Protein AF-0000000084499166 (afdb_homodimer)

Organism: NCBI:txid312540

Radius of gyration: 21.71 Å; Cα contacts (8 Å, |Δi|>4): 869; chains: 2; bounding box: 53×61×50 Å

Structure (mmCIF, N/CA/C/O backbone):
data_AF-0000000084499166-model_v1
#
loop_
_entity.id
_entity.type
_entity.pdbx_description
1 polymer Phosphoribosyltransferase
#
loop_
_atom_site.group_PDB
_atom_site.id
_atom_site.type_symbol
_atom_site.label_atom_id
_atom_site.label_alt_id
_atom_site.label_comp_id
_atom_site.label_asym_id
_atom_site.label_entity_id
_atom_site.label_seq_id
_atom_site.pdbx_PDB_ins_code
_atom_site.Cartn_x
_atom_site.Cartn_y
_atom_site.Cartn_z
_atom_site.occupancy
_atom_site.B_iso_or_equiv
_atom_site.auth_seq_id
_atom_site.auth_comp_id
_atom_site.auth_asym_id
_atom_site.auth_atom_id
_atom_site.pdbx_PDB_model_num
ATOM 1 N N . MET A 1 1 ? 21.094 -25.297 -2.148 1 81.5 1 MET A N 1
ATOM 2 C CA . MET A 1 1 ? 20.234 -24.125 -2.031 1 81.5 1 MET A CA 1
ATOM 3 C C . MET A 1 1 ? 20.25 -23.312 -3.322 1 81.5 1 MET A C 1
ATOM 5 O O . MET A 1 1 ? 21.312 -23.094 -3.914 1 81.5 1 MET A O 1
ATOM 9 N N . GLU A 1 2 ? 19.156 -23.062 -3.906 1 88.56 2 GLU A N 1
ATOM 10 C CA . GLU A 1 2 ? 19.047 -22.266 -5.125 1 88.56 2 GLU A CA 1
ATOM 11 C C . GLU A 1 2 ? 19.516 -20.828 -4.898 1 88.56 2 GLU A C 1
ATOM 13 O O . GLU A 1 2 ? 20.547 -20.422 -5.422 1 88.56 2 GLU A O 1
ATOM 18 N N . PHE A 1 3 ? 18.891 -20.062 -4.074 1 92.56 3 PHE A N 1
ATOM 19 C CA . PHE A 1 3 ? 19.266 -18.75 -3.557 1 92.56 3 PHE A CA 1
ATOM 20 C C . PHE A 1 3 ? 18.562 -18.469 -2.232 1 92.56 3 PHE A C 1
ATOM 22 O O . PHE A 1 3 ? 17.625 -19.188 -1.864 1 92.56 3 PHE A O 1
ATOM 29 N N . LYS A 1 4 ? 19.047 -17.516 -1.592 1 96.81 4 LYS A N 1
ATOM 30 C CA . LYS A 1 4 ? 18.453 -17.156 -0.306 1 96.81 4 LYS A CA 1
ATOM 31 C C . LYS A 1 4 ? 17.234 -16.266 -0.493 1 96.81 4 LYS A C 1
ATOM 33 O O . LYS A 1 4 ? 17.234 -15.344 -1.319 1 96.81 4 LYS A O 1
ATOM 38 N N . ALA A 1 5 ? 16.125 -16.562 0.241 1 97.56 5 ALA A N 1
ATOM 39 C CA . ALA A 1 5 ? 14.938 -15.711 0.299 1 97.56 5 ALA A CA 1
ATOM 40 C C . ALA A 1 5 ? 14.57 -15.383 1.743 1 97.56 5 ALA A C 1
ATOM 42 O O . ALA A 1 5 ? 14.93 -16.125 2.666 1 97.56 5 ALA A O 1
ATOM 43 N N . VAL A 1 6 ? 13.938 -14.25 1.903 1 97.44 6 VAL A N 1
ATOM 44 C CA . VAL A 1 6 ? 13.594 -13.82 3.256 1 97.44 6 VAL A CA 1
ATOM 45 C C . VAL A 1 6 ? 12.211 -13.188 3.26 1 97.44 6 VAL A C 1
ATOM 47 O O . VAL A 1 6 ? 11.938 -12.273 2.477 1 97.44 6 VAL A O 1
ATOM 50 N N . TYR A 1 7 ? 11.32 -13.672 4.145 1 97.44 7 TYR A N 1
ATOM 51 C CA . TYR A 1 7 ? 10.078 -12.953 4.43 1 97.44 7 TYR A CA 1
ATOM 52 C C . TYR A 1 7 ? 10.352 -11.711 5.273 1 97.44 7 TYR A C 1
ATOM 54 O O . TYR A 1 7 ? 10.977 -11.805 6.336 1 97.44 7 TYR A O 1
ATOM 62 N N . VAL A 1 8 ? 9.898 -10.617 4.762 1 97.31 8 VAL A N 1
ATOM 63 C CA . VAL A 1 8 ? 10.102 -9.391 5.523 1 97.31 8 VAL A CA 1
ATOM 64 C C . VAL A 1 8 ? 8.828 -9.031 6.273 1 97.31 8 VAL A C 1
ATOM 66 O O . VAL A 1 8 ? 7.73 -9.445 5.883 1 97.31 8 VAL A O 1
ATOM 69 N N . THR A 1 9 ? 8.953 -8.289 7.422 1 97.5 9 THR A N 1
ATOM 70 C CA . THR A 1 9 ? 7.816 -7.938 8.266 1 97.5 9 THR A CA 1
ATOM 71 C C . THR A 1 9 ? 7.336 -6.52 7.965 1 97.5 9 THR A C 1
ATOM 73 O O . THR A 1 9 ? 8.062 -5.734 7.352 1 97.5 9 THR A O 1
ATOM 76 N N . TRP A 1 10 ? 6.172 -6.219 8.398 1 98.12 10 TRP A N 1
ATOM 77 C CA . TRP A 1 10 ? 5.668 -4.855 8.281 1 98.12 10 TRP A CA 1
ATOM 78 C C . TRP A 1 10 ? 6.535 -3.883 9.078 1 98.12 10 TRP A C 1
ATOM 80 O O . TRP A 1 10 ? 6.691 -2.721 8.688 1 98.12 10 TRP A O 1
ATOM 90 N N . GLN A 1 11 ? 7.102 -4.332 10.156 1 97.44 11 GLN A N 1
ATOM 91 C CA . GLN A 1 11 ? 8.023 -3.488 10.914 1 97.44 11 GLN A CA 1
ATOM 92 C C . GLN A 1 11 ? 9.258 -3.141 10.086 1 97.44 11 GLN A C 1
ATOM 94 O O . GLN A 1 11 ? 9.734 -2.006 10.125 1 97.44 11 GLN A O 1
ATOM 99 N N . ASP A 1 12 ? 9.797 -4.125 9.352 1 98.31 12 ASP A N 1
ATOM 100 C CA . ASP A 1 12 ? 10.891 -3.836 8.43 1 98.31 12 ASP A CA 1
ATOM 101 C C . ASP A 1 12 ? 10.508 -2.729 7.449 1 98.31 12 ASP A C 1
ATOM 103 O O . ASP A 1 12 ? 11.281 -1.79 7.238 1 98.31 12 ASP A O 1
ATOM 107 N N . ILE A 1 13 ? 9.312 -2.822 6.891 1 98.81 13 ILE A N 1
ATOM 108 C CA . ILE A 1 13 ? 8.82 -1.861 5.91 1 98.81 13 ILE A CA 1
ATOM 109 C C . ILE A 1 13 ? 8.758 -0.47 6.535 1 98.81 13 ILE A C 1
ATOM 111 O O . ILE A 1 13 ? 9.242 0.501 5.953 1 98.81 13 ILE A O 1
ATOM 115 N N . GLU A 1 14 ? 8.172 -0.377 7.73 1 98.44 14 GLU A N 1
ATOM 116 C CA . GLU A 1 14 ? 8.078 0.906 8.422 1 98.44 14 GLU A CA 1
ATOM 117 C C . GLU A 1 14 ? 9.461 1.493 8.688 1 98.44 14 GLU A C 1
ATOM 119 O O . GLU A 1 14 ? 9.672 2.693 8.508 1 98.44 14 GLU A O 1
ATOM 124 N N . ASP A 1 15 ? 10.398 0.614 9.109 1 98.5 15 ASP A N 1
ATOM 125 C CA . ASP A 1 15 ? 11.758 1.063 9.383 1 98.5 15 ASP A CA 1
ATOM 126 C C . ASP A 1 15 ? 12.43 1.587 8.117 1 98.5 15 ASP A C 1
ATOM 128 O O . ASP A 1 15 ? 13.094 2.627 8.141 1 98.5 15 ASP A O 1
ATOM 132 N N . TRP A 1 16 ? 12.297 0.878 7.031 1 98.88 16 TRP A N 1
ATOM 133 C CA . TRP A 1 16 ? 12.93 1.277 5.777 1 98.88 16 TRP A CA 1
ATOM 134 C C . TRP A 1 16 ? 12.305 2.557 5.234 1 98.88 16 TRP A C 1
ATOM 136 O O . TRP A 1 16 ? 13.008 3.434 4.727 1 98.88 16 TRP A O 1
ATOM 146 N N . CYS A 1 17 ? 10.984 2.752 5.316 1 98.88 17 CYS A N 1
ATOM 147 C CA . CYS A 1 17 ? 10.336 3.994 4.91 1 98.88 17 CYS A CA 1
ATOM 148 C C . CYS A 1 17 ? 10.781 5.156 5.789 1 98.88 17 CYS A C 1
ATOM 150 O O . CYS A 1 17 ? 10.938 6.281 5.312 1 98.88 17 CYS A O 1
ATOM 152 N N . SER A 1 18 ? 10.961 4.855 7.086 1 98.38 18 SER A N 1
ATOM 153 C CA . SER A 1 18 ? 11.5 5.875 7.984 1 98.38 18 SER A CA 1
ATOM 154 C C . SER A 1 18 ? 12.898 6.305 7.562 1 98.38 18 SER A C 1
ATOM 156 O O . SER A 1 18 ? 13.242 7.484 7.656 1 98.38 18 SER A O 1
ATOM 158 N N . GLY A 1 19 ? 13.688 5.305 7.137 1 98.69 19 GLY A N 1
ATOM 159 C CA . GLY A 1 19 ? 15 5.641 6.602 1 98.69 19 GLY A CA 1
ATOM 160 C C . GLY A 1 19 ? 14.938 6.559 5.398 1 98.69 19 GLY A C 1
ATOM 161 O O . GLY A 1 19 ? 15.711 7.508 5.297 1 98.69 19 GLY A O 1
ATOM 162 N N . ILE A 1 20 ? 14.031 6.332 4.477 1 98.88 20 ILE A N 1
ATOM 163 C CA . ILE A 1 20 ? 13.836 7.203 3.322 1 98.88 20 ILE A CA 1
ATOM 164 C C . ILE A 1 20 ? 13.461 8.609 3.795 1 98.88 20 ILE A C 1
ATOM 166 O O . ILE A 1 20 ? 14.016 9.594 3.314 1 98.88 20 ILE A O 1
ATOM 170 N N . LEU A 1 21 ? 12.492 8.68 4.734 1 98.81 21 LEU A N 1
ATOM 171 C CA . LEU A 1 21 ? 12.07 9.969 5.277 1 98.81 21 LEU A CA 1
ATOM 172 C C . LEU A 1 21 ? 13.266 10.742 5.824 1 98.81 21 LEU A C 1
ATOM 174 O O . LEU A 1 21 ? 13.414 11.938 5.559 1 98.81 21 LEU A O 1
ATOM 178 N N . ASP A 1 22 ? 14.125 10.047 6.582 1 98.62 22 ASP A N 1
ATOM 179 C CA . ASP A 1 22 ? 15.305 10.688 7.16 1 98.62 22 ASP A CA 1
ATOM 180 C C . ASP A 1 22 ? 16.172 11.336 6.078 1 98.62 22 ASP A C 1
ATOM 182 O O . ASP A 1 22 ? 16.578 12.484 6.211 1 98.62 22 ASP A O 1
ATOM 186 N N . MET A 1 23 ? 16.391 10.656 5.02 1 98.81 23 MET A N 1
ATOM 187 C CA . MET A 1 23 ? 17.234 11.172 3.947 1 98.81 23 MET A CA 1
ATOM 188 C C . MET A 1 23 ? 16.578 12.344 3.244 1 98.81 23 MET A C 1
ATOM 190 O O . MET A 1 23 ? 17.234 13.336 2.922 1 98.81 23 MET A O 1
ATOM 194 N N . VAL A 1 24 ? 15.281 12.219 2.984 1 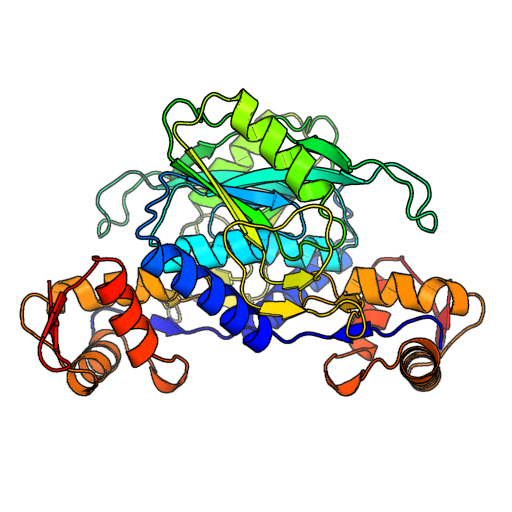98.88 24 VAL A N 1
ATOM 195 C CA . VAL A 1 24 ? 14.539 13.273 2.305 1 98.88 24 VAL A CA 1
ATOM 196 C C . VAL A 1 24 ? 14.602 14.555 3.131 1 98.88 24 VAL A C 1
ATOM 198 O O . VAL A 1 24 ? 14.852 15.641 2.594 1 98.88 24 VAL A O 1
ATOM 201 N N . LEU A 1 25 ? 14.383 14.406 4.426 1 98.38 25 LEU A N 1
ATOM 202 C CA . LEU A 1 25 ? 14.367 15.562 5.312 1 98.38 25 LEU A CA 1
ATOM 203 C C . LEU A 1 25 ? 15.758 16.172 5.445 1 98.38 25 LEU A C 1
ATOM 205 O O . LEU A 1 25 ? 15.906 17.391 5.488 1 98.38 25 LEU A O 1
ATOM 209 N N . GLU A 1 26 ? 16.75 15.344 5.539 1 98.19 26 GLU A N 1
ATOM 210 C CA . GLU A 1 26 ? 18.125 15.828 5.594 1 98.19 26 GLU A CA 1
ATOM 211 C C . GLU A 1 26 ? 18.484 16.625 4.344 1 98.19 26 GLU A C 1
ATOM 213 O O . GLU A 1 26 ? 19.203 17.625 4.422 1 98.19 26 GLU A O 1
ATOM 218 N N . ASP A 1 27 ? 17.984 16.172 3.254 1 98.5 27 ASP A N 1
ATOM 219 C CA . ASP A 1 27 ? 18.234 16.812 1.969 1 98.5 27 ASP A CA 1
ATOM 220 C C . ASP A 1 27 ? 17.359 18.047 1.795 1 98.5 27 ASP A C 1
ATOM 222 O O . ASP A 1 27 ? 17.469 18.766 0.796 1 98.5 27 ASP A O 1
ATOM 226 N N . ARG A 1 28 ? 16.391 18.297 2.684 1 97.62 28 ARG A N 1
ATOM 227 C CA . ARG A 1 28 ? 15.43 19.391 2.627 1 97.62 28 ARG A CA 1
ATOM 228 C C . ARG A 1 28 ? 14.648 19.359 1.32 1 97.62 28 ARG A C 1
ATOM 230 O O . ARG A 1 28 ? 14.359 20.422 0.74 1 97.62 28 ARG A O 1
ATOM 237 N N . TYR A 1 29 ? 14.508 18.172 0.79 1 98.56 29 TYR A N 1
ATOM 238 C CA . TYR A 1 29 ? 13.688 18.016 -0.407 1 98.56 29 TYR A CA 1
ATOM 239 C C . TYR A 1 29 ? 12.203 18.016 -0.06 1 98.56 29 TYR A C 1
ATOM 241 O O . TYR A 1 29 ? 11.773 17.312 0.859 1 98.56 29 TYR A O 1
ATOM 249 N N . ASN A 1 30 ? 11.414 18.844 -0.697 1 98.25 30 ASN A N 1
ATOM 250 C CA . ASN A 1 30 ? 9.969 18.953 -0.504 1 98.25 30 ASN A CA 1
ATOM 251 C C . ASN A 1 30 ? 9.211 18.688 -1.801 1 98.25 30 ASN A C 1
ATOM 253 O O . ASN A 1 30 ? 8.852 19.625 -2.52 1 98.25 30 ASN A O 1
ATOM 257 N N . PRO A 1 31 ? 8.961 17.422 -2.084 1 98.81 31 PRO A N 1
ATOM 258 C CA . PRO A 1 31 ? 8.312 17.109 -3.355 1 98.81 31 PRO A CA 1
ATOM 259 C C . PRO A 1 31 ? 6.883 17.641 -3.434 1 98.81 31 PRO A C 1
ATOM 261 O O . PRO A 1 31 ? 6.168 17.656 -2.426 1 98.81 31 PRO A O 1
ATOM 264 N N . ASP A 1 32 ? 6.453 18.016 -4.652 1 98.69 32 ASP A N 1
ATOM 265 C CA . ASP A 1 32 ? 5.066 18.391 -4.922 1 98.69 32 ASP A CA 1
ATOM 266 C C . ASP A 1 32 ? 4.195 17.141 -5.113 1 98.69 32 ASP A C 1
ATOM 268 O O . ASP A 1 32 ? 3.002 17.172 -4.805 1 98.69 32 ASP A O 1
ATOM 272 N N . VAL A 1 33 ? 4.785 16.109 -5.672 1 98.75 33 VAL A N 1
ATOM 273 C CA . VAL A 1 33 ? 4.055 14.883 -6.012 1 98.75 33 VAL A CA 1
ATOM 274 C C . VAL A 1 33 ? 4.941 13.664 -5.766 1 98.75 33 VAL A C 1
ATOM 276 O O . VAL A 1 33 ? 6.145 13.703 -6.027 1 98.75 33 VAL A O 1
ATOM 279 N N . ILE A 1 34 ? 4.41 12.664 -5.195 1 98.88 34 ILE A N 1
ATOM 280 C CA . ILE A 1 34 ? 5.062 11.367 -5.012 1 98.88 34 ILE A CA 1
ATOM 281 C C . ILE A 1 34 ? 4.531 10.375 -6.039 1 98.88 34 ILE A C 1
ATOM 283 O O . ILE A 1 34 ? 3.326 10.312 -6.293 1 98.88 34 ILE A O 1
ATOM 287 N N . VAL A 1 35 ? 5.383 9.641 -6.684 1 98.88 35 VAL A N 1
ATOM 288 C CA . VAL A 1 35 ? 5.027 8.672 -7.715 1 98.88 35 VAL A CA 1
ATOM 289 C C . VAL A 1 35 ? 5.48 7.277 -7.285 1 98.88 35 VAL A C 1
ATOM 291 O O . VAL A 1 35 ? 6.668 7.051 -7.047 1 98.88 35 VAL A O 1
ATOM 294 N N . GLY A 1 36 ? 4.551 6.402 -7.16 1 98.75 36 GLY A N 1
ATOM 295 C CA . GLY A 1 36 ? 4.875 5.008 -6.895 1 98.75 36 GLY A CA 1
ATOM 296 C C . GLY A 1 36 ? 4.992 4.172 -8.156 1 98.75 36 GLY A C 1
ATOM 297 O O . GLY A 1 36 ? 4.137 4.242 -9.031 1 98.75 36 GLY A O 1
ATOM 298 N N . ILE A 1 37 ? 6.016 3.414 -8.266 1 98.38 37 ILE A N 1
ATOM 299 C CA . ILE A 1 37 ? 6.176 2.477 -9.367 1 98.38 37 ILE A CA 1
ATOM 300 C C . ILE A 1 37 ? 5.422 1.184 -9.062 1 98.38 37 ILE A C 1
ATOM 302 O O . ILE A 1 37 ? 5.789 0.448 -8.141 1 98.38 37 ILE A O 1
ATOM 306 N N . ALA A 1 38 ? 4.387 0.956 -9.773 1 97.44 38 ALA A N 1
ATOM 307 C CA . ALA A 1 38 ? 3.602 -0.264 -9.617 1 97.44 38 ALA A CA 1
ATOM 308 C C . ALA A 1 38 ? 4.367 -1.481 -10.125 1 97.44 38 AL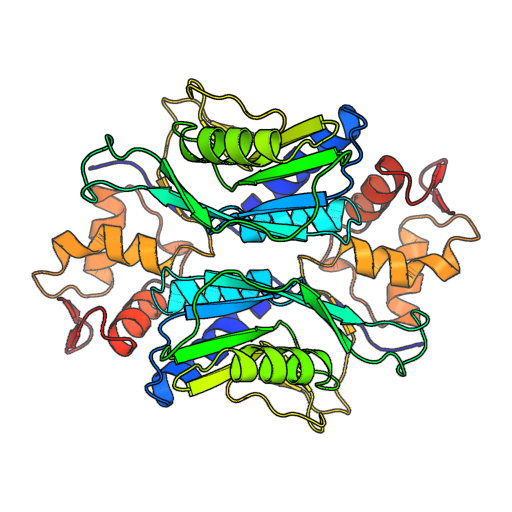A A C 1
ATOM 310 O O . ALA A 1 38 ? 5.086 -1.398 -11.117 1 97.44 38 ALA A O 1
ATOM 311 N N . ARG A 1 39 ? 4.285 -2.617 -9.359 1 97.12 39 ARG A N 1
ATOM 312 C CA . ARG A 1 39 ? 3.346 -2.732 -8.242 1 97.12 39 ARG A CA 1
ATOM 313 C C . ARG A 1 39 ? 4.066 -2.617 -6.906 1 97.12 39 ARG A C 1
ATOM 315 O O . ARG A 1 39 ? 3.439 -2.342 -5.883 1 97.12 39 ARG A O 1
ATOM 322 N N . GLY A 1 40 ? 5.434 -2.74 -6.984 1 97.38 40 GLY A N 1
ATOM 323 C CA . GLY A 1 40 ? 6.207 -2.834 -5.754 1 97.38 40 GLY A CA 1
ATOM 324 C C . GLY A 1 40 ? 6.258 -1.531 -4.98 1 97.38 40 GLY A C 1
ATOM 325 O O . GLY A 1 40 ? 6.281 -1.535 -3.748 1 97.38 40 GLY A O 1
ATOM 326 N N . GLY A 1 41 ? 6.238 -0.48 -5.648 1 98.44 41 GLY A N 1
ATOM 327 C CA . GLY A 1 41 ? 6.457 0.82 -5.035 1 98.44 41 GLY A CA 1
ATOM 328 C C . GLY A 1 41 ? 5.188 1.44 -4.484 1 98.44 41 GLY A C 1
ATOM 329 O O . GLY A 1 41 ? 5.23 2.502 -3.857 1 98.44 41 GLY A O 1
ATOM 330 N N . LEU A 1 42 ? 4.02 0.789 -4.641 1 98.69 42 LEU A N 1
ATOM 331 C CA . LEU A 1 42 ? 2.752 1.408 -4.27 1 98.69 42 LEU A CA 1
ATOM 332 C C . LEU A 1 42 ? 2.648 1.568 -2.758 1 98.69 42 LEU A C 1
ATOM 334 O O . LEU A 1 42 ? 2.287 2.641 -2.266 1 98.69 42 LEU A O 1
ATOM 338 N N . VAL A 1 43 ? 3.025 0.544 -2.004 1 98.88 43 VAL A N 1
ATOM 339 C CA . VAL A 1 43 ? 2.875 0.575 -0.553 1 98.88 43 VAL A CA 1
ATOM 340 C C . VAL A 1 43 ? 3.869 1.565 0.049 1 98.88 43 VAL A C 1
ATOM 342 O O . VAL A 1 43 ? 3.479 2.484 0.772 1 98.88 43 VAL A O 1
ATOM 345 N N . PRO A 1 44 ? 5.164 1.484 -0.337 1 98.94 44 PRO A N 1
ATOM 346 C CA . PRO A 1 44 ? 6.066 2.482 0.238 1 98.94 44 PRO A CA 1
ATOM 347 C C . PRO A 1 44 ? 5.734 3.904 -0.208 1 98.94 44 PRO A C 1
ATOM 349 O O . PRO A 1 44 ? 5.906 4.852 0.563 1 98.94 44 PRO A O 1
ATOM 352 N N . ALA A 1 45 ? 5.293 4.078 -1.451 1 98.94 45 ALA A N 1
ATOM 353 C CA . ALA A 1 45 ? 4.906 5.418 -1.888 1 98.94 45 ALA A CA 1
ATOM 354 C C . ALA A 1 45 ? 3.766 5.965 -1.032 1 98.94 45 ALA A C 1
ATOM 356 O O . ALA A 1 45 ? 3.771 7.141 -0.658 1 98.94 45 ALA A O 1
ATOM 357 N N . ARG A 1 46 ? 2.775 5.129 -0.743 1 98.88 46 ARG A N 1
ATOM 358 C CA . ARG A 1 46 ? 1.656 5.551 0.093 1 98.88 46 ARG A CA 1
ATOM 359 C C . ARG A 1 46 ? 2.125 5.906 1.5 1 98.88 46 ARG A C 1
ATOM 361 O O . ARG A 1 46 ? 1.688 6.906 2.072 1 98.88 46 ARG A O 1
ATOM 368 N N . MET A 1 47 ? 3.018 5.125 2.061 1 98.88 47 MET A N 1
ATOM 369 C CA . MET A 1 47 ? 3.527 5.391 3.402 1 98.88 47 MET A CA 1
ATOM 370 C C . MET A 1 47 ? 4.348 6.676 3.428 1 98.88 47 MET A C 1
ATOM 372 O O . MET A 1 47 ? 4.148 7.527 4.297 1 98.88 47 MET A O 1
ATOM 376 N N . ILE A 1 48 ? 5.195 6.844 2.465 1 98.88 48 ILE A N 1
ATOM 377 C CA . ILE A 1 48 ? 6.07 8.008 2.41 1 98.88 48 ILE A CA 1
ATOM 378 C C . ILE A 1 48 ? 5.238 9.266 2.191 1 98.88 48 ILE A C 1
ATOM 380 O O . ILE A 1 48 ? 5.551 10.328 2.74 1 98.88 48 ILE A O 1
ATOM 384 N N . SER A 1 49 ? 4.188 9.18 1.379 1 98.81 49 SER A N 1
ATOM 385 C CA . SER A 1 49 ? 3.314 10.328 1.168 1 98.81 49 SER A CA 1
ATOM 386 C C . SER A 1 49 ? 2.695 10.805 2.479 1 98.81 49 SER A C 1
ATOM 388 O O . SER A 1 49 ? 2.494 12 2.68 1 98.81 49 SER A O 1
ATOM 390 N N . ASP A 1 50 ? 2.402 9.859 3.35 1 98.75 50 ASP A N 1
ATOM 391 C CA . ASP A 1 50 ? 1.889 10.219 4.668 1 98.75 50 ASP A CA 1
ATOM 392 C C . ASP A 1 50 ? 2.973 10.875 5.52 1 98.75 50 ASP A C 1
ATOM 394 O O . ASP A 1 50 ? 2.752 11.945 6.098 1 98.75 50 ASP A O 1
ATOM 398 N N . TYR A 1 51 ? 4.129 10.234 5.512 1 98.69 51 TYR A N 1
ATOM 399 C CA . TYR A 1 51 ? 5.238 10.727 6.324 1 98.69 51 TYR A CA 1
ATOM 400 C C . TYR A 1 51 ? 5.578 12.164 5.965 1 98.69 51 TYR A C 1
ATOM 402 O O . TYR A 1 51 ? 5.953 12.953 6.836 1 98.69 51 TYR A O 1
ATOM 410 N N . LEU A 1 52 ? 5.371 12.5 4.691 1 98.5 52 LEU A N 1
ATOM 411 C CA . LEU A 1 52 ? 5.742 13.82 4.207 1 98.5 52 LEU A CA 1
ATOM 412 C C . LEU A 1 52 ? 4.52 14.734 4.121 1 98.5 52 LEU A C 1
ATOM 414 O O . LEU A 1 52 ? 4.621 15.875 3.664 1 98.5 52 LEU A O 1
ATOM 418 N N . ILE A 1 53 ? 3.35 14.242 4.469 1 97.56 53 ILE A N 1
ATOM 419 C CA . ILE A 1 53 ? 2.086 14.969 4.461 1 97.56 53 ILE A CA 1
ATOM 420 C C . ILE A 1 53 ? 1.811 15.508 3.061 1 97.56 53 ILE A C 1
ATOM 422 O O . ILE A 1 53 ? 1.495 16.688 2.895 1 97.56 53 ILE A O 1
ATOM 426 N N . LYS A 1 54 ? 1.936 14.609 2.078 1 97.81 54 LYS A N 1
ATOM 427 C CA . LYS A 1 54 ? 1.682 14.977 0.687 1 97.81 54 LYS A CA 1
ATOM 428 C C . LYS A 1 54 ? 0.416 14.305 0.164 1 97.81 54 LYS A C 1
ATOM 430 O O . LYS A 1 54 ? 0.249 13.094 0.304 1 97.81 54 LYS A O 1
ATOM 435 N N . LYS A 1 55 ? -0.423 15.07 -0.487 1 95.5 55 LYS A N 1
ATOM 436 C CA . LYS A 1 55 ? -1.705 14.562 -0.964 1 95.5 55 LYS A CA 1
ATOM 437 C C . LYS A 1 55 ? -1.594 14.047 -2.398 1 95.5 55 LYS A C 1
ATOM 439 O O . LYS A 1 55 ? -2.352 13.164 -2.809 1 95.5 55 LYS A O 1
ATOM 444 N N . GLU A 1 56 ? -0.681 14.664 -3.164 1 97.5 56 GLU A N 1
ATOM 445 C CA . GLU A 1 56 ? -0.533 14.25 -4.555 1 97.5 56 GLU A CA 1
ATOM 446 C C . GLU A 1 56 ? 0.284 12.969 -4.66 1 97.5 56 GLU A C 1
ATOM 448 O O . GLU A 1 56 ? 1.506 12.984 -4.5 1 97.5 56 GLU A O 1
ATOM 453 N N . LEU A 1 57 ? -0.377 11.875 -4.883 1 98.31 57 LEU A N 1
ATOM 454 C CA . LEU A 1 57 ? 0.182 10.539 -5.004 1 98.31 57 LEU A CA 1
ATOM 455 C C . LEU A 1 57 ? -0.336 9.844 -6.258 1 98.31 57 LEU A C 1
ATOM 457 O O . LEU A 1 57 ? -1.544 9.648 -6.41 1 98.31 57 LEU A O 1
ATOM 461 N N . ILE A 1 58 ? 0.598 9.547 -7.141 1 96.88 58 ILE A N 1
ATOM 462 C CA . ILE A 1 58 ? 0.237 8.93 -8.414 1 96.88 58 ILE A CA 1
ATOM 463 C C . ILE A 1 58 ? 1.021 7.629 -8.594 1 96.88 58 ILE A C 1
ATOM 465 O O . ILE A 1 58 ? 1.95 7.348 -7.832 1 96.88 58 ILE A O 1
ATOM 469 N N . SER A 1 59 ? 0.503 6.805 -9.477 1 97.56 59 SER A N 1
ATOM 470 C CA . SER A 1 59 ? 1.188 5.555 -9.789 1 97.56 59 SER A CA 1
ATOM 471 C C . SER A 1 59 ? 1.5 5.457 -11.281 1 97.56 59 SER A C 1
ATOM 473 O O . SER A 1 59 ? 0.706 5.891 -12.117 1 97.56 59 SER A O 1
ATOM 475 N N . ILE A 1 60 ? 2.631 4.949 -11.594 1 97.75 60 ILE A N 1
ATOM 476 C CA . ILE A 1 60 ? 2.973 4.5 -12.938 1 97.75 60 ILE A CA 1
ATOM 477 C C . ILE A 1 60 ? 3.387 3.029 -12.898 1 97.75 60 ILE A C 1
ATOM 479 O O . ILE A 1 60 ? 3.652 2.479 -11.828 1 97.75 60 ILE A O 1
ATOM 483 N N . LYS A 1 61 ? 3.406 2.426 -14.125 1 96.94 61 LYS A N 1
ATOM 484 C CA . LYS A 1 61 ? 3.676 0.99 -14.141 1 96.94 61 LYS A CA 1
ATOM 485 C C . LYS A 1 61 ? 4.859 0.663 -15.047 1 96.94 61 LYS A C 1
ATOM 487 O O . LYS A 1 61 ? 4.918 1.119 -16.188 1 96.94 61 LYS A O 1
ATOM 492 N N . THR A 1 62 ? 5.801 -0.068 -14.5 1 93.38 62 THR A N 1
ATOM 493 C CA . THR A 1 62 ? 6.871 -0.684 -15.281 1 93.38 62 THR A CA 1
ATOM 494 C C . THR A 1 62 ? 6.707 -2.201 -15.312 1 93.38 62 THR A C 1
ATOM 496 O O . THR A 1 62 ? 6.207 -2.799 -14.359 1 93.38 62 THR A O 1
ATOM 499 N N . GLU A 1 63 ? 7.027 -2.797 -16.438 1 91.19 63 GLU A N 1
ATOM 500 C CA . GLU A 1 63 ? 6.969 -4.25 -16.562 1 91.19 63 GLU A CA 1
ATOM 501 C C . GLU A 1 63 ? 8.281 -4.805 -17.109 1 91.19 63 GLU A C 1
ATOM 503 O O . GLU A 1 63 ? 8.992 -4.125 -17.859 1 91.19 63 GLU A O 1
ATOM 508 N N . HIS A 1 64 ? 8.539 -5.902 -16.578 1 81.62 64 HIS A N 1
ATOM 509 C CA . HIS A 1 64 ? 9.703 -6.602 -17.109 1 81.62 64 HIS A CA 1
ATOM 510 C C . HIS A 1 64 ? 9.297 -7.621 -18.156 1 81.62 64 HIS A C 1
ATOM 512 O O . HIS A 1 64 ? 8.328 -8.352 -17.984 1 81.62 64 HIS A O 1
ATOM 518 N N . TRP A 1 65 ? 9.648 -7.254 -19.484 1 61.91 65 TRP A N 1
ATOM 519 C CA . TRP A 1 65 ? 9.398 -8.195 -20.578 1 61.91 65 TRP A CA 1
ATOM 520 C C . TRP A 1 65 ? 10.594 -9.125 -20.781 1 61.91 65 TRP A C 1
ATOM 522 O O . TRP A 1 65 ? 11.734 -8.75 -20.484 1 61.91 65 TRP A O 1
ATOM 532 N N . GLY A 1 66 ? 10.438 -10.516 -20.969 1 51.25 66 GLY A N 1
ATOM 533 C CA . GLY A 1 66 ? 11.352 -11.617 -21.188 1 51.25 66 GLY A CA 1
ATOM 534 C C . GLY A 1 66 ? 11.039 -12.836 -20.328 1 51.25 66 GLY A C 1
ATOM 535 O O . GLY A 1 66 ? 10.234 -12.75 -19.406 1 51.25 66 GLY A O 1
ATOM 536 N N . LEU A 1 67 ? 11.18 -14.031 -20.734 1 41.62 67 LEU A N 1
ATOM 537 C CA . LEU A 1 67 ? 10.906 -15.289 -20.031 1 41.62 67 LEU A CA 1
ATOM 538 C C . LEU A 1 67 ? 11.266 -15.18 -18.562 1 41.62 67 LEU A C 1
ATOM 540 O O . LEU A 1 67 ? 12.211 -14.477 -18.188 1 41.62 67 LEU A O 1
ATOM 544 N N . THR A 1 68 ? 10.359 -15.625 -17.484 1 41.81 68 THR A N 1
ATOM 545 C CA . THR A 1 68 ? 10.578 -15.695 -16.031 1 41.81 68 THR A CA 1
ATOM 546 C C . THR A 1 68 ? 12.07 -15.648 -15.719 1 41.81 68 THR A C 1
ATOM 548 O O . THR A 1 68 ? 12.477 -15.062 -14.711 1 41.81 68 THR A O 1
ATOM 551 N N . ALA A 1 69 ? 12.781 -16.906 -16 1 38.38 69 ALA A N 1
ATOM 552 C CA . ALA A 1 69 ? 14.102 -17.328 -15.531 1 38.38 69 ALA A CA 1
ATOM 553 C C . ALA A 1 69 ? 15.188 -16.406 -16.078 1 38.38 69 ALA A C 1
ATOM 555 O O . ALA A 1 69 ? 16.359 -16.516 -15.703 1 38.38 69 ALA A O 1
ATOM 556 N N . ASN A 1 70 ? 15.062 -15.75 -17.328 1 37.47 70 ASN A N 1
ATOM 557 C CA . ASN A 1 70 ? 16.312 -15.156 -17.797 1 37.47 70 ASN A CA 1
ATOM 558 C C . ASN A 1 70 ? 16.422 -13.688 -17.391 1 37.47 70 ASN A C 1
ATOM 560 O O . ASN A 1 70 ? 15.477 -12.914 -17.578 1 37.47 70 ASN A O 1
ATOM 564 N N . MET A 1 71 ? 17.219 -13.289 -16.484 1 43.53 71 MET A N 1
ATOM 565 C CA . MET A 1 71 ? 17.781 -12.031 -15.992 1 43.53 71 MET A CA 1
ATOM 566 C C . MET A 1 71 ? 17.75 -10.961 -17.078 1 43.53 71 MET A C 1
ATOM 568 O O . MET A 1 71 ? 18.031 -9.789 -16.797 1 43.53 71 MET A O 1
ATOM 572 N N . ASP A 1 72 ? 17.5 -11.328 -18.328 1 48.19 72 ASP A N 1
ATOM 573 C CA . ASP A 1 72 ? 17.812 -10.398 -19.422 1 48.19 72 ASP A CA 1
ATOM 574 C C . ASP A 1 72 ? 16.609 -9.516 -19.734 1 48.19 72 ASP A C 1
ATOM 576 O O . ASP A 1 72 ? 16.562 -8.867 -20.781 1 48.19 72 ASP A O 1
ATOM 580 N N . GLY A 1 73 ? 15.438 -9.609 -19.016 1 62.25 73 GLY A N 1
ATOM 581 C CA . GLY A 1 73 ? 14.32 -8.867 -19.578 1 62.25 73 GLY A CA 1
ATOM 582 C C . GLY A 1 73 ? 14.422 -7.371 -19.359 1 62.25 73 GLY A C 1
ATOM 583 O O . GLY A 1 73 ? 15.016 -6.922 -18.375 1 62.25 73 GLY A O 1
ATOM 584 N N . LYS A 1 74 ? 14.328 -6.559 -20.422 1 78.94 74 LYS A N 1
ATOM 585 C CA . LYS A 1 74 ? 14.375 -5.102 -20.375 1 78.94 74 LYS A CA 1
ATOM 586 C C . LYS A 1 74 ? 13.094 -4.527 -19.781 1 78.94 74 LYS A C 1
ATOM 588 O O . LYS A 1 74 ? 11.992 -4.977 -20.109 1 78.94 74 LYS A O 1
ATOM 593 N N . ALA A 1 75 ? 13.219 -3.766 -18.688 1 88.06 75 ALA A N 1
ATOM 594 C CA . ALA A 1 75 ? 12.094 -3.027 -18.109 1 88.06 75 ALA A CA 1
ATOM 595 C C . ALA A 1 75 ? 11.508 -2.055 -19.125 1 88.06 75 ALA A C 1
ATOM 597 O O . ALA A 1 75 ? 12.242 -1.398 -19.875 1 88.06 75 ALA A O 1
ATOM 598 N N . VAL A 1 76 ? 10.156 -2.088 -19.234 1 89.38 76 VAL A N 1
ATOM 599 C CA . VAL A 1 76 ? 9.469 -1.143 -20.109 1 89.38 76 VAL A CA 1
ATOM 600 C C . VAL A 1 76 ? 8.383 -0.415 -19.328 1 89.38 76 VAL A C 1
ATOM 602 O O . VAL A 1 76 ? 7.828 -0.958 -18.375 1 89.38 76 VAL A O 1
ATOM 605 N N . LEU A 1 77 ? 8.148 0.792 -19.797 1 90.62 77 LEU A N 1
ATOM 606 C CA . LEU A 1 77 ? 7.02 1.534 -19.234 1 90.62 77 LEU A CA 1
ATOM 607 C C . LEU A 1 77 ? 5.695 0.983 -19.75 1 90.62 77 LEU A C 1
ATOM 609 O O . LEU A 1 77 ? 5.449 0.97 -20.953 1 90.62 77 LEU A O 1
ATOM 613 N N . ALA A 1 78 ? 4.871 0.544 -18.797 1 89.56 78 ALA A N 1
ATOM 614 C CA . ALA A 1 78 ? 3.627 -0.116 -19.188 1 89.56 78 ALA A CA 1
ATOM 615 C C . ALA A 1 78 ? 2.416 0.733 -18.812 1 89.56 78 ALA A C 1
ATOM 617 O O . ALA A 1 78 ? 1.309 0.494 -19.297 1 89.56 78 ALA A O 1
ATOM 618 N N . GLY A 1 79 ? 2.52 1.677 -17.922 1 91.75 79 GLY A N 1
ATOM 619 C CA . GLY A 1 79 ? 1.442 2.551 -17.484 1 91.75 79 GLY A CA 1
ATOM 620 C C . GLY A 1 79 ? 1.883 3.988 -17.297 1 91.75 79 GLY A C 1
ATOM 621 O O . GLY A 1 79 ? 2.713 4.277 -16.422 1 91.75 79 GLY A O 1
ATOM 622 N N . LYS A 1 80 ? 1.189 4.871 -18.062 1 92.75 80 LYS A N 1
ATOM 623 C CA . LYS A 1 80 ? 1.505 6.297 -18.031 1 92.75 80 LYS A CA 1
ATOM 624 C C . LYS A 1 80 ? 0.513 7.055 -17.156 1 92.75 80 LYS A C 1
ATOM 626 O O . LYS A 1 80 ? -0.511 6.504 -16.734 1 92.75 80 LYS A O 1
ATOM 631 N N . THR A 1 81 ? 0.933 8.234 -16.797 1 94.69 81 THR A N 1
ATOM 632 C CA . THR A 1 81 ? 0.065 9.062 -15.969 1 94.69 81 THR A CA 1
ATOM 633 C C . THR A 1 81 ? -0.558 10.188 -16.797 1 94.69 81 THR A C 1
ATOM 635 O O . THR A 1 81 ? 0.011 10.609 -17.797 1 94.69 81 THR A O 1
ATOM 638 N N . ASN A 1 82 ? -1.761 10.68 -16.297 1 93.69 82 ASN A N 1
ATOM 639 C CA . ASN A 1 82 ? -2.387 11.867 -16.859 1 93.69 82 ASN A CA 1
ATOM 640 C C . ASN A 1 82 ? -2.068 13.109 -16.031 1 93.69 82 ASN A C 1
ATOM 642 O O . ASN A 1 82 ? -2.496 14.219 -16.375 1 93.69 82 ASN A O 1
ATOM 646 N N . TYR A 1 83 ? -1.369 12.867 -14.992 1 95.5 83 TYR A N 1
ATOM 647 C CA . TYR A 1 83 ? -1.035 13.977 -14.102 1 95.5 83 TYR A CA 1
ATOM 648 C C . TYR A 1 83 ? -0.019 14.906 -14.75 1 95.5 83 TYR A C 1
ATOM 650 O O . TYR A 1 83 ? 0.976 14.453 -15.32 1 95.5 83 TYR A O 1
ATOM 658 N N . ASP A 1 84 ? -0.212 16.234 -14.695 1 97 84 ASP A N 1
ATOM 659 C CA . ASP A 1 84 ? 0.721 17.219 -15.234 1 97 84 ASP A CA 1
ATOM 660 C C . ASP A 1 84 ? 1.937 17.391 -14.32 1 97 84 ASP A C 1
ATOM 662 O O . ASP A 1 84 ? 1.839 17.984 -13.25 1 97 84 ASP A O 1
ATOM 666 N N . MET A 1 85 ? 3.066 16.938 -14.797 1 97.69 85 MET A N 1
ATOM 667 C CA . MET A 1 85 ? 4.305 16.938 -14.023 1 97.69 85 MET A CA 1
ATOM 668 C C . MET A 1 85 ? 5.098 18.219 -14.25 1 97.69 85 MET A C 1
ATOM 670 O O . MET A 1 85 ? 6.129 18.438 -13.617 1 97.69 85 MET A O 1
ATOM 674 N N . SER A 1 86 ? 4.656 19.062 -15.109 1 98.56 86 SER A N 1
ATOM 675 C CA . SER A 1 86 ? 5.445 20.219 -15.531 1 98.56 86 SER A CA 1
ATOM 676 C C . SER A 1 86 ? 5.77 21.125 -14.352 1 98.56 86 SER A C 1
ATOM 678 O O . SER A 1 86 ? 4.867 21.547 -13.625 1 98.56 86 SER A O 1
ATOM 680 N N . GLY A 1 87 ? 7.023 21.359 -14.094 1 98.69 87 GLY A N 1
ATOM 681 C CA . GLY A 1 87 ? 7.496 22.297 -13.086 1 98.69 87 GLY A CA 1
ATOM 682 C C . GLY A 1 87 ? 7.383 21.75 -11.672 1 98.69 87 GLY A C 1
ATOM 683 O O . GLY A 1 87 ? 7.633 22.469 -10.703 1 98.69 87 GLY A O 1
ATOM 684 N N . LYS A 1 88 ? 7.043 20.469 -11.547 1 98.69 88 LYS A N 1
ATOM 685 C CA . LYS A 1 88 ? 6.832 19.891 -10.219 1 98.69 88 LYS A CA 1
ATOM 686 C C . LYS A 1 88 ? 8.109 19.266 -9.688 1 98.69 88 LYS A C 1
ATOM 688 O O . LYS A 1 88 ? 8.938 18.781 -10.461 1 98.69 88 LYS A O 1
ATOM 693 N N . LYS A 1 89 ? 8.297 19.312 -8.383 1 98.88 89 LYS A N 1
ATOM 694 C CA . LYS A 1 89 ? 9.258 18.453 -7.699 1 98.88 89 LYS A CA 1
ATOM 695 C C . LYS A 1 89 ? 8.672 17.062 -7.461 1 98.88 89 LYS A C 1
ATOM 697 O O . LYS A 1 89 ? 7.652 16.922 -6.785 1 98.88 89 LYS A O 1
ATOM 702 N N . VAL A 1 90 ? 9.383 16.047 -8.023 1 98.94 90 VAL A N 1
ATOM 703 C CA . VAL A 1 90 ? 8.812 14.703 -8.023 1 98.94 90 VAL A CA 1
ATOM 704 C C . VAL A 1 90 ? 9.688 13.773 -7.18 1 98.94 90 VAL A C 1
ATOM 706 O O . VAL A 1 90 ? 10.914 13.82 -7.266 1 98.94 90 VAL A O 1
ATOM 709 N N . LEU A 1 91 ? 9.086 13.031 -6.316 1 98.94 91 LEU A N 1
ATOM 710 C CA . LEU A 1 91 ? 9.75 11.906 -5.664 1 98.94 91 LEU A CA 1
ATOM 711 C C . LEU A 1 91 ? 9.227 10.578 -6.211 1 98.94 91 LEU A C 1
ATOM 713 O O . LEU A 1 91 ? 8.055 10.25 -6.039 1 98.94 91 LEU A O 1
ATOM 717 N N . LEU A 1 92 ? 10.078 9.859 -6.914 1 98.94 92 LEU A N 1
ATOM 718 C CA . LEU A 1 92 ? 9.781 8.555 -7.488 1 98.94 92 LEU A CA 1
ATOM 719 C C . LEU A 1 92 ? 10.164 7.434 -6.523 1 98.94 92 LEU A C 1
ATOM 721 O O . LEU A 1 92 ? 11.305 7.371 -6.059 1 98.94 92 LEU A O 1
ATOM 725 N N . VAL A 1 93 ? 9.219 6.496 -6.199 1 98.94 93 VAL A N 1
ATOM 726 C CA . VAL A 1 93 ? 9.422 5.555 -5.102 1 98.94 93 VAL A CA 1
ATOM 727 C C . VAL A 1 93 ? 9.211 4.129 -5.598 1 98.94 93 VAL A C 1
ATOM 729 O O . VAL A 1 93 ? 8.234 3.85 -6.305 1 98.94 93 VAL A O 1
ATOM 732 N N . ASP A 1 94 ? 10.086 3.223 -5.281 1 98.56 94 ASP A N 1
ATOM 733 C CA . ASP A 1 94 ? 9.961 1.783 -5.492 1 98.56 94 ASP A CA 1
ATOM 734 C C . ASP A 1 94 ? 10.289 1.011 -4.219 1 98.56 94 ASP A C 1
ATOM 736 O O . ASP A 1 94 ? 10.688 1.604 -3.211 1 98.56 94 ASP A O 1
ATOM 740 N N . ASP A 1 95 ? 10.039 -0.294 -4.223 1 98.5 95 ASP A N 1
ATOM 741 C CA . ASP A 1 95 ? 10.344 -1.084 -3.033 1 98.5 95 ASP A CA 1
ATOM 742 C C . ASP A 1 95 ? 11.82 -1.465 -2.984 1 98.5 95 ASP A C 1
ATOM 744 O O . ASP A 1 95 ? 12.453 -1.388 -1.928 1 98.5 95 ASP A O 1
ATOM 748 N N . ILE A 1 96 ? 12.414 -1.806 -4.172 1 97.5 96 ILE A N 1
ATOM 749 C CA . ILE A 1 96 ? 13.805 -2.248 -4.164 1 97.5 96 ILE A CA 1
ATOM 750 C C . ILE A 1 96 ? 14.484 -1.833 -5.461 1 97.5 96 ILE A C 1
ATOM 752 O O . ILE A 1 96 ? 13.891 -1.907 -6.539 1 97.5 96 ILE A O 1
ATOM 756 N N . THR A 1 97 ? 15.656 -1.273 -5.367 1 96.62 97 THR A N 1
ATOM 757 C CA . THR A 1 97 ? 16.578 -1.115 -6.492 1 96.62 97 THR A CA 1
ATOM 758 C C . THR A 1 97 ? 17.594 -2.246 -6.516 1 96.62 97 THR A C 1
ATOM 760 O O . THR A 1 97 ? 18.641 -2.154 -5.875 1 96.62 97 THR A O 1
ATOM 763 N N . ASP A 1 98 ? 17.266 -3.238 -7.219 1 93.5 98 ASP A N 1
ATOM 764 C CA . ASP A 1 98 ? 18.125 -4.406 -7.355 1 93.5 98 ASP A CA 1
ATOM 765 C C . ASP A 1 98 ? 19.094 -4.234 -8.516 1 93.5 98 ASP A C 1
ATOM 767 O O . ASP A 1 98 ? 20.234 -3.775 -8.328 1 93.5 98 ASP A O 1
ATOM 771 N N . THR A 1 99 ? 18.641 -4.363 -9.781 1 88.75 99 THR A N 1
ATOM 772 C CA . THR A 1 99 ? 19.469 -4.074 -10.945 1 88.75 99 THR A CA 1
ATOM 773 C C . THR A 1 99 ? 19.375 -2.598 -11.32 1 88.75 99 THR A C 1
ATOM 775 O O . THR A 1 99 ? 20.266 -2.062 -11.984 1 88.75 99 THR A O 1
ATOM 778 N N . GLY A 1 100 ? 18.25 -2.014 -10.984 1 92.81 100 GLY A N 1
ATOM 779 C CA . GLY A 1 100 ? 18.062 -0.595 -11.25 1 92.81 100 GLY A CA 1
ATOM 780 C C . GLY A 1 100 ? 17.344 -0.322 -12.555 1 92.81 100 GLY A C 1
ATOM 781 O O . GLY A 1 100 ? 17 0.826 -12.859 1 92.81 100 GLY A O 1
ATOM 782 N N . GLU A 1 101 ? 16.938 -1.318 -13.305 1 92.38 101 GLU A N 1
ATOM 783 C CA . GLU A 1 101 ? 16.359 -1.15 -14.633 1 92.38 101 GLU A CA 1
ATOM 784 C C . GLU A 1 101 ? 14.969 -0.521 -14.547 1 92.38 101 GLU A C 1
ATOM 786 O O . GLU A 1 101 ? 14.648 0.386 -15.32 1 92.38 101 GLU A O 1
ATOM 791 N N . SER A 1 102 ? 14.125 -0.994 -13.602 1 94.56 102 SER A N 1
ATOM 792 C CA . SER A 1 102 ? 12.781 -0.438 -13.438 1 94.56 102 SER A CA 1
ATOM 793 C C . SER A 1 102 ? 12.836 1.044 -13.086 1 94.56 102 SER A C 1
ATOM 795 O O . SER A 1 102 ? 12.109 1.853 -13.672 1 94.56 102 SER A O 1
ATOM 797 N N . MET A 1 103 ? 13.75 1.415 -12.219 1 96.06 103 MET A N 1
ATOM 798 C CA . MET A 1 103 ? 13.883 2.801 -11.773 1 96.06 103 MET A CA 1
ATOM 799 C C . MET A 1 103 ? 14.344 3.695 -12.922 1 96.06 103 MET A C 1
ATOM 801 O O . MET A 1 103 ? 13.828 4.801 -13.102 1 96.06 103 MET A O 1
ATOM 805 N N . LYS A 1 104 ? 15.273 3.178 -13.664 1 95.75 104 LYS A N 1
ATOM 806 C CA . LYS A 1 104 ? 15.812 3.961 -14.773 1 95.75 104 LYS A CA 1
ATOM 807 C C . LYS A 1 104 ? 14.734 4.266 -15.805 1 95.75 104 LYS A C 1
ATOM 809 O O . LYS A 1 104 ? 14.602 5.406 -16.25 1 95.75 104 LYS A O 1
ATOM 814 N N . VAL A 1 105 ? 13.961 3.25 -16.141 1 96.31 105 VAL A N 1
ATOM 815 C CA . VAL A 1 105 ? 12.875 3.395 -17.109 1 96.31 105 VAL A CA 1
ATOM 816 C C . VAL A 1 105 ? 11.859 4.41 -16.594 1 96.31 105 VAL A C 1
ATOM 818 O O . VAL A 1 105 ? 11.43 5.297 -17.344 1 96.31 105 VAL A O 1
ATOM 821 N N . ALA A 1 106 ? 11.516 4.305 -15.375 1 97.88 106 ALA A N 1
ATOM 822 C CA . ALA A 1 106 ? 10.539 5.203 -14.766 1 97.88 106 ALA A CA 1
ATOM 823 C C . ALA A 1 106 ? 11.07 6.633 -14.695 1 97.88 106 ALA A C 1
ATOM 825 O O . ALA A 1 106 ? 10.352 7.586 -14.984 1 97.88 106 ALA A O 1
ATOM 826 N N . LEU A 1 107 ? 12.312 6.746 -14.297 1 97.88 107 LEU A N 1
ATOM 827 C CA . LEU A 1 107 ? 12.953 8.047 -14.188 1 97.88 107 LEU A CA 1
ATOM 828 C C . LEU A 1 107 ? 12.984 8.758 -15.531 1 97.88 107 LEU A C 1
ATOM 830 O O . LEU A 1 107 ? 12.656 9.945 -15.625 1 97.88 107 LEU A O 1
ATOM 834 N N . ASP A 1 108 ? 13.383 8.031 -16.531 1 97.56 108 ASP A N 1
ATOM 835 C CA . ASP A 1 108 ? 13.438 8.602 -17.875 1 97.56 108 ASP A CA 1
ATOM 836 C C . ASP A 1 108 ? 12.055 9.07 -18.328 1 97.56 108 ASP A C 1
ATOM 838 O O . ASP A 1 108 ? 11.922 10.148 -18.906 1 97.56 108 ASP A O 1
ATOM 842 N N . TYR A 1 109 ? 11.078 8.305 -18.047 1 98.19 109 TYR A N 1
ATOM 843 C CA . TYR A 1 109 ? 9.711 8.672 -18.391 1 98.19 109 TYR A CA 1
ATOM 844 C C . TYR A 1 109 ? 9.281 9.945 -17.672 1 98.19 109 TYR A C 1
ATOM 846 O O . TYR A 1 109 ? 8.781 10.883 -18.297 1 98.19 109 TYR A O 1
ATOM 854 N N . ILE A 1 110 ? 9.508 10 -16.344 1 98.56 110 ILE A N 1
ATOM 855 C CA . ILE A 1 110 ? 9.094 11.156 -15.555 1 98.56 110 ILE A CA 1
ATOM 856 C C . ILE A 1 110 ? 9.828 12.406 -16.031 1 98.56 110 ILE A C 1
ATOM 858 O O . ILE A 1 110 ? 9.234 13.477 -16.156 1 98.56 110 ILE A O 1
ATOM 862 N N . LYS A 1 111 ? 11.117 12.273 -16.297 1 98.38 111 LYS A N 1
ATOM 863 C CA . LYS A 1 111 ? 11.906 13.398 -16.797 1 98.38 111 LYS A CA 1
ATOM 864 C C . LYS A 1 111 ? 11.328 13.93 -18.109 1 98.38 111 LYS A C 1
ATOM 866 O O . LYS A 1 111 ? 11.375 15.141 -18.359 1 98.38 111 LYS A O 1
ATOM 871 N N . SER A 1 112 ? 10.789 13.062 -18.906 1 98.31 112 SER A N 1
ATOM 872 C CA . SER A 1 112 ? 10.234 13.453 -20.203 1 98.31 112 SER A CA 1
ATOM 873 C C . SER A 1 112 ? 8.969 14.289 -20.031 1 98.31 112 SER A C 1
ATOM 875 O O . SER A 1 112 ? 8.5 14.922 -20.984 1 98.31 112 SER A O 1
ATOM 877 N N . LEU A 1 113 ? 8.406 14.328 -18.844 1 98.12 113 LEU A N 1
ATOM 878 C CA . LEU A 1 113 ? 7.172 15.062 -18.578 1 98.12 113 LEU A CA 1
ATOM 879 C C . LEU A 1 113 ? 7.477 16.453 -18.031 1 98.12 113 LEU A C 1
ATOM 881 O O . LEU A 1 113 ? 6.594 17.125 -17.484 1 98.12 113 LEU A O 1
ATOM 885 N N . ASN A 1 114 ? 8.703 16.922 -18.016 1 98.19 114 ASN A N 1
ATOM 886 C CA . ASN A 1 114 ? 9.203 18.266 -17.75 1 98.19 114 ASN A CA 1
ATOM 887 C C . ASN A 1 114 ? 9.008 18.656 -16.281 1 98.19 114 ASN A C 1
ATOM 889 O O . ASN A 1 114 ? 8.508 19.75 -15.992 1 98.19 114 ASN A O 1
ATOM 893 N N . PRO A 1 115 ? 9.297 17.781 -15.344 1 98.69 115 PRO A N 1
ATOM 894 C CA . PRO A 1 115 ? 9.352 18.219 -13.945 1 98.69 115 PRO A CA 1
ATOM 895 C C . PRO A 1 115 ? 10.484 19.203 -13.672 1 98.69 115 PRO A C 1
ATOM 897 O O . PRO A 1 115 ? 11.383 19.359 -14.5 1 98.69 115 PRO A O 1
ATOM 900 N N . SER A 1 116 ? 10.344 20.031 -12.547 1 98.75 116 SER A N 1
ATOM 901 C CA . SER A 1 116 ? 11.461 20.891 -12.156 1 98.75 116 SER A CA 1
ATOM 902 C C . SER A 1 116 ? 12.648 20.062 -11.672 1 98.75 116 SER A C 1
ATOM 904 O O . SER A 1 116 ? 13.797 20.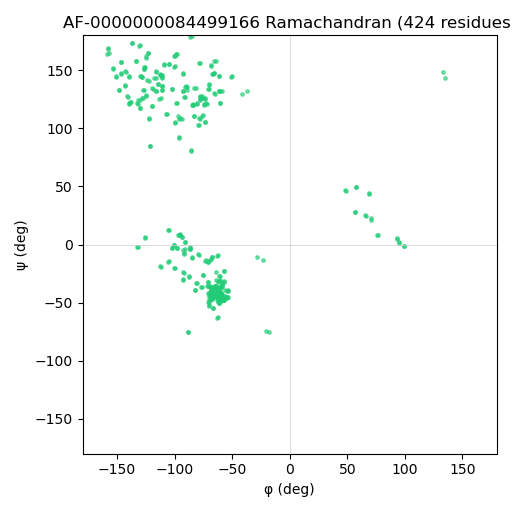344 -12.016 1 98.75 116 SER A O 1
ATOM 906 N N . VAL A 1 117 ? 12.391 19.078 -10.859 1 98.56 117 VAL A N 1
ATOM 907 C CA . VAL A 1 117 ? 13.383 18.172 -10.312 1 98.56 117 VAL A CA 1
ATOM 908 C C . VAL A 1 117 ? 12.734 16.812 -10.031 1 98.56 117 VAL A C 1
ATOM 910 O O . VAL A 1 117 ? 11.555 16.75 -9.68 1 98.56 117 VAL A O 1
ATOM 913 N N . VAL A 1 118 ? 13.477 15.75 -10.227 1 98.69 118 VAL A N 1
ATOM 914 C CA . VAL A 1 118 ? 13.031 14.406 -9.883 1 98.69 118 VAL A CA 1
ATOM 915 C C . VAL A 1 118 ? 14.094 13.727 -9.016 1 98.69 118 VAL A C 1
ATOM 917 O O . VAL A 1 118 ? 15.273 13.703 -9.367 1 98.69 118 VAL A O 1
ATOM 920 N N . LYS A 1 119 ? 13.656 13.234 -7.859 1 98.88 119 LYS A N 1
ATOM 921 C CA . LYS A 1 119 ? 14.477 12.383 -7.008 1 98.88 119 LYS A CA 1
ATOM 922 C C . LYS A 1 119 ? 13.875 10.984 -6.875 1 98.88 119 LYS A C 1
ATOM 924 O O . LYS A 1 119 ? 12.648 10.828 -6.953 1 98.88 119 LYS A O 1
ATOM 929 N N . SER A 1 120 ? 14.758 10 -6.715 1 98.81 120 SER A N 1
ATOM 930 C CA . SER A 1 120 ? 14.336 8.609 -6.633 1 98.81 120 SER A CA 1
ATOM 931 C C . SER A 1 120 ? 14.555 8.047 -5.234 1 98.81 120 SER A C 1
ATOM 933 O O . SER A 1 120 ? 15.492 8.438 -4.539 1 98.81 120 SER A O 1
ATOM 935 N N . ALA A 1 121 ? 13.633 7.145 -4.812 1 98.88 121 ALA A N 1
ATOM 936 C CA . ALA A 1 121 ? 13.734 6.473 -3.52 1 98.88 121 ALA A CA 1
ATOM 937 C C . ALA A 1 121 ? 13.344 5 -3.631 1 98.88 121 ALA A C 1
ATOM 939 O O . ALA A 1 121 ? 12.453 4.645 -4.406 1 98.88 121 ALA A O 1
ATOM 940 N N . SER A 1 122 ? 13.977 4.16 -2.906 1 98.62 122 SER A N 1
ATOM 941 C CA . SER A 1 122 ? 13.594 2.764 -2.723 1 98.62 122 SER A CA 1
ATOM 942 C C . SER A 1 122 ? 13.844 2.305 -1.29 1 98.62 122 SER A C 1
ATOM 944 O O . SER A 1 122 ? 14.773 2.773 -0.636 1 98.62 122 SER A O 1
ATOM 946 N N . MET A 1 123 ? 13.055 1.399 -0.766 1 98.81 123 MET A N 1
ATOM 947 C CA . MET A 1 123 ? 13.297 0.884 0.579 1 98.81 123 MET A CA 1
ATOM 948 C C . MET A 1 123 ? 14.648 0.195 0.662 1 98.81 123 MET A C 1
ATOM 950 O O . MET A 1 123 ? 15.453 0.498 1.548 1 98.81 123 MET A O 1
ATOM 954 N N . LEU A 1 124 ? 14.852 -0.717 -0.307 1 98.44 124 LEU A N 1
ATOM 955 C CA . LEU A 1 124 ? 16.109 -1.459 -0.343 1 98.44 124 LEU A CA 1
ATOM 956 C C . LEU A 1 124 ? 16.938 -1.049 -1.547 1 98.44 124 LEU A C 1
ATOM 958 O O . LEU A 1 124 ? 16.406 -0.853 -2.643 1 98.44 124 LEU A O 1
ATOM 962 N N . TYR A 1 125 ? 18.172 -0.874 -1.315 1 97.75 125 TYR A N 1
ATOM 963 C CA . TYR A 1 125 ? 19.156 -0.603 -2.359 1 97.75 125 TYR A CA 1
ATOM 964 C C . TYR A 1 125 ? 20.266 -1.646 -2.348 1 97.75 125 TYR A C 1
ATOM 966 O O . TYR A 1 125 ? 21.016 -1.746 -1.379 1 97.75 125 TYR A O 1
ATOM 974 N N . VAL A 1 126 ? 20.281 -2.531 -3.369 1 94.62 126 VAL A N 1
ATOM 975 C CA . VAL A 1 126 ? 21.375 -3.496 -3.486 1 94.62 126 VAL A CA 1
ATOM 976 C C . VAL A 1 126 ? 22.609 -2.812 -4.07 1 94.62 126 VAL A C 1
ATOM 978 O O . VAL A 1 126 ? 22.578 -2.336 -5.207 1 94.62 126 VAL A O 1
ATOM 981 N N . ASN A 1 127 ? 23.719 -2.957 -3.273 1 85.25 127 ASN A N 1
ATOM 982 C CA . ASN A 1 127 ? 24.953 -2.287 -3.645 1 85.25 127 ASN A CA 1
ATOM 983 C C . ASN A 1 127 ? 25.531 -2.842 -4.945 1 85.25 127 ASN A C 1
ATOM 985 O O . ASN A 1 127 ? 25.422 -4.039 -5.219 1 85.25 127 ASN A O 1
ATOM 989 N N . GLU A 1 128 ? 25.906 -1.931 -5.957 1 76.69 128 GLU A N 1
ATOM 990 C CA . GLU A 1 128 ? 26.469 -2.209 -7.273 1 76.69 128 GLU A CA 1
ATOM 991 C C . GLU A 1 128 ? 25.406 -2.162 -8.359 1 76.69 128 GLU A C 1
ATOM 993 O O . GLU A 1 128 ? 25.672 -2.486 -9.516 1 76.69 128 GLU A O 1
ATOM 998 N N . ALA A 1 129 ? 24.219 -1.904 -7.879 1 70.44 129 ALA A N 1
ATOM 999 C CA . ALA A 1 129 ? 23.234 -1.64 -8.922 1 70.44 129 ALA A CA 1
ATOM 1000 C C . ALA A 1 129 ? 23.75 -0.586 -9.906 1 70.44 129 ALA A C 1
ATOM 1002 O O . ALA A 1 129 ? 24.547 0.277 -9.539 1 70.44 129 ALA A O 1
ATOM 1003 N N . SER A 1 130 ? 23.406 -0.764 -11.086 1 79.19 130 SER A N 1
ATOM 1004 C CA . SER A 1 130 ? 23.812 0.187 -12.117 1 79.19 130 SER A CA 1
ATOM 1005 C C . SER A 1 130 ? 23.219 1.567 -11.859 1 79.19 130 SER A C 1
ATOM 1007 O O . SER A 1 130 ? 23.609 2.549 -12.492 1 79.19 130 SER A O 1
ATOM 1009 N N . PHE A 1 131 ? 22.312 1.508 -10.875 1 91.12 131 PHE A N 1
ATOM 1010 C CA . PHE A 1 131 ? 21.625 2.744 -10.523 1 91.12 131 PHE A CA 1
ATOM 1011 C C . PHE A 1 131 ? 21.5 2.895 -9.016 1 91.12 131 PHE A C 1
ATOM 1013 O O . PHE A 1 131 ? 21.047 1.98 -8.32 1 91.12 131 PHE A O 1
ATOM 1020 N N . ARG A 1 132 ? 22 3.936 -8.523 1 94.88 132 ARG A N 1
ATOM 1021 C CA . ARG A 1 132 ? 21.828 4.25 -7.105 1 94.88 132 ARG A CA 1
ATOM 1022 C C . ARG A 1 132 ? 20.688 5.25 -6.906 1 94.88 132 ARG A C 1
ATOM 1024 O O . ARG A 1 132 ? 20.766 6.375 -7.406 1 94.88 132 ARG A O 1
ATOM 1031 N N . PRO A 1 133 ? 19.672 4.922 -6.137 1 97.94 133 PRO A N 1
ATOM 1032 C CA . PRO A 1 133 ? 18.625 5.91 -5.863 1 97.94 133 PRO A CA 1
ATOM 1033 C C . PRO A 1 133 ? 19.109 7.066 -5 1 97.94 133 PRO A C 1
ATOM 1035 O O . PRO A 1 133 ? 20.062 6.91 -4.234 1 97.94 133 PRO A O 1
ATOM 1038 N N . ASP A 1 134 ? 18.453 8.242 -5.133 1 98.44 134 ASP A N 1
ATOM 1039 C CA . ASP A 1 134 ? 18.828 9.406 -4.324 1 98.44 134 ASP A CA 1
ATOM 1040 C C . ASP A 1 134 ? 18.609 9.125 -2.836 1 98.44 134 ASP A C 1
ATOM 1042 O O . ASP A 1 134 ? 19.406 9.562 -1.999 1 98.44 134 ASP A O 1
ATOM 1046 N N . TYR A 1 135 ? 17.516 8.406 -2.477 1 98.81 135 TYR A N 1
ATOM 1047 C CA . TYR A 1 135 ? 17.172 8.047 -1.104 1 98.81 135 TYR A CA 1
ATOM 1048 C C . TYR A 1 135 ? 16.875 6.559 -0.983 1 98.81 135 TYR A C 1
ATOM 1050 O O . TYR A 1 135 ? 16.328 5.953 -1.903 1 98.81 135 TYR A O 1
ATOM 1058 N N . PHE A 1 136 ? 17.25 5.965 0.153 1 98.56 136 PHE A N 1
ATOM 1059 C CA . PHE A 1 136 ? 16.922 4.566 0.39 1 98.56 136 PHE A CA 1
ATOM 1060 C C . PHE A 1 136 ? 16.844 4.277 1.884 1 98.56 136 PHE A C 1
ATOM 1062 O O . PHE A 1 136 ? 17.391 5.016 2.699 1 98.56 136 PHE A O 1
ATOM 1069 N N . GLY A 1 137 ? 16.016 3.285 2.268 1 98.5 137 GLY A N 1
ATOM 1070 C CA . GLY A 1 137 ? 15.914 2.877 3.66 1 98.5 137 GLY A CA 1
ATOM 1071 C C . GLY A 1 137 ? 17.188 2.238 4.191 1 98.5 137 GLY A C 1
ATOM 1072 O O . GLY A 1 137 ? 17.766 2.711 5.176 1 98.5 137 GLY A O 1
ATOM 1073 N N . ILE A 1 138 ? 17.625 1.158 3.43 1 97.56 138 ILE A N 1
ATOM 1074 C CA . ILE A 1 138 ? 18.875 0.499 3.818 1 97.56 138 ILE A CA 1
ATOM 1075 C C . ILE A 1 138 ? 19.594 -0.004 2.574 1 97.56 138 ILE A C 1
ATOM 1077 O O . ILE A 1 138 ? 18.969 -0.378 1.585 1 97.56 138 ILE A O 1
ATOM 1081 N N . GLY A 1 139 ? 20.875 0.013 2.645 1 96.62 139 GLY A N 1
ATOM 1082 C CA . GLY A 1 139 ? 21.719 -0.598 1.63 1 96.62 139 GLY A CA 1
ATOM 1083 C C . GLY A 1 139 ? 22.047 -2.047 1.926 1 96.62 139 GLY A C 1
ATOM 1084 O O . GLY A 1 139 ? 22.297 -2.412 3.078 1 96.62 139 GLY A O 1
ATOM 1085 N N . ILE A 1 140 ? 21.953 -2.85 0.861 1 96.06 140 ILE A N 1
ATOM 1086 C CA . ILE A 1 140 ? 22.266 -4.27 0.952 1 96.06 140 ILE A CA 1
ATOM 1087 C C . ILE A 1 140 ? 23.516 -4.566 0.125 1 96.06 140 ILE A C 1
ATOM 1089 O O . ILE A 1 140 ? 23.562 -4.281 -1.074 1 96.06 140 ILE A O 1
ATOM 1093 N N . LYS A 1 141 ? 24.578 -5.195 0.737 1 94.5 141 LYS A N 1
ATOM 1094 C CA . LYS A 1 141 ? 25.75 -5.637 -0.031 1 94.5 141 LYS A CA 1
ATOM 1095 C C . LYS A 1 141 ? 25.375 -6.766 -0.988 1 94.5 141 LYS A C 1
ATOM 1097 O O . LYS A 1 141 ? 24.562 -7.629 -0.653 1 94.5 141 LYS A O 1
ATOM 1102 N N . LYS A 1 142 ? 26 -6.762 -2.018 1 89.25 142 LYS A N 1
ATOM 1103 C CA . LYS A 1 142 ? 25.703 -7.773 -3.031 1 89.25 142 LYS A CA 1
ATOM 1104 C C . LYS A 1 142 ? 25.828 -9.18 -2.453 1 89.25 142 LYS A C 1
ATOM 1106 O O . LYS A 1 142 ? 25 -10.047 -2.738 1 89.25 142 LYS A O 1
ATOM 1111 N N . ASN A 1 143 ? 26.812 -9.406 -1.613 1 91.69 143 ASN A N 1
ATOM 1112 C CA . ASN A 1 143 ? 27.047 -10.719 -1.026 1 91.69 143 ASN A CA 1
ATOM 1113 C C . ASN A 1 143 ? 25.969 -11.078 -0.007 1 91.69 143 ASN A C 1
ATOM 1115 O O . ASN A 1 143 ? 25.828 -12.242 0.366 1 91.69 143 ASN A O 1
ATOM 1119 N N . ASP A 1 144 ? 25.219 -10.07 0.399 1 92.62 144 ASP A N 1
ATOM 1120 C CA . ASP A 1 144 ? 24.141 -10.281 1.364 1 92.62 144 ASP A CA 1
ATOM 1121 C C . ASP A 1 144 ? 22.766 -10.242 0.683 1 92.62 144 ASP A C 1
ATOM 1123 O O . ASP A 1 144 ? 21.734 -10.164 1.354 1 92.62 144 ASP A O 1
ATOM 1127 N N . TRP A 1 145 ? 22.844 -10.289 -0.58 1 92 145 TRP A N 1
ATOM 1128 C CA . TRP A 1 145 ? 21.594 -10.234 -1.344 1 92 145 TRP A CA 1
ATOM 1129 C C . TRP A 1 145 ? 20.703 -11.414 -1.001 1 92 145 TRP A C 1
ATOM 1131 O O . TRP A 1 145 ? 21.172 -12.523 -0.774 1 92 145 TRP A O 1
ATOM 1141 N N . ALA A 1 146 ? 19.422 -11.188 -0.992 1 95.81 146 ALA A N 1
ATOM 1142 C CA . ALA A 1 146 ? 18.375 -12.195 -0.881 1 95.81 146 ALA A CA 1
ATOM 1143 C C . ALA A 1 146 ? 17.125 -11.789 -1.676 1 95.81 146 ALA A C 1
ATOM 1145 O O . ALA A 1 146 ? 16.969 -10.617 -2.033 1 95.81 146 ALA A O 1
ATOM 1146 N N . TRP A 1 147 ? 16.344 -12.734 -2.041 1 96.44 147 TRP A N 1
ATOM 1147 C CA . TRP A 1 147 ? 15.008 -12.438 -2.549 1 96.44 147 TRP A CA 1
ATOM 1148 C C . TRP A 1 147 ? 14.078 -12.008 -1.419 1 96.44 147 TRP A C 1
ATOM 1150 O O . TRP A 1 147 ? 13.609 -12.844 -0.643 1 96.44 147 TRP A O 1
ATOM 1160 N N . PHE A 1 148 ? 13.82 -10.727 -1.382 1 97.31 148 PHE A N 1
ATOM 1161 C CA . PHE A 1 148 ? 12.984 -10.195 -0.31 1 97.31 148 PHE A CA 1
ATOM 1162 C C . PHE A 1 148 ? 11.508 -10.344 -0.648 1 97.31 148 PHE A C 1
ATOM 1164 O O . PHE A 1 148 ? 11.039 -9.797 -1.647 1 97.31 148 PHE A O 1
ATOM 1171 N N . ILE A 1 149 ? 10.82 -11.047 0.173 1 98.31 149 ILE A N 1
ATOM 1172 C CA . ILE A 1 149 ? 9.391 -11.273 0.001 1 98.31 149 ILE A CA 1
ATOM 1173 C C . ILE A 1 149 ? 8.602 -10.32 0.897 1 98.31 149 ILE A C 1
ATOM 1175 O O . ILE A 1 149 ? 8.531 -10.516 2.113 1 98.31 149 ILE A O 1
ATOM 1179 N N . PHE A 1 150 ? 8.047 -9.328 0.224 1 98.5 150 PHE A N 1
ATOM 1180 C CA . PHE A 1 150 ? 7.27 -8.328 0.948 1 98.5 150 PHE A CA 1
ATOM 1181 C C . PHE A 1 150 ? 5.887 -8.859 1.294 1 98.5 150 PHE A C 1
ATOM 1183 O O . PHE A 1 150 ? 5.367 -9.742 0.61 1 98.5 150 PHE A O 1
ATOM 1190 N N . PRO A 1 151 ? 5.238 -8.273 2.369 1 98.06 151 PRO A N 1
ATOM 1191 C CA . PRO A 1 151 ? 3.908 -8.734 2.777 1 98.06 151 PRO A CA 1
ATOM 1192 C C . PRO A 1 151 ? 2.881 -8.648 1.65 1 98.06 151 PRO A C 1
ATOM 1194 O O . PRO A 1 151 ? 1.936 -9.445 1.608 1 98.06 151 PRO A O 1
ATOM 1197 N N . TRP A 1 152 ? 3.131 -7.793 0.669 1 98.62 152 TRP A N 1
ATOM 1198 C CA . TRP A 1 152 ? 2.186 -7.613 -0.428 1 98.62 152 TRP A CA 1
ATOM 1199 C C . TRP A 1 152 ? 2.58 -8.461 -1.632 1 98.62 152 TRP A C 1
ATOM 1201 O O . TRP A 1 152 ? 2.031 -8.297 -2.723 1 98.62 152 TRP A O 1
ATOM 1211 N N . ASN A 1 153 ? 3.576 -9.344 -1.49 1 97.88 153 ASN A N 1
ATOM 1212 C CA . ASN A 1 153 ? 4.012 -10.258 -2.537 1 97.88 153 ASN A CA 1
ATOM 1213 C C . ASN A 1 153 ? 4.008 -11.703 -2.055 1 97.88 153 ASN A C 1
ATOM 1215 O O . ASN A 1 153 ? 4.477 -12.602 -2.758 1 97.88 153 ASN A O 1
ATOM 1219 N N . VAL A 1 154 ? 3.539 -12.016 -0.901 1 98.31 154 VAL A N 1
ATOM 1220 C CA . VAL A 1 154 ? 3.783 -13.273 -0.208 1 98.31 154 VAL A CA 1
ATOM 1221 C C . VAL A 1 154 ? 3.111 -14.422 -0.962 1 98.31 154 VAL A C 1
ATOM 1223 O O . VAL A 1 154 ? 3.67 -15.516 -1.07 1 98.31 154 VAL A O 1
ATOM 1226 N N . TYR A 1 155 ? 1.934 -14.242 -1.549 1 98.25 155 TYR A N 1
ATOM 1227 C CA . TYR A 1 155 ? 1.252 -15.305 -2.279 1 98.25 155 TYR A CA 1
ATOM 1228 C C . TYR A 1 155 ? 1.985 -15.633 -3.574 1 98.25 155 TYR A C 1
ATOM 1230 O O . TYR A 1 155 ? 2.312 -16.797 -3.83 1 98.25 155 TYR A O 1
ATOM 1238 N N . GLU A 1 156 ? 2.238 -14.594 -4.363 1 97.94 156 GLU A N 1
ATOM 1239 C CA . GLU A 1 156 ? 2.898 -14.781 -5.652 1 97.94 156 GLU A CA 1
ATOM 1240 C C . GLU A 1 156 ? 4.289 -15.391 -5.48 1 97.94 156 GLU A C 1
ATOM 1242 O O . GLU A 1 156 ? 4.664 -16.312 -6.199 1 97.94 156 GLU A O 1
ATOM 1247 N N . ASP A 1 157 ? 5.043 -14.898 -4.512 1 97.88 157 ASP A N 1
ATOM 1248 C CA . ASP A 1 157 ? 6.414 -15.367 -4.324 1 97.88 157 ASP A CA 1
ATOM 1249 C C . ASP A 1 157 ? 6.43 -16.797 -3.789 1 97.88 157 ASP A C 1
ATOM 1251 O O . ASP A 1 157 ? 7.25 -17.609 -4.215 1 97.88 157 ASP A O 1
ATOM 1255 N N . THR A 1 158 ? 5.539 -17.078 -2.84 1 97.38 158 THR A N 1
ATOM 1256 C CA . THR A 1 158 ? 5.449 -18.438 -2.328 1 97.38 158 THR A CA 1
ATOM 1257 C C . THR A 1 158 ? 5.105 -19.406 -3.449 1 97.38 158 THR A C 1
ATOM 1259 O O . THR A 1 158 ? 5.738 -20.453 -3.588 1 97.38 158 THR A O 1
ATOM 1262 N N . TYR A 1 159 ? 4.117 -19.062 -4.281 1 97.81 159 TYR A N 1
ATOM 1263 C CA . TYR A 1 159 ? 3.742 -19.891 -5.422 1 97.81 159 TYR A CA 1
ATOM 1264 C C . TYR A 1 159 ? 4.93 -20.109 -6.352 1 97.81 159 TYR A C 1
ATOM 1266 O O . TYR A 1 159 ? 5.219 -21.25 -6.742 1 97.81 159 TYR A O 1
ATOM 1274 N N . ASN A 1 160 ? 5.633 -19.016 -6.676 1 97.12 160 ASN A N 1
ATOM 1275 C CA . ASN A 1 160 ? 6.738 -19.078 -7.625 1 97.12 160 ASN A CA 1
ATOM 1276 C C . ASN A 1 160 ? 7.883 -19.938 -7.094 1 97.12 160 ASN A C 1
ATOM 1278 O O . ASN A 1 160 ? 8.539 -20.641 -7.863 1 97.12 160 ASN A O 1
ATOM 1282 N N . LEU A 1 161 ? 8.125 -19.906 -5.816 1 97.38 161 LEU A N 1
ATOM 1283 C CA . LEU A 1 161 ? 9.219 -20.656 -5.215 1 97.38 161 LEU A CA 1
ATOM 1284 C C . LEU A 1 161 ? 8.875 -22.141 -5.129 1 97.38 161 LEU A C 1
ATOM 1286 O O . LEU A 1 161 ? 9.758 -23 -5.219 1 97.38 161 LEU A O 1
ATOM 1290 N N . LEU A 1 162 ? 7.605 -22.469 -5.062 1 97.75 162 LEU A N 1
ATOM 1291 C CA . LEU A 1 162 ? 7.195 -23.844 -4.824 1 97.75 162 LEU A CA 1
ATOM 1292 C C . LEU A 1 162 ? 6.789 -24.531 -6.125 1 97.75 162 LEU A C 1
ATOM 1294 O O . LEU A 1 162 ? 6.723 -25.766 -6.191 1 97.75 162 LEU A O 1
ATOM 1298 N N . LYS A 1 163 ? 6.461 -23.734 -7.129 1 97.12 163 LYS A N 1
ATOM 1299 C CA . LYS A 1 163 ? 5.766 -24.219 -8.32 1 97.12 163 LYS A CA 1
ATOM 1300 C C . LYS A 1 163 ? 6.5 -25.391 -8.945 1 97.12 163 LYS A C 1
ATOM 1302 O O . LYS A 1 163 ? 5.875 -26.375 -9.344 1 97.12 163 LYS A O 1
ATOM 1307 N N . LYS A 1 164 ? 7.84 -25.328 -8.984 1 95.75 164 LYS A N 1
ATOM 1308 C CA . LYS A 1 164 ? 8.609 -26.375 -9.656 1 95.75 164 LYS A CA 1
ATOM 1309 C C . LYS A 1 164 ? 8.602 -27.656 -8.836 1 95.75 164 LYS A C 1
ATOM 1311 O O . LYS A 1 164 ? 8.961 -28.719 -9.344 1 95.75 164 LYS A O 1
ATOM 1316 N N . PHE A 1 165 ? 8.188 -27.609 -7.594 1 97.44 165 PHE A N 1
ATOM 1317 C CA . PHE A 1 165 ? 8.195 -28.781 -6.727 1 97.44 165 PHE A CA 1
ATOM 1318 C C . PHE A 1 165 ? 6.797 -29.359 -6.59 1 97.44 165 PHE A C 1
ATOM 1320 O O . PHE A 1 165 ? 6.609 -30.406 -5.957 1 97.44 165 PHE A O 1
ATOM 1327 N N . LEU A 1 166 ? 5.789 -28.719 -7.199 1 97.69 166 LEU A N 1
ATOM 1328 C CA . LEU A 1 166 ? 4.391 -29.078 -6.98 1 97.69 166 LEU A CA 1
ATOM 1329 C C . LEU A 1 166 ? 3.912 -30.062 -8.039 1 97.69 166 LEU A C 1
ATOM 1331 O O . LEU A 1 166 ? 2.73 -30.406 -8.078 1 97.69 166 LEU A O 1
ATOM 1335 N N . SER A 1 167 ? 4.824 -30.547 -8.891 1 96.88 167 SER A N 1
ATOM 1336 C CA . SER A 1 167 ? 4.461 -31.609 -9.828 1 96.88 167 SER A CA 1
ATOM 1337 C C . SER A 1 167 ? 4.016 -32.875 -9.086 1 96.88 167 SER A C 1
ATOM 1339 O O . SER A 1 167 ? 3.254 -33.656 -9.625 1 96.88 167 SER A O 1
ATOM 1341 N N . GLU A 1 168 ? 4.5 -33.062 -7.91 1 96.38 168 GLU A N 1
ATOM 1342 C CA . GLU A 1 168 ? 4.051 -34.094 -6.988 1 96.38 168 GLU A CA 1
ATOM 1343 C C . GLU A 1 168 ? 3.359 -33.5 -5.77 1 96.38 168 GLU A C 1
ATOM 1345 O O . GLU A 1 168 ? 3.754 -32.438 -5.289 1 96.38 168 GLU A O 1
ATOM 1350 N N . PRO A 1 169 ? 2.414 -34.188 -5.293 1 97.81 169 PRO A N 1
ATOM 1351 C CA . PRO A 1 169 ? 1.688 -33.656 -4.137 1 97.81 169 PRO A CA 1
ATOM 1352 C C . PRO A 1 169 ? 2.584 -33.469 -2.918 1 97.81 169 PRO A C 1
ATOM 1354 O O . PRO A 1 169 ? 3.373 -34.344 -2.576 1 97.81 169 PRO A O 1
ATOM 1357 N N . LEU A 1 170 ? 2.441 -32.281 -2.352 1 98.31 170 LEU A N 1
ATOM 1358 C CA . LEU A 1 170 ? 3.18 -31.938 -1.145 1 98.31 170 LEU A CA 1
ATOM 1359 C C . LEU A 1 170 ? 2.227 -31.625 0.005 1 98.31 170 LEU A C 1
ATOM 1361 O O . LEU A 1 170 ? 1.208 -30.953 -0.191 1 98.31 170 LEU A O 1
ATOM 1365 N N . ASP A 1 171 ? 2.514 -32.188 1.182 1 98.44 171 ASP A N 1
ATOM 1366 C CA . ASP A 1 171 ? 1.809 -31.656 2.352 1 98.44 171 ASP A CA 1
ATOM 1367 C C . ASP A 1 171 ? 2.52 -30.438 2.928 1 98.44 171 ASP A C 1
ATOM 1369 O O . ASP A 1 171 ? 3.529 -29.984 2.385 1 98.44 171 ASP A O 1
ATOM 1373 N N . LEU A 1 172 ? 1.955 -29.875 3.977 1 98.31 172 LEU A N 1
ATOM 1374 C CA . LEU A 1 172 ? 2.479 -28.641 4.555 1 98.31 172 LEU A CA 1
ATOM 1375 C C . LEU A 1 172 ? 3.922 -28.828 5.012 1 98.31 172 LEU A C 1
ATOM 1377 O O . LEU A 1 172 ? 4.773 -27.969 4.758 1 98.31 172 LEU A O 1
ATOM 1381 N N . ASP A 1 173 ? 4.219 -29.906 5.648 1 98.31 173 ASP A N 1
ATOM 1382 C CA . ASP A 1 173 ? 5.562 -30.172 6.16 1 98.31 173 ASP A CA 1
ATOM 1383 C C . ASP A 1 173 ? 6.578 -30.234 5.023 1 98.31 173 ASP A C 1
ATOM 1385 O O . ASP A 1 173 ? 7.672 -29.672 5.133 1 98.31 173 ASP A O 1
ATOM 1389 N N . ALA A 1 174 ? 6.27 -30.938 4 1 98.56 174 ALA A N 1
ATOM 1390 C CA . ALA A 1 174 ? 7.152 -31.047 2.844 1 98.56 174 ALA A CA 1
ATOM 1391 C C . ALA A 1 174 ? 7.387 -29.688 2.193 1 98.56 174 ALA A C 1
ATOM 1393 O O . ALA A 1 174 ? 8.508 -29.359 1.789 1 98.56 174 ALA A O 1
ATOM 1394 N N . ALA A 1 175 ? 6.316 -28.922 2.057 1 98.56 175 ALA A N 1
ATOM 1395 C CA . ALA A 1 175 ? 6.43 -27.578 1.482 1 98.56 175 ALA A CA 1
ATOM 1396 C C . ALA A 1 175 ? 7.375 -26.703 2.307 1 98.56 175 ALA A C 1
ATOM 1398 O O . ALA A 1 175 ? 8.242 -26.016 1.756 1 98.56 175 ALA A O 1
ATOM 1399 N N . GLU A 1 176 ? 7.211 -26.75 3.633 1 98.5 176 GLU A N 1
ATOM 1400 C CA . GLU A 1 176 ? 8.078 -25.984 4.527 1 98.5 176 GLU A CA 1
ATOM 1401 C C . GLU A 1 176 ? 9.531 -26.406 4.387 1 98.5 176 GLU A C 1
ATOM 1403 O O . GLU A 1 176 ? 10.438 -25.578 4.367 1 98.5 176 GLU A O 1
ATOM 1408 N N . LYS A 1 177 ? 9.719 -27.688 4.352 1 98.12 177 LYS A N 1
ATOM 1409 C CA . LYS A 1 177 ? 11.062 -28.234 4.211 1 98.12 177 LYS A CA 1
ATOM 1410 C C . LYS A 1 177 ? 11.703 -27.781 2.9 1 98.12 177 LYS A C 1
ATOM 1412 O O . LYS A 1 177 ? 12.891 -27.438 2.867 1 98.12 177 LYS A O 1
ATOM 1417 N N . ILE A 1 178 ? 10.969 -27.828 1.814 1 98.25 178 ILE A N 1
ATOM 1418 C CA . ILE A 1 178 ? 11.461 -27.406 0.505 1 98.25 178 ILE A CA 1
ATOM 1419 C C . ILE A 1 178 ? 11.883 -25.938 0.554 1 98.25 178 ILE A C 1
ATOM 1421 O O . ILE A 1 178 ? 12.969 -25.594 0.092 1 98.25 178 ILE A O 1
ATOM 1425 N N . LEU A 1 179 ? 11.031 -25.062 1.146 1 98.38 179 LEU A N 1
ATOM 1426 C CA . LEU A 1 179 ? 11.328 -23.641 1.233 1 98.38 179 LEU A CA 1
ATOM 1427 C C . LEU A 1 179 ? 12.562 -23.391 2.102 1 98.38 179 LEU A C 1
ATOM 1429 O O . LEU A 1 179 ? 13.406 -22.562 1.768 1 98.38 179 LEU A O 1
ATOM 1433 N N . ARG A 1 180 ? 12.68 -24.109 3.193 1 97.88 180 ARG A N 1
ATOM 1434 C CA . ARG A 1 180 ? 13.836 -23.984 4.078 1 97.88 180 ARG A CA 1
ATOM 1435 C C . ARG A 1 180 ? 15.102 -24.484 3.396 1 97.88 180 ARG A C 1
ATOM 1437 O O . ARG A 1 180 ? 16.125 -23.797 3.377 1 97.88 180 ARG A O 1
ATOM 1444 N N . ASP A 1 181 ? 15.047 -25.641 2.775 1 98.06 181 ASP A N 1
ATOM 1445 C CA . ASP A 1 181 ? 16.234 -26.297 2.252 1 98.06 181 ASP A CA 1
ATOM 1446 C C . ASP A 1 181 ? 16.719 -25.641 0.964 1 98.06 181 ASP A C 1
ATOM 1448 O O . ASP A 1 181 ? 17.922 -25.562 0.711 1 98.06 181 ASP A O 1
ATOM 1452 N N . ASN A 1 182 ? 15.812 -25.203 0.139 1 98.06 182 ASN A N 1
ATOM 1453 C CA . ASN A 1 182 ? 16.188 -24.703 -1.177 1 98.06 182 ASN A CA 1
ATOM 1454 C C . ASN A 1 182 ? 16.422 -23.188 -1.158 1 98.06 182 ASN A C 1
ATOM 1456 O O . ASN A 1 182 ? 17.141 -22.656 -2.002 1 98.06 182 ASN A O 1
ATOM 1460 N N . TYR A 1 183 ? 15.766 -22.469 -0.135 1 98 183 TYR A N 1
ATOM 1461 C CA . TYR A 1 183 ? 15.812 -21.016 -0.212 1 98 183 TYR A CA 1
ATOM 1462 C C . TYR A 1 183 ? 16.203 -20.406 1.133 1 98 183 TYR A C 1
ATOM 1464 O O . TYR A 1 183 ? 16.281 -19.188 1.271 1 98 183 TYR A O 1
ATOM 1472 N N . GLY A 1 184 ? 16.391 -21.234 2.152 1 97.12 184 GLY A N 1
ATOM 1473 C CA . GLY A 1 184 ? 16.688 -20.719 3.479 1 97.12 184 GLY A CA 1
ATOM 1474 C C . GLY A 1 184 ? 15.547 -19.938 4.09 1 97.12 184 GLY A C 1
ATOM 1475 O O . GLY A 1 184 ? 15.766 -19.047 4.922 1 97.12 184 GLY A O 1
ATOM 1476 N N . LEU A 1 185 ? 14.344 -20.219 3.648 1 97.44 185 LEU A N 1
ATOM 1477 C CA . LEU A 1 185 ? 13.188 -19.422 4.035 1 97.44 185 LEU A CA 1
ATOM 1478 C C . LEU A 1 185 ? 12.625 -19.891 5.375 1 97.44 185 LEU A C 1
ATOM 1480 O O . LEU A 1 185 ? 12.359 -21.078 5.562 1 97.44 185 LEU A O 1
ATOM 1484 N N . ASP A 1 186 ? 12.586 -18.984 6.348 1 96.94 186 ASP A N 1
ATOM 1485 C CA . ASP A 1 186 ? 11.914 -19.234 7.621 1 96.94 186 ASP A CA 1
ATOM 1486 C C . ASP A 1 186 ? 10.406 -19.062 7.48 1 96.94 186 ASP A C 1
ATOM 1488 O O . ASP A 1 186 ? 9.898 -17.953 7.402 1 96.94 186 ASP A O 1
ATOM 1492 N N . THR A 1 187 ? 9.664 -20.156 7.52 1 96.69 187 THR A N 1
ATOM 1493 C CA . THR A 1 187 ? 8.227 -20.109 7.238 1 96.69 187 THR A CA 1
ATOM 1494 C C . THR A 1 187 ? 7.441 -19.781 8.5 1 96.69 187 THR A C 1
ATOM 1496 O O . THR A 1 187 ? 6.219 -19.625 8.453 1 96.69 187 THR A O 1
ATOM 1499 N N . SER A 1 188 ? 8.148 -19.672 9.648 1 95.31 188 SER A N 1
ATOM 1500 C CA . SER A 1 188 ? 7.457 -19.344 10.891 1 95.31 188 SER A CA 1
ATOM 1501 C C . SER A 1 188 ? 6.902 -17.922 10.859 1 95.31 188 SER A C 1
ATOM 1503 O O . SER A 1 188 ? 6.074 -17.547 11.688 1 95.31 188 SER A O 1
ATOM 1505 N N . ARG A 1 189 ? 7.297 -17.125 9.844 1 91.88 189 ARG A N 1
ATOM 1506 C CA . ARG A 1 189 ? 6.922 -15.711 9.766 1 91.88 189 ARG A CA 1
ATOM 1507 C C . ARG A 1 189 ? 5.641 -15.531 8.961 1 91.88 189 ARG A C 1
ATOM 1509 O O . ARG A 1 189 ? 5.121 -14.422 8.852 1 91.88 189 ARG A O 1
ATOM 1516 N N . VAL A 1 190 ? 5.211 -16.672 8.359 1 95.88 190 VAL A N 1
ATOM 1517 C CA . VAL A 1 190 ? 3.996 -16.594 7.555 1 95.88 190 VAL A CA 1
ATOM 1518 C C . VAL A 1 190 ? 3.064 -17.75 7.898 1 95.88 190 VAL A C 1
ATOM 1520 O O . VAL A 1 190 ? 3.488 -18.734 8.508 1 95.88 190 VAL A O 1
ATOM 1523 N N . ASN A 1 191 ? 1.806 -17.578 7.617 1 96.44 191 ASN A N 1
ATOM 1524 C CA . ASN A 1 191 ? 0.852 -18.672 7.672 1 96.44 191 ASN A CA 1
ATOM 1525 C C . ASN A 1 191 ? 0.822 -19.453 6.363 1 96.44 191 ASN A C 1
ATOM 1527 O O . ASN A 1 191 ? -0.073 -19.266 5.539 1 96.44 191 ASN A O 1
ATOM 1531 N N . LEU A 1 192 ? 1.809 -20.375 6.207 1 98.06 192 LEU A N 1
ATOM 1532 C CA . LEU A 1 192 ? 1.981 -21.078 4.945 1 98.06 192 LEU A CA 1
ATOM 1533 C C . LEU A 1 192 ? 0.752 -21.922 4.621 1 98.06 192 LEU A C 1
ATOM 1535 O O . LEU A 1 192 ? 0.35 -22.031 3.461 1 98.06 192 LEU A O 1
ATOM 1539 N N . SER A 1 193 ? 0.198 -22.516 5.621 1 98 193 SER A N 1
ATOM 1540 C CA . SER A 1 193 ? -1 -23.328 5.406 1 98 193 SER A CA 1
ATOM 1541 C C . SER A 1 193 ? -2.109 -22.5 4.758 1 98 193 SER A C 1
ATOM 1543 O O . SER A 1 193 ? -2.707 -22.938 3.768 1 98 193 SER A O 1
ATOM 1545 N N . ASN A 1 194 ? -2.318 -21.328 5.328 1 97.56 194 ASN A N 1
ATOM 1546 C CA . ASN A 1 194 ? -3.348 -20.438 4.805 1 97.56 194 ASN A CA 1
ATOM 1547 C C . ASN A 1 194 ? -3.043 -20.016 3.371 1 97.56 194 ASN A C 1
ATOM 1549 O O . ASN A 1 194 ? -3.943 -19.953 2.531 1 97.56 194 ASN A O 1
ATOM 1553 N N . ILE A 1 195 ? -1.805 -19.719 3.078 1 98.19 195 ILE A N 1
ATOM 1554 C CA . ILE A 1 195 ? -1.38 -19.297 1.747 1 98.19 195 ILE A CA 1
ATOM 1555 C C . ILE A 1 195 ? -1.667 -20.406 0.74 1 98.19 195 ILE A C 1
ATOM 1557 O O . ILE A 1 195 ? -2.285 -20.172 -0.3 1 98.19 195 ILE A O 1
ATOM 1561 N N . LEU A 1 196 ? -1.303 -21.641 1.073 1 98.38 196 LEU A N 1
ATOM 1562 C CA . LEU A 1 196 ? -1.474 -22.766 0.165 1 98.38 196 LEU A CA 1
ATOM 1563 C C . LEU A 1 196 ? -2.951 -23.094 -0.032 1 98.38 196 LEU A C 1
ATOM 1565 O O . LEU A 1 196 ? -3.385 -23.375 -1.149 1 98.38 196 LEU A O 1
ATOM 1569 N N . LYS A 1 197 ? -3.705 -23 1.016 1 98.06 197 LYS A N 1
ATOM 1570 C CA . LYS A 1 197 ? -5.141 -23.25 0.919 1 98.06 197 LYS A CA 1
ATOM 1571 C C . LYS A 1 197 ? -5.816 -22.219 0.015 1 98.06 197 LYS A C 1
ATOM 1573 O O . LYS A 1 197 ? -6.656 -22.578 -0.815 1 98.06 197 LYS A O 1
ATOM 1578 N N . ASN A 1 198 ? -5.422 -20.984 0.186 1 97.81 198 ASN A N 1
ATOM 1579 C CA . ASN A 1 198 ? -6.016 -19.922 -0.625 1 97.81 198 ASN A CA 1
ATOM 1580 C C . ASN A 1 198 ? -5.59 -20.031 -2.086 1 97.81 198 ASN A C 1
ATOM 1582 O O . ASN A 1 198 ? -6.379 -19.75 -2.988 1 97.81 198 ASN A O 1
ATOM 1586 N N . LEU A 1 199 ? -4.359 -20.422 -2.32 1 98.12 199 LEU A N 1
ATOM 1587 C CA . LEU A 1 199 ? -3.914 -20.672 -3.688 1 98.12 199 LEU A CA 1
ATOM 1588 C C . LEU A 1 199 ? -4.734 -21.797 -4.328 1 98.12 199 LEU A C 1
ATOM 1590 O O . LEU A 1 199 ? -5.027 -21.75 -5.523 1 98.12 199 LEU A O 1
ATOM 1594 N N . SER A 1 200 ? -5.07 -22.766 -3.533 1 97.94 200 SER A N 1
ATOM 1595 C CA . SER A 1 200 ? -5.918 -23.844 -4.023 1 97.94 200 SER A CA 1
ATOM 1596 C C . SER A 1 200 ? -7.328 -23.359 -4.316 1 97.94 200 SER A C 1
ATOM 1598 O O . SER A 1 200 ? -7.883 -23.641 -5.383 1 97.94 200 SER A O 1
ATOM 1600 N N . ARG A 1 201 ? -7.891 -22.594 -3.404 1 96.81 201 ARG A N 1
ATOM 1601 C CA . ARG A 1 201 ? -9.242 -22.062 -3.561 1 96.81 201 ARG A CA 1
ATOM 1602 C C . ARG A 1 201 ? -9.336 -21.172 -4.797 1 96.81 201 ARG A C 1
ATOM 1604 O O . ARG A 1 201 ? -10.391 -21.109 -5.438 1 96.81 201 ARG A O 1
ATOM 1611 N N . SER A 1 202 ? -8.234 -20.516 -5.152 1 95.62 202 SER A N 1
ATOM 1612 C CA . SER A 1 202 ? -8.227 -19.594 -6.285 1 95.62 202 SER A CA 1
ATOM 1613 C C . SER A 1 202 ? -7.992 -20.328 -7.598 1 95.62 202 SER A C 1
ATOM 1615 O O . SER A 1 202 ? -8.047 -19.734 -8.672 1 95.62 202 SER A O 1
ATOM 1617 N N . GLY A 1 203 ? -7.613 -21.594 -7.5 1 95.56 203 GLY A N 1
ATOM 1618 C CA . GLY A 1 203 ? -7.418 -22.406 -8.688 1 95.56 203 GLY A CA 1
ATOM 1619 C C . GLY A 1 203 ? -5.984 -22.406 -9.188 1 95.56 203 GLY A C 1
ATOM 1620 O O . GLY A 1 203 ? -5.684 -22.969 -10.242 1 95.56 203 GLY A O 1
ATOM 1621 N N . MET A 1 204 ? -5.09 -21.766 -8.438 1 96.38 204 MET A N 1
ATOM 1622 C CA . MET A 1 204 ? -3.689 -21.719 -8.844 1 96.38 204 MET A CA 1
ATOM 1623 C C . MET A 1 204 ? -3.021 -23.078 -8.68 1 96.38 204 MET A C 1
ATOM 1625 O O . MET A 1 204 ? -2.102 -23.406 -9.43 1 96.38 204 MET A O 1
ATOM 1629 N N . ILE A 1 205 ? -3.436 -23.766 -7.633 1 98.06 205 ILE A N 1
ATOM 1630 C CA . ILE A 1 205 ? -2.982 -25.141 -7.395 1 98.06 205 ILE A CA 1
ATOM 1631 C C . ILE A 1 205 ? -4.164 -26 -6.961 1 98.06 205 ILE A C 1
ATOM 1633 O O . ILE A 1 205 ? -5.277 -25.5 -6.785 1 98.06 205 ILE A O 1
ATOM 1637 N N . LYS A 1 206 ? -3.941 -27.25 -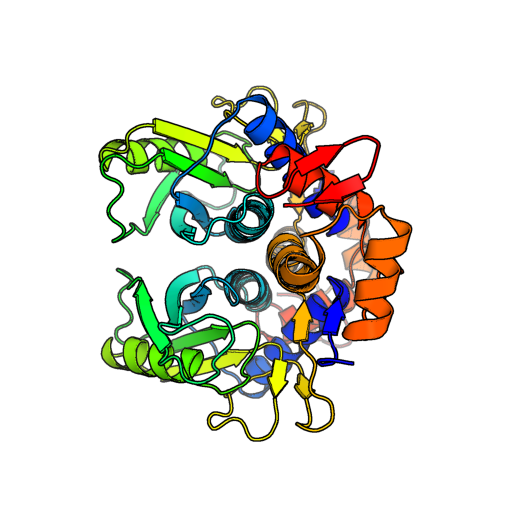6.84 1 98.19 206 LYS A N 1
ATOM 1638 C CA . LYS A 1 206 ? -4.961 -28.203 -6.406 1 98.19 206 LYS A CA 1
ATOM 1639 C C . LYS A 1 206 ? -4.668 -28.734 -5.004 1 98.19 206 LYS A C 1
ATOM 1641 O O . LYS A 1 206 ? -3.527 -28.67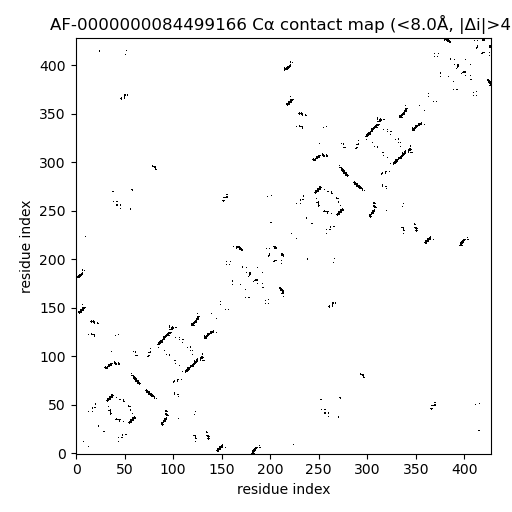2 -4.539 1 98.19 206 LYS A O 1
ATOM 1646 N N . GLU A 1 207 ? -5.664 -29.141 -4.375 1 97.81 207 GLU A N 1
ATOM 1647 C CA . GLU A 1 207 ? -5.535 -29.719 -3.043 1 97.81 207 GLU A CA 1
ATOM 1648 C C . GLU A 1 207 ? -6.301 -31.031 -2.941 1 97.81 207 GLU A C 1
ATOM 1650 O O . GLU A 1 207 ? -7.449 -31.125 -3.389 1 97.81 207 GLU A O 1
ATOM 1655 N N . ASN A 1 208 ? -5.629 -32.094 -2.549 1 96.75 208 ASN A N 1
ATOM 1656 C CA . ASN A 1 208 ? -6.23 -33.375 -2.242 1 96.75 208 ASN A CA 1
ATOM 1657 C C . ASN A 1 208 ? -5.707 -33.938 -0.926 1 96.75 208 ASN A C 1
ATOM 1659 O O . ASN A 1 208 ? -4.504 -34.156 -0.78 1 96.75 208 ASN A O 1
ATOM 1663 N N . LYS A 1 209 ? -6.535 -34.219 0.063 1 95.5 209 LYS A N 1
ATOM 1664 C CA . LYS A 1 209 ? -6.176 -34.781 1.361 1 95.5 209 LYS A CA 1
ATOM 1665 C C . LYS A 1 209 ? -5 -34.031 1.983 1 95.5 209 LYS A C 1
ATOM 1667 O O . LYS A 1 209 ? -3.99 -34.656 2.342 1 95.5 209 LYS A O 1
ATOM 1672 N N . ASP A 1 210 ? -5.016 -32.75 1.984 1 95.19 210 ASP A N 1
ATOM 1673 C CA . ASP A 1 210 ? -4.062 -31.859 2.627 1 95.19 210 ASP A CA 1
ATOM 1674 C C . ASP A 1 210 ? -2.715 -31.891 1.909 1 95.19 210 ASP A C 1
ATOM 1676 O O . ASP A 1 210 ? -1.679 -31.609 2.514 1 95.19 210 ASP A O 1
ATOM 1680 N N . LYS A 1 211 ? -2.795 -32.312 0.689 1 98.5 211 LYS A N 1
ATOM 1681 C CA . LYS A 1 211 ? -1.618 -32.219 -0.17 1 98.5 211 LYS A CA 1
ATOM 1682 C C . LYS A 1 211 ? -1.869 -31.281 -1.354 1 98.5 211 LYS A C 1
ATOM 1684 O O . LYS A 1 211 ? -2.963 -31.281 -1.923 1 98.5 211 LYS A O 1
ATOM 1689 N N . PHE A 1 212 ? -0.86 -30.562 -1.703 1 98.62 212 PHE A N 1
ATOM 1690 C CA . PHE A 1 212 ? -0.972 -29.531 -2.73 1 98.62 212 PHE A CA 1
ATOM 1691 C C . PHE A 1 212 ? -0.126 -29.891 -3.947 1 98.62 212 PHE A C 1
ATOM 1693 O O . PHE A 1 212 ? 0.993 -30.391 -3.807 1 98.62 212 PHE A O 1
ATOM 1700 N N . TYR A 1 213 ? -0.682 -29.656 -5.078 1 98.06 213 TYR A N 1
ATOM 1701 C CA . TYR A 1 213 ? 0.009 -30 -6.316 1 98.06 213 TYR A CA 1
ATOM 1702 C C . TYR A 1 213 ? -0.536 -29.188 -7.484 1 98.06 213 TYR A C 1
ATOM 1704 O O . TYR A 1 213 ? -1.48 -28.406 -7.324 1 98.06 213 TYR A O 1
ATOM 1712 N N . ILE A 1 214 ? 0.15 -29.234 -8.625 1 97.5 214 ILE A N 1
ATOM 1713 C CA . ILE A 1 214 ? -0.315 -28.578 -9.844 1 97.5 214 ILE A CA 1
ATOM 1714 C C . ILE A 1 214 ? -0.735 -29.641 -10.867 1 97.5 214 ILE A C 1
ATOM 1716 O O . ILE A 1 214 ? -0.107 -30.688 -10.977 1 97.5 214 ILE A O 1
ATOM 1720 N N . MET B 1 1 ? -15.32 13.75 25.141 1 81 1 MET B N 1
ATOM 1721 C CA . MET B 1 1 ? -14.688 13.07 24.031 1 81 1 MET B CA 1
ATOM 1722 C C . MET B 1 1 ? -15.289 13.523 22.703 1 81 1 MET B C 1
ATOM 1724 O O . MET B 1 1 ? -16.5 13.648 22.578 1 81 1 MET B O 1
ATOM 1728 N N . GLU B 1 2 ? -14.531 14.008 21.797 1 87.94 2 GLU B N 1
ATOM 1729 C CA . GLU B 1 2 ? -14.992 14.445 20.484 1 87.94 2 GLU B CA 1
ATOM 1730 C C . GLU B 1 2 ? -15.586 13.281 19.688 1 87.94 2 GLU B C 1
ATOM 1732 O O . GLU B 1 2 ? -16.797 13.242 19.453 1 87.94 2 GLU B O 1
ATOM 1737 N N . PHE B 1 3 ? -14.875 12.273 19.359 1 92.44 3 PHE B N 1
ATOM 1738 C CA . PHE B 1 3 ? -15.242 10.992 18.781 1 92.44 3 PHE B CA 1
ATOM 1739 C C . PHE B 1 3 ? -14.172 9.938 19.047 1 92.44 3 PHE B C 1
ATOM 1741 O O . PHE B 1 3 ? -13.055 10.273 19.453 1 92.44 3 PHE B O 1
ATOM 1748 N N . LYS B 1 4 ? -14.562 8.766 18.859 1 96.81 4 LYS B N 1
ATOM 1749 C CA . LYS B 1 4 ? -13.633 7.668 19.078 1 96.81 4 LYS B CA 1
ATOM 1750 C C . LYS B 1 4 ? -12.719 7.461 17.875 1 96.81 4 LYS B C 1
ATOM 1752 O O . LYS B 1 4 ? -13.18 7.504 16.734 1 96.81 4 LYS B O 1
ATOM 1757 N N . ALA B 1 5 ? -11.391 7.285 18.109 1 97.56 5 ALA B N 1
ATOM 1758 C CA . ALA B 1 5 ? -10.422 6.91 17.094 1 97.56 5 ALA B CA 1
ATOM 1759 C C . ALA B 1 5 ? -9.633 5.672 17.516 1 97.56 5 ALA B C 1
ATOM 1761 O O . ALA B 1 5 ? -9.5 5.387 18.703 1 97.56 5 ALA B O 1
ATOM 1762 N N . VAL B 1 6 ? -9.188 4.949 16.516 1 97.38 6 VAL B N 1
ATOM 1763 C CA . VAL B 1 6 ? -8.469 3.717 16.828 1 97.38 6 VAL B CA 1
ATOM 1764 C C . VAL B 1 6 ? -7.305 3.545 15.852 1 97.38 6 VAL B C 1
ATOM 1766 O O . VAL B 1 6 ? -7.492 3.609 14.633 1 97.38 6 VAL B O 1
ATOM 1769 N N . TYR B 1 7 ? -6.098 3.334 16.391 1 97.31 7 TYR B N 1
ATOM 1770 C CA . TYR B 1 7 ? -4.984 2.875 15.562 1 97.31 7 TYR B CA 1
ATOM 1771 C C . TYR B 1 7 ? -5.148 1.407 15.195 1 97.31 7 TYR B C 1
ATOM 1773 O O . TYR B 1 7 ? -5.344 0.558 16.062 1 97.31 7 TYR B O 1
ATOM 1781 N N . VAL B 1 8 ? -5.086 1.184 13.938 1 97.25 8 VAL B N 1
ATOM 1782 C CA . VAL B 1 8 ? -5.215 -0.202 13.492 1 97.25 8 VAL B CA 1
ATOM 1783 C C . VAL B 1 8 ? -3.836 -0.775 13.18 1 97.25 8 VAL B C 1
ATOM 1785 O O . VAL B 1 8 ? -2.896 -0.028 12.898 1 97.25 8 VAL B O 1
ATOM 1788 N N . THR B 1 9 ? -3.684 -2.139 13.305 1 97.44 9 THR B N 1
ATOM 1789 C CA . THR B 1 9 ? -2.398 -2.799 13.102 1 97.44 9 THR B CA 1
ATOM 1790 C C . THR B 1 9 ? -2.311 -3.385 11.695 1 97.44 9 THR B C 1
ATOM 1792 O O . THR B 1 9 ? -3.328 -3.543 11.016 1 97.44 9 THR B O 1
ATOM 1795 N N . TRP B 1 10 ? -1.136 -3.703 11.289 1 98.12 10 TRP B N 1
ATOM 1796 C CA . TRP B 1 10 ? -0.95 -4.395 10.016 1 98.12 10 TRP B CA 1
ATOM 1797 C C . TRP B 1 10 ? -1.633 -5.758 10.031 1 98.12 10 TRP B C 1
ATOM 1799 O O . TRP B 1 10 ? -2.113 -6.23 9 1 98.12 10 TRP B O 1
ATOM 1809 N N . GLN B 1 11 ? -1.684 -6.387 11.172 1 97.44 11 GLN B N 1
ATOM 1810 C CA . GLN B 1 11 ? -2.408 -7.648 11.281 1 97.44 11 GLN B CA 1
ATOM 1811 C C . GLN B 1 11 ? -3.895 -7.457 10.992 1 97.44 11 GLN B C 1
ATOM 1813 O O . GLN B 1 11 ? -4.52 -8.289 10.336 1 97.44 11 GLN B O 1
ATOM 1818 N N . ASP B 1 12 ? -4.484 -6.371 11.531 1 98.31 12 ASP B N 1
ATOM 1819 C CA . ASP B 1 12 ? -5.867 -6.051 11.195 1 98.31 12 ASP B CA 1
ATOM 1820 C C . ASP B 1 12 ? -6.055 -5.945 9.68 1 98.31 12 ASP B C 1
ATOM 1822 O O . ASP B 1 12 ? -6.996 -6.512 9.125 1 98.31 12 ASP B O 1
ATOM 1826 N N . ILE B 1 13 ? -5.145 -5.25 9.016 1 98.81 13 ILE B N 1
ATOM 1827 C CA . ILE B 1 13 ? -5.203 -5.031 7.578 1 98.81 13 ILE B CA 1
ATOM 1828 C C . ILE B 1 13 ? -5.168 -6.375 6.852 1 98.81 13 ILE B C 1
ATOM 1830 O O . ILE B 1 13 ? -5.992 -6.629 5.965 1 98.81 13 ILE B O 1
ATOM 1834 N N . GLU B 1 14 ? -4.211 -7.23 7.227 1 98.5 14 GLU B N 1
ATOM 1835 C CA . GLU B 1 14 ? -4.102 -8.547 6.602 1 98.5 14 GLU B CA 1
ATOM 1836 C C . GLU B 1 14 ? -5.379 -9.359 6.797 1 98.5 14 GLU B C 1
ATOM 1838 O O . GLU B 1 14 ? -5.844 -10.016 5.867 1 98.5 14 GLU B O 1
ATOM 1843 N N . ASP B 1 15 ? -5.941 -9.297 8.023 1 98.5 15 ASP B N 1
ATOM 1844 C CA . ASP B 1 15 ? -7.172 -10.023 8.32 1 98.5 15 ASP B CA 1
ATOM 1845 C C . ASP B 1 15 ? -8.328 -9.516 7.461 1 98.5 15 ASP B C 1
ATOM 1847 O O . ASP B 1 15 ? -9.102 -10.305 6.922 1 98.5 15 ASP B O 1
ATOM 1851 N N . TRP B 1 16 ? -8.469 -8.227 7.355 1 98.88 16 TRP B N 1
ATOM 1852 C CA . TRP B 1 16 ? -9.562 -7.641 6.59 1 98.88 16 TRP B CA 1
ATOM 1853 C C . TRP B 1 16 ? -9.406 -7.934 5.102 1 98.88 16 TRP B C 1
ATOM 1855 O O . TRP B 1 16 ? -10.383 -8.227 4.41 1 98.88 16 TRP B O 1
ATOM 1865 N N . CYS B 1 17 ? -8.195 -7.879 4.527 1 98.88 17 CYS B N 1
ATOM 1866 C CA . CYS B 1 17 ? -7.957 -8.242 3.135 1 98.88 17 CYS B CA 1
ATOM 1867 C C . CYS B 1 17 ? -8.258 -9.719 2.898 1 98.88 17 CYS B C 1
ATOM 1869 O O . CYS B 1 17 ? -8.758 -10.094 1.839 1 98.88 17 CYS B O 1
ATOM 1871 N N . SER B 1 18 ? -7.91 -10.539 3.904 1 98.38 18 SER B N 1
ATOM 1872 C CA . SER B 1 18 ? -8.25 -11.961 3.816 1 98.38 18 SER B CA 1
ATOM 1873 C C . SER B 1 18 ? -9.766 -12.156 3.756 1 98.38 18 SER B C 1
ATOM 1875 O O . SER B 1 18 ? -10.25 -13.031 3.035 1 98.38 18 SER B O 1
ATOM 1877 N N . GLY B 1 19 ? -10.461 -11.344 4.566 1 98.69 19 GLY B N 1
ATOM 1878 C CA . GLY B 1 19 ? -11.914 -11.383 4.484 1 98.69 19 GLY B CA 1
ATOM 1879 C C . GLY B 1 19 ? -12.445 -11.047 3.104 1 98.69 19 GLY B C 1
ATOM 1880 O O . GLY B 1 19 ? -13.359 -11.703 2.607 1 98.69 19 GLY B O 1
ATOM 1881 N N . ILE B 1 20 ? -11.906 -10.047 2.449 1 98.88 20 ILE B N 1
ATOM 1882 C CA . ILE B 1 20 ? -12.289 -9.695 1.086 1 98.88 20 ILE B CA 1
ATOM 1883 C C . ILE B 1 20 ? -12.016 -10.875 0.153 1 98.88 20 ILE B C 1
ATOM 1885 O O . ILE B 1 20 ? -12.867 -11.234 -0.665 1 98.88 20 ILE B O 1
ATOM 1889 N N . LEU B 1 21 ? -10.797 -11.453 0.266 1 98.81 21 LEU B N 1
ATOM 1890 C CA . LEU B 1 21 ? -10.445 -12.609 -0.555 1 98.81 21 LEU B CA 1
ATOM 1891 C C . LEU B 1 21 ? -11.477 -13.719 -0.417 1 98.81 21 LEU B C 1
ATOM 1893 O O . LEU B 1 21 ? -11.914 -14.297 -1.416 1 98.81 21 LEU B O 1
ATOM 1897 N N . ASP B 1 22 ? -11.883 -14 0.833 1 98.69 22 ASP B N 1
ATOM 1898 C CA . ASP B 1 22 ? -12.867 -15.047 1.088 1 98.69 22 ASP B CA 1
ATOM 1899 C C . ASP B 1 22 ? -14.156 -14.789 0.311 1 98.69 22 ASP B C 1
ATOM 1901 O O . ASP B 1 22 ? -14.688 -15.688 -0.342 1 98.69 22 ASP B O 1
ATOM 1905 N N . MET B 1 23 ? -14.625 -13.602 0.323 1 98.81 23 MET B N 1
ATOM 1906 C CA . MET B 1 23 ? -15.875 -13.266 -0.354 1 98.81 23 MET B CA 1
ATOM 1907 C C . MET B 1 23 ? -15.719 -13.359 -1.868 1 98.81 23 MET B C 1
ATOM 1909 O O . MET B 1 23 ? -16.609 -13.859 -2.559 1 98.81 23 MET B O 1
ATOM 1913 N N . VAL B 1 24 ? -14.602 -12.852 -2.375 1 98.88 24 VAL B N 1
ATOM 1914 C CA . VAL B 1 24 ? -14.344 -12.883 -3.811 1 98.88 24 VAL B CA 1
ATOM 1915 C C . VAL B 1 24 ? -14.328 -14.328 -4.305 1 98.88 24 VAL B C 1
ATOM 1917 O O . VAL B 1 24 ? -14.93 -14.648 -5.328 1 98.88 24 VAL B O 1
ATOM 1920 N N . LEU B 1 25 ? -13.641 -15.172 -3.553 1 98.38 25 LEU B N 1
ATOM 1921 C CA . LEU B 1 25 ? -13.508 -16.562 -3.943 1 98.38 25 LEU B CA 1
ATOM 1922 C C . LEU B 1 25 ? -14.844 -17.297 -3.836 1 98.38 25 LEU B C 1
ATOM 1924 O O . LEU B 1 25 ? -15.18 -18.125 -4.684 1 98.38 25 LEU B O 1
ATOM 1928 N N . GLU B 1 26 ? -15.586 -17.016 -2.807 1 98.25 26 GLU B N 1
ATOM 1929 C CA . GLU B 1 26 ? -16.906 -17.609 -2.652 1 98.25 26 GLU B CA 1
ATOM 1930 C C . GLU B 1 26 ? -17.828 -17.234 -3.818 1 98.25 26 GLU B C 1
ATOM 1932 O O . GLU B 1 26 ? -18.625 -18.047 -4.277 1 98.25 26 GLU B O 1
ATOM 1937 N N . ASP B 1 27 ? -17.656 -16.031 -4.262 1 98.5 27 ASP B N 1
ATOM 1938 C CA . ASP B 1 27 ? -18.469 -15.516 -5.371 1 98.5 27 ASP B CA 1
ATOM 1939 C C . ASP B 1 27 ? -17.938 -16.016 -6.711 1 98.5 27 ASP B C 1
ATOM 1941 O O . ASP B 1 27 ? -18.516 -15.734 -7.758 1 98.5 27 ASP B O 1
ATOM 1945 N N . ARG B 1 28 ? -16.781 -16.672 -6.742 1 97.62 28 ARG B N 1
ATOM 1946 C CA . ARG B 1 28 ? -16.109 -17.156 -7.941 1 97.62 28 ARG B CA 1
ATOM 1947 C C . ARG B 1 28 ? -15.844 -16.016 -8.922 1 97.62 28 ARG B C 1
ATOM 1949 O O . ARG B 1 28 ? -15.961 -16.203 -10.133 1 97.62 28 ARG B O 1
ATOM 1956 N N . TYR B 1 29 ? -15.703 -14.844 -8.359 1 98.56 29 TYR B N 1
ATOM 1957 C CA . TYR B 1 29 ? -15.352 -13.695 -9.18 1 98.56 29 TYR B CA 1
ATOM 1958 C C . TYR B 1 29 ? -13.859 -13.703 -9.516 1 98.56 29 TYR B C 1
ATOM 1960 O O . TYR B 1 29 ? -13.023 -13.875 -8.633 1 98.56 29 TYR B O 1
ATOM 1968 N N . ASN B 1 30 ? -13.5 -13.609 -10.781 1 98.25 30 ASN B N 1
ATOM 1969 C CA . ASN B 1 30 ? -12.125 -13.57 -11.266 1 98.25 30 ASN B CA 1
ATOM 1970 C C . ASN B 1 30 ? -11.844 -12.297 -12.055 1 98.25 30 ASN B C 1
ATOM 1972 O O . ASN B 1 30 ? -11.93 -12.281 -13.281 1 98.25 30 ASN B O 1
ATOM 1976 N N . PRO B 1 31 ? -11.5 -11.234 -11.344 1 98.81 31 PRO B N 1
ATOM 1977 C CA . PRO B 1 31 ? -11.297 -9.961 -12.039 1 98.81 31 PRO B CA 1
ATOM 1978 C C . PRO B 1 31 ? -10.102 -9.992 -12.984 1 98.81 31 PRO B C 1
ATOM 1980 O O . PRO B 1 31 ? -9.094 -10.641 -12.695 1 98.81 31 PRO B O 1
ATOM 1983 N N . ASP B 1 32 ? -10.203 -9.234 -14.094 1 98.69 32 ASP B N 1
ATOM 1984 C CA . ASP B 1 32 ? -9.086 -9.031 -15.016 1 98.69 32 ASP B CA 1
ATOM 1985 C C . ASP B 1 32 ? -8.141 -7.949 -14.492 1 98.69 32 ASP B C 1
ATOM 1987 O O . ASP B 1 32 ? -6.938 -7.988 -14.758 1 98.69 32 ASP B O 1
ATOM 1991 N N . VAL B 1 33 ? -8.703 -6.965 -13.812 1 98.75 33 VAL B N 1
ATOM 1992 C CA . VAL B 1 33 ? -7.941 -5.812 -13.336 1 98.75 33 VAL B CA 1
ATOM 1993 C C . VAL B 1 33 ? -8.461 -5.379 -11.961 1 98.75 33 VAL B C 1
ATOM 1995 O O . VAL B 1 33 ? -9.664 -5.41 -11.711 1 98.75 33 VAL B O 1
ATOM 1998 N N . ILE B 1 34 ? -7.602 -5.082 -11.086 1 98.88 34 ILE B N 1
ATOM 1999 C CA . ILE B 1 34 ? -7.91 -4.516 -9.773 1 98.88 34 ILE B CA 1
ATOM 2000 C C . ILE B 1 34 ? -7.613 -3.018 -9.781 1 98.88 34 ILE B C 1
ATOM 2002 O O . ILE B 1 34 ? -6.586 -2.582 -10.305 1 98.88 34 ILE B O 1
ATOM 2006 N N . VAL B 1 35 ? -8.492 -2.217 -9.281 1 98.88 35 VAL B N 1
ATOM 2007 C CA . VAL B 1 35 ? -8.367 -0.763 -9.242 1 98.88 35 VAL B CA 1
ATOM 2008 C C . VAL B 1 35 ? -8.391 -0.281 -7.797 1 98.88 35 VAL B C 1
ATOM 2010 O O . VAL B 1 35 ? -9.367 -0.512 -7.074 1 98.88 35 VAL B O 1
ATOM 2013 N N . GLY B 1 36 ? -7.348 0.332 -7.391 1 98.75 36 GLY B N 1
ATOM 2014 C CA . GLY B 1 36 ? -7.309 0.956 -6.078 1 98.75 36 GLY B CA 1
ATOM 2015 C C . GLY B 1 36 ? -7.715 2.416 -6.098 1 98.75 36 GLY B C 1
ATOM 2016 O O . GLY B 1 36 ? -7.246 3.186 -6.941 1 98.75 36 GLY B O 1
ATOM 2017 N N . ILE B 1 37 ? -8.555 2.816 -5.23 1 98.38 37 ILE B N 1
ATOM 2018 C CA . ILE B 1 37 ? -8.93 4.215 -5.074 1 98.38 37 ILE B CA 1
ATOM 2019 C C . ILE B 1 37 ? -7.906 4.934 -4.199 1 98.38 37 ILE B C 1
ATOM 2021 O O . ILE B 1 37 ? -7.793 4.648 -3.006 1 98.38 37 ILE B O 1
ATOM 2025 N N . ALA B 1 38 ? -7.172 5.777 -4.793 1 97.44 38 ALA B N 1
ATOM 2026 C CA . ALA B 1 38 ? -6.18 6.566 -4.066 1 97.44 38 ALA B CA 1
ATOM 2027 C C . ALA B 1 38 ? -6.855 7.59 -3.154 1 97.44 38 ALA B C 1
ATOM 2029 O O . ALA B 1 38 ? -7.875 8.18 -3.521 1 97.44 38 ALA B O 1
ATOM 2030 N N . ARG B 1 39 ? -6.32 7.734 -1.905 1 97.12 39 ARG B N 1
ATOM 2031 C CA . ARG B 1 39 ? -5.043 7.141 -1.529 1 97.12 39 ARG B CA 1
ATOM 2032 C C . ARG B 1 39 ? -5.246 5.934 -0.621 1 97.12 39 ARG B C 1
ATOM 2034 O O . ARG B 1 39 ? -4.352 5.094 -0.485 1 97.12 39 ARG B O 1
ATOM 2041 N N . GLY B 1 40 ? -6.512 5.836 -0.079 1 97.38 40 GLY B N 1
ATOM 2042 C CA . GLY B 1 40 ? -6.766 4.836 0.946 1 97.38 40 GLY B CA 1
ATOM 2043 C C . GLY B 1 40 ? -6.766 3.418 0.409 1 97.38 40 GLY B C 1
ATOM 2044 O O . GLY B 1 40 ? -6.352 2.486 1.101 1 97.38 40 GLY B O 1
ATOM 2045 N N . GLY B 1 41 ? -7.164 3.266 -0.759 1 98.44 41 GLY B N 1
ATOM 2046 C CA . GLY B 1 41 ? -7.375 1.943 -1.323 1 98.44 41 GLY B CA 1
ATOM 2047 C C . GLY B 1 41 ? -6.121 1.351 -1.938 1 98.44 41 GLY B C 1
ATOM 2048 O O . GLY B 1 41 ? -6.121 0.198 -2.373 1 98.44 41 GLY B O 1
ATOM 2049 N N . LEU B 1 42 ? -4.992 2.088 -1.956 1 98.69 42 LEU B N 1
ATOM 2050 C CA . LEU B 1 42 ? -3.803 1.633 -2.668 1 98.69 42 LEU B CA 1
ATOM 2051 C C . LEU B 1 42 ? -3.199 0.406 -1.991 1 98.69 42 LEU B C 1
ATOM 2053 O O . LEU B 1 42 ? -2.879 -0.581 -2.658 1 98.69 42 LEU B O 1
ATOM 2057 N N . VAL B 1 43 ? -3.102 0.418 -0.672 1 98.88 43 VAL B N 1
ATOM 2058 C CA . VAL B 1 43 ? -2.453 -0.671 0.051 1 98.88 43 VAL B CA 1
ATOM 2059 C C . VAL B 1 43 ? -3.326 -1.923 -0.01 1 98.88 43 VAL B C 1
ATOM 2061 O O . VAL B 1 43 ? -2.871 -2.984 -0.444 1 98.88 43 VAL B O 1
ATOM 2064 N N . PRO B 1 44 ? -4.637 -1.802 0.3 1 98.94 44 PRO B N 1
ATOM 2065 C CA . PRO B 1 44 ? -5.438 -3.025 0.186 1 98.94 44 PRO B CA 1
ATOM 2066 C C . PRO B 1 44 ? -5.535 -3.533 -1.25 1 98.94 44 PRO B C 1
ATOM 2068 O O . PRO B 1 44 ? -5.578 -4.746 -1.479 1 98.94 44 PRO B O 1
ATOM 2071 N N . ALA B 1 45 ? -5.605 -2.633 -2.223 1 98.94 45 ALA B N 1
ATOM 2072 C CA . ALA B 1 45 ? -5.637 -3.086 -3.609 1 98.94 45 ALA B CA 1
ATOM 2073 C C . ALA B 1 45 ? -4.383 -3.881 -3.957 1 98.94 45 ALA B C 1
ATOM 2075 O O . ALA B 1 45 ? -4.457 -4.91 -4.633 1 98.94 45 ALA B O 1
ATOM 2076 N N . ARG B 1 46 ? -3.225 -3.4 -3.523 1 98.88 46 ARG B N 1
ATOM 2077 C CA . ARG B 1 46 ? -1.972 -4.105 -3.779 1 98.88 46 ARG B CA 1
ATOM 2078 C C . ARG B 1 46 ? -1.965 -5.473 -3.107 1 98.88 46 ARG B C 1
ATOM 2080 O O . ARG B 1 46 ? -1.535 -6.461 -3.707 1 98.88 46 ARG B O 1
ATOM 2087 N N . MET B 1 47 ? -2.439 -5.559 -1.889 1 98.88 47 MET B N 1
ATOM 2088 C CA . MET B 1 47 ? -2.475 -6.828 -1.169 1 98.88 47 MET B CA 1
ATOM 2089 C C . MET B 1 47 ? -3.445 -7.801 -1.83 1 98.88 47 MET B C 1
ATOM 2091 O O . MET B 1 47 ? -3.102 -8.961 -2.064 1 98.88 47 MET B O 1
ATOM 2095 N N . ILE B 1 48 ? -4.594 -7.32 -2.178 1 98.88 48 ILE B N 1
ATOM 2096 C CA . ILE B 1 48 ? -5.621 -8.172 -2.773 1 98.88 48 ILE B CA 1
ATOM 2097 C C . ILE B 1 48 ? -5.152 -8.656 -4.145 1 98.88 48 ILE B C 1
ATOM 2099 O O . ILE B 1 48 ? -5.426 -9.797 -4.531 1 98.88 48 ILE B O 1
ATOM 2103 N N . SER B 1 49 ? -4.469 -7.805 -4.902 1 98.81 49 SER B N 1
ATOM 2104 C CA . SER B 1 49 ? -3.941 -8.227 -6.195 1 98.81 49 SER B CA 1
ATOM 2105 C C . SER B 1 49 ? -2.986 -9.406 -6.047 1 98.81 49 SER B C 1
ATOM 2107 O O . SER B 1 49 ? -2.939 -10.281 -6.91 1 98.81 49 SER B O 1
ATOM 2109 N N . ASP B 1 50 ? -2.234 -9.414 -4.961 1 98.75 50 ASP B N 1
ATOM 2110 C CA . ASP B 1 50 ? -1.355 -10.547 -4.688 1 98.75 50 ASP B CA 1
ATOM 2111 C C . ASP B 1 50 ? -2.162 -11.797 -4.336 1 98.75 50 ASP B C 1
ATOM 2113 O O . ASP B 1 50 ? -1.938 -12.867 -4.898 1 98.75 50 ASP B O 1
ATOM 2117 N N . TYR B 1 51 ? -3.115 -11.586 -3.445 1 98.69 51 TYR B N 1
ATOM 2118 C CA . TYR B 1 51 ? -3.93 -12.703 -2.977 1 98.69 51 TYR B CA 1
ATOM 2119 C C . TYR B 1 51 ? -4.617 -13.406 -4.141 1 98.69 51 TYR B C 1
ATOM 2121 O O . TYR B 1 51 ? -4.781 -14.625 -4.125 1 98.69 51 TYR B O 1
ATOM 2129 N N . LEU B 1 52 ? -4.938 -12.617 -5.16 1 98.56 52 LEU B N 1
ATOM 2130 C CA . LEU B 1 52 ? -5.68 -13.156 -6.297 1 98.56 52 LEU B CA 1
ATOM 2131 C C . LEU B 1 52 ? -4.742 -13.453 -7.465 1 98.56 52 LEU B C 1
ATOM 2133 O O . LEU B 1 52 ? -5.195 -13.852 -8.539 1 98.56 52 LEU B O 1
ATOM 2137 N N . ILE B 1 53 ? -3.467 -13.203 -7.32 1 97.56 53 ILE B N 1
ATOM 2138 C CA . ILE B 1 53 ? -2.436 -13.438 -8.32 1 97.56 53 ILE B CA 1
ATOM 2139 C C . ILE B 1 53 ? -2.773 -12.672 -9.602 1 97.56 53 ILE B C 1
ATOM 2141 O O . ILE B 1 53 ? -2.746 -13.242 -10.695 1 97.56 53 ILE B O 1
ATOM 2145 N N . LYS B 1 54 ? -3.08 -11.383 -9.422 1 97.81 54 LYS B N 1
ATOM 2146 C CA . LYS B 1 54 ? -3.404 -10.523 -10.555 1 97.81 54 LYS B CA 1
ATOM 2147 C C . LYS B 1 54 ? -2.312 -9.484 -10.781 1 97.81 54 LYS B C 1
ATOM 2149 O O . LYS B 1 54 ? -1.9 -8.789 -9.852 1 97.81 54 LYS B O 1
ATOM 2154 N N . LYS B 1 55 ? -1.902 -9.336 -12.023 1 95.44 55 LYS B N 1
ATOM 2155 C CA . LYS B 1 55 ? -0.805 -8.438 -12.352 1 95.44 55 LYS B CA 1
ATOM 2156 C C . LYS B 1 55 ? -1.326 -7.047 -12.719 1 95.44 55 LYS B C 1
ATOM 2158 O O . LYS B 1 55 ? -0.621 -6.051 -12.555 1 95.44 55 LYS B O 1
ATOM 2163 N N . GLU B 1 56 ? -2.547 -7.012 -13.273 1 97.5 56 GLU B N 1
ATOM 2164 C CA . GLU B 1 56 ? -3.104 -5.723 -13.68 1 97.5 56 GLU B CA 1
ATOM 2165 C C . GLU B 1 56 ? -3.672 -4.973 -12.477 1 97.5 56 GLU B C 1
ATOM 2167 O O . GLU B 1 56 ? -4.746 -5.309 -11.977 1 97.5 56 GLU B O 1
ATOM 2172 N N . LEU B 1 57 ? -2.945 -4.004 -12.008 1 98.31 57 LEU B N 1
ATOM 2173 C CA . LEU B 1 57 ? -3.273 -3.16 -10.867 1 98.31 57 LEU B CA 1
ATOM 2174 C C . LEU B 1 57 ? -3.119 -1.685 -11.219 1 98.31 57 LEU B C 1
ATOM 2176 O O . LEU B 1 57 ? -2.027 -1.239 -11.578 1 98.31 57 LEU B O 1
ATOM 2180 N N . ILE B 1 58 ? -4.227 -0.989 -11.156 1 96.88 58 ILE B N 1
ATOM 2181 C CA . ILE B 1 58 ? -4.227 0.425 -11.516 1 96.88 58 ILE B CA 1
ATOM 2182 C C . ILE B 1 58 ? -4.801 1.247 -10.359 1 96.88 58 ILE B C 1
ATOM 2184 O O . ILE B 1 58 ? -5.336 0.691 -9.398 1 96.88 58 ILE B O 1
ATOM 2188 N N . SER B 1 59 ? -4.523 2.525 -10.414 1 97.56 59 SER B N 1
ATOM 2189 C CA . SER B 1 59 ? -5.055 3.434 -9.398 1 97.56 59 SER B CA 1
ATOM 2190 C C . SER B 1 59 ? -5.855 4.562 -10.039 1 97.56 59 SER B C 1
ATOM 2192 O O . SER B 1 59 ? -5.504 5.051 -11.117 1 97.56 59 SER B O 1
ATOM 2194 N N . ILE B 1 60 ? -6.906 4.934 -9.43 1 97.75 60 ILE B N 1
ATOM 2195 C CA . ILE B 1 60 ? -7.621 6.176 -9.711 1 97.75 60 ILE B CA 1
ATOM 2196 C C . ILE B 1 60 ? -7.73 7.008 -8.43 1 97.75 60 ILE B C 1
ATOM 2198 O O . ILE B 1 60 ? -7.496 6.5 -7.332 1 97.75 60 ILE B O 1
ATOM 2202 N N . LYS B 1 61 ? -8.078 8.305 -8.648 1 96.94 61 LYS B N 1
ATOM 2203 C CA . LYS B 1 61 ? -8.086 9.18 -7.477 1 96.94 61 LYS B CA 1
ATOM 2204 C C . LYS B 1 61 ? -9.438 9.859 -7.305 1 96.94 61 LYS B C 1
ATOM 2206 O O . LYS B 1 61 ? -9.977 10.422 -8.258 1 96.94 61 LYS B O 1
ATOM 2211 N N . THR B 1 62 ? -9.977 9.758 -6.117 1 93.38 62 THR B N 1
ATOM 2212 C CA . THR B 1 62 ? -11.125 10.555 -5.699 1 93.38 62 THR B CA 1
ATOM 2213 C C . THR B 1 62 ? -10.727 11.57 -4.637 1 93.38 62 THR B C 1
ATOM 2215 O O . THR B 1 62 ? -9.812 11.328 -3.848 1 93.38 62 THR B O 1
ATOM 2218 N N . GLU B 1 63 ? -11.328 12.727 -4.684 1 91.19 63 GLU B N 1
ATOM 2219 C CA . GLU B 1 63 ? -11.078 13.758 -3.686 1 91.19 63 GLU B CA 1
ATOM 2220 C C . GLU B 1 63 ? -12.383 14.281 -3.09 1 91.19 63 GLU B C 1
ATOM 2222 O O . GLU B 1 63 ? -13.414 14.289 -3.756 1 91.19 63 GLU B O 1
ATOM 2227 N N . HIS B 1 64 ? -12.242 14.547 -1.865 1 81.94 64 HIS B N 1
ATOM 2228 C CA . HIS B 1 64 ? -13.383 15.18 -1.209 1 81.94 64 HIS B CA 1
ATOM 2229 C C . HIS B 1 64 ? -13.211 16.688 -1.148 1 81.94 64 HIS B C 1
ATOM 2231 O O . HIS B 1 64 ? -12.117 17.188 -0.848 1 81.94 64 HIS B O 1
ATOM 2237 N N . TRP B 1 65 ? -14.102 17.406 -1.989 1 62.28 65 TRP B N 1
ATOM 2238 C CA . TRP B 1 65 ? -14.102 18.859 -1.95 1 62.28 65 TRP B CA 1
ATOM 2239 C C . TRP B 1 65 ? -15.078 19.375 -0.899 1 62.28 65 TRP B C 1
ATOM 2241 O O . TRP B 1 65 ? -16.094 18.75 -0.628 1 62.28 65 TRP B O 1
ATOM 2251 N N . GLY B 1 66 ? -14.703 20.391 0.025 1 51.97 66 GLY B N 1
ATOM 2252 C CA . GLY B 1 66 ? -15.414 21.047 1.107 1 51.97 66 GLY B CA 1
ATOM 2253 C C . GLY B 1 66 ? -14.609 21.125 2.389 1 51.97 66 GLY B C 1
ATOM 2254 O O . GLY B 1 66 ? -13.562 20.484 2.51 1 51.97 66 GLY B O 1
ATOM 2255 N N . LEU B 1 67 ? -14.711 22.078 3.232 1 42.22 67 LEU B N 1
ATOM 2256 C CA . LEU B 1 67 ? -13.984 22.312 4.477 1 42.22 67 LEU B CA 1
ATOM 2257 C C . LEU B 1 67 ? -13.812 21.016 5.262 1 42.22 67 LEU B C 1
ATOM 2259 O O . LEU B 1 67 ? -14.711 20.172 5.273 1 42.22 67 LEU B O 1
ATOM 2263 N N . THR B 1 68 ? -12.531 20.578 5.773 1 42.47 68 THR B N 1
ATOM 2264 C CA . THR B 1 68 ? -12.156 19.422 6.578 1 42.47 68 THR B CA 1
ATOM 2265 C C . THR B 1 68 ? -13.367 18.859 7.312 1 42.47 68 THR B C 1
ATOM 2267 O O . THR B 1 68 ? -13.516 17.641 7.426 1 42.47 68 THR B O 1
ATOM 2270 N N . ALA B 1 69 ? -13.805 19.672 8.469 1 39.81 69 ALA B N 1
ATOM 2271 C CA . ALA B 1 69 ? -14.742 19.281 9.523 1 39.81 69 ALA B CA 1
ATOM 2272 C C . ALA B 1 69 ? -16.141 19.047 8.953 1 39.81 69 ALA B C 1
ATOM 2274 O O . ALA B 1 69 ? -17.047 18.625 9.68 1 39.81 69 ALA B O 1
ATOM 2275 N N . ASN B 1 70 ? -16.531 19.656 7.758 1 37.72 70 ASN B N 1
ATOM 2276 C CA . ASN B 1 70 ? -17.953 19.484 7.477 1 37.72 70 ASN B CA 1
ATOM 2277 C C . ASN B 1 70 ? -18.203 18.297 6.547 1 37.72 70 ASN B C 1
ATOM 2279 O O . ASN B 1 70 ? -17.562 18.172 5.508 1 37.72 70 ASN B O 1
ATOM 2283 N N . MET B 1 71 ? -18.734 17.234 6.926 1 43.72 71 MET B N 1
ATOM 2284 C CA . MET B 1 71 ? -19.312 16 6.371 1 43.72 71 MET B CA 1
ATOM 2285 C C . MET B 1 71 ? -19.891 16.25 4.984 1 43.72 71 MET B C 1
ATOM 2287 O O . MET B 1 71 ? -20.281 15.312 4.293 1 43.72 71 MET B O 1
ATOM 2291 N N . ASP B 1 72 ? -20 17.516 4.566 1 48.22 72 ASP B N 1
ATOM 2292 C CA . ASP B 1 72 ? -20.844 17.781 3.406 1 48.22 72 ASP B CA 1
ATOM 2293 C C . ASP B 1 72 ? -20.047 17.719 2.111 1 48.22 72 ASP B C 1
ATOM 2295 O O . ASP B 1 72 ? -20.516 18.141 1.055 1 48.22 72 ASP B O 1
ATOM 2299 N N . GLY B 1 73 ? -18.719 17.406 2.137 1 62.53 73 GLY B N 1
ATOM 2300 C CA . GLY B 1 73 ? -18.047 17.578 0.858 1 62.53 73 GLY B CA 1
ATOM 2301 C C . GLY B 1 73 ? -18.344 16.484 -0.138 1 62.53 73 GLY B C 1
ATOM 2302 O O . GLY B 1 73 ? -18.625 15.344 0.252 1 62.53 73 GLY B O 1
ATOM 2303 N N . LYS B 1 74 ? -18.766 16.828 -1.372 1 79.38 74 LYS B N 1
ATOM 2304 C CA . LYS B 1 74 ? -19.047 15.898 -2.459 1 79.38 74 LYS B CA 1
ATOM 2305 C C . LYS B 1 74 ? -17.766 15.297 -3.027 1 79.38 74 LYS B C 1
ATOM 2307 O O . LYS B 1 74 ? -16.781 16.016 -3.246 1 79.38 74 LYS B O 1
ATOM 2312 N N . ALA B 1 75 ? -17.656 13.969 -2.982 1 88.31 75 ALA B N 1
ATOM 2313 C CA . ALA B 1 75 ? -16.547 13.266 -3.627 1 88.31 75 ALA B CA 1
ATOM 2314 C C . ALA B 1 75 ? -16.531 13.523 -5.133 1 88.31 75 ALA B C 1
ATOM 2316 O O . ALA B 1 75 ? -17.594 13.547 -5.77 1 88.31 75 ALA B O 1
ATOM 2317 N N . VAL B 1 76 ? -15.328 13.859 -5.652 1 89.31 76 VAL B N 1
ATOM 2318 C CA . VAL B 1 76 ? -15.172 14.039 -7.09 1 89.31 76 VAL B CA 1
ATOM 2319 C C . VAL B 1 76 ? -14.023 13.172 -7.598 1 89.31 76 VAL B C 1
ATOM 2321 O O . VAL B 1 76 ? -13.078 12.883 -6.852 1 89.31 76 VAL B O 1
ATOM 2324 N N . LEU B 1 77 ? -14.172 12.797 -8.859 1 90.75 77 LEU B N 1
ATOM 2325 C CA . LEU B 1 77 ? -13.07 12.102 -9.508 1 90.75 77 LEU B CA 1
ATOM 2326 C C . LEU B 1 77 ? -11.938 13.07 -9.852 1 90.75 77 LEU B C 1
ATOM 2328 O O . LEU B 1 77 ? -12.141 14.023 -10.594 1 90.75 77 LEU B O 1
ATOM 2332 N N . ALA B 1 78 ? -10.766 12.781 -9.281 1 89.56 78 ALA B N 1
ATOM 2333 C CA . ALA B 1 78 ? -9.648 13.711 -9.445 1 89.56 78 ALA B CA 1
ATOM 2334 C C . ALA B 1 78 ? -8.555 13.102 -10.312 1 89.56 78 ALA B C 1
ATOM 2336 O O . ALA B 1 78 ? -7.672 13.812 -10.797 1 89.56 78 ALA B O 1
ATOM 2337 N N . GLY B 1 79 ? -8.492 11.812 -10.5 1 91.94 79 GLY B N 1
ATOM 2338 C CA . GLY B 1 79 ? -7.496 11.109 -11.297 1 91.94 79 GLY B CA 1
ATOM 2339 C C . GLY B 1 79 ? -8.078 9.977 -12.117 1 91.94 79 GLY B C 1
ATOM 2340 O O . GLY B 1 79 ? -8.57 8.992 -11.562 1 91.94 79 GLY B O 1
ATOM 2341 N N . LYS B 1 80 ? -7.871 10.117 -13.445 1 92.81 80 LYS B N 1
ATOM 2342 C CA . LYS B 1 80 ? -8.391 9.133 -14.391 1 92.81 80 LYS B CA 1
ATOM 2343 C C . LYS B 1 80 ? -7.301 8.156 -14.828 1 92.81 80 LYS B C 1
ATOM 2345 O O . LYS B 1 80 ? -6.121 8.375 -14.539 1 92.81 80 LYS B O 1
ATOM 2350 N N . THR B 1 81 ? -7.762 7.07 -15.367 1 94.75 81 THR B N 1
ATOM 2351 C CA . THR B 1 81 ? -6.812 6.07 -15.844 1 94.75 81 THR B CA 1
ATOM 2352 C C . THR B 1 81 ? -6.723 6.09 -17.359 1 94.75 81 THR B C 1
ATOM 2354 O O . THR B 1 81 ? -7.676 6.48 -18.047 1 94.75 81 THR B O 1
ATOM 2357 N N . ASN B 1 82 ? -5.527 5.613 -17.891 1 93.69 82 ASN B N 1
ATOM 2358 C CA . ASN B 1 82 ? -5.352 5.391 -19.312 1 93.69 82 ASN B CA 1
ATOM 2359 C C . ASN B 1 82 ? -5.566 3.924 -19.688 1 93.69 82 ASN B C 1
ATOM 2361 O O . ASN B 1 82 ? -5.484 3.557 -20.859 1 93.69 82 ASN B O 1
ATOM 2365 N N . TYR B 1 83 ? -5.793 3.176 -18.688 1 95.5 83 TYR B N 1
ATOM 2366 C CA . TYR B 1 83 ? -5.973 1.746 -18.906 1 95.5 83 TYR B CA 1
ATOM 2367 C C . TYR B 1 83 ? -7.293 1.466 -19.609 1 95.5 83 TYR B C 1
ATOM 2369 O O . TYR B 1 83 ? -8.336 2.012 -19.234 1 95.5 83 TYR B O 1
ATOM 2377 N N . ASP B 1 84 ? -7.328 0.618 -20.656 1 97.06 84 ASP B N 1
ATOM 2378 C CA . ASP B 1 84 ? -8.547 0.241 -21.359 1 97.06 84 ASP B CA 1
ATOM 2379 C C . ASP B 1 84 ? -9.367 -0.754 -20.547 1 97.06 84 ASP B C 1
ATOM 2381 O O . ASP B 1 84 ? -9.008 -1.927 -20.438 1 97.06 84 ASP B O 1
ATOM 2385 N N . MET B 1 85 ? -10.508 -0.318 -20.078 1 97.69 85 MET B N 1
ATOM 2386 C CA . MET B 1 85 ? -11.367 -1.104 -19.203 1 97.69 85 MET B CA 1
ATOM 2387 C C . MET B 1 85 ? -12.406 -1.881 -20.016 1 97.69 85 MET B C 1
ATOM 2389 O O . MET B 1 85 ? -13.156 -2.68 -19.453 1 97.69 85 MET B O 1
ATOM 2393 N N . SER B 1 86 ? -12.453 -1.687 -21.281 1 98.56 86 SER B N 1
ATOM 2394 C CA . SER B 1 86 ? -13.523 -2.238 -22.109 1 98.56 86 SER B CA 1
ATOM 2395 C C . SER B 1 86 ? -13.555 -3.76 -22.031 1 98.56 86 SER B C 1
ATOM 2397 O O . SER B 1 86 ? -12.547 -4.422 -22.281 1 98.56 86 SER B O 1
ATOM 2399 N N . GLY B 1 87 ? -14.664 -4.328 -21.625 1 98.69 87 GLY B N 1
ATOM 2400 C CA . GLY B 1 87 ? -14.898 -5.766 -21.594 1 98.69 87 GLY B CA 1
ATOM 2401 C C . GLY B 1 87 ? -14.195 -6.465 -20.453 1 98.69 87 GLY B C 1
ATOM 2402 O O . GLY B 1 87 ? -14.203 -7.695 -20.375 1 98.69 87 GLY B O 1
ATOM 2403 N N . LYS B 1 88 ? -13.617 -5.699 -19.547 1 98.69 88 LYS B N 1
ATOM 2404 C CA . LYS B 1 88 ? -12.859 -6.301 -18.453 1 98.69 88 LYS B CA 1
ATOM 2405 C C . LYS B 1 88 ? -13.734 -6.52 -17.219 1 98.69 88 LYS B C 1
ATOM 2407 O O . LYS B 1 88 ? -14.688 -5.773 -17 1 98.69 88 LYS B O 1
ATOM 2412 N N . LYS B 1 89 ? -13.453 -7.562 -16.484 1 98.88 89 LYS B N 1
ATOM 2413 C CA . LYS B 1 89 ? -13.938 -7.699 -15.109 1 98.88 89 LYS B CA 1
ATOM 2414 C C . LYS B 1 89 ? -13.078 -6.898 -14.141 1 98.88 89 LYS B C 1
ATOM 2416 O O . LYS B 1 89 ? -11.875 -7.137 -14.023 1 98.88 89 LYS B O 1
ATOM 2421 N N . VAL B 1 90 ? -13.758 -5.965 -13.43 1 98.94 90 VAL B N 1
ATOM 2422 C CA . VAL B 1 90 ? -13 -5.016 -12.625 1 98.94 90 VAL B CA 1
ATOM 2423 C C . VAL B 1 90 ? -13.336 -5.211 -11.148 1 98.94 90 VAL B C 1
ATOM 2425 O O . VAL B 1 90 ? -14.508 -5.391 -10.789 1 98.94 90 VAL B O 1
ATOM 2428 N N . LEU B 1 91 ? -12.352 -5.281 -10.32 1 98.94 91 LEU B N 1
ATOM 2429 C CA . LEU B 1 91 ? -12.539 -5.176 -8.875 1 98.94 91 LEU B CA 1
ATOM 2430 C C . LEU B 1 91 ? -12.031 -3.832 -8.359 1 98.94 91 LEU B C 1
ATOM 2432 O O . LEU B 1 91 ? -10.828 -3.549 -8.438 1 98.94 91 LEU B O 1
ATOM 2436 N N . LEU B 1 92 ? -12.93 -2.994 -7.906 1 98.94 92 LEU B N 1
ATOM 2437 C CA . LEU B 1 92 ? -12.633 -1.683 -7.336 1 98.94 92 LEU B CA 1
ATOM 2438 C C . LEU B 1 92 ? -12.445 -1.773 -5.828 1 98.94 92 LEU B C 1
ATOM 2440 O O . LEU B 1 92 ? -13.312 -2.291 -5.121 1 98.94 92 LEU B O 1
ATOM 2444 N N . VAL B 1 93 ? -11.305 -1.258 -5.273 1 98.94 93 VAL B N 1
ATOM 2445 C CA . VAL B 1 93 ? -10.938 -1.525 -3.889 1 98.94 93 VAL B CA 1
ATOM 2446 C C . VAL B 1 93 ? -10.672 -0.209 -3.162 1 98.94 93 VAL B C 1
ATOM 2448 O O . VAL B 1 93 ? -9.984 0.668 -3.688 1 98.94 93 VAL B O 1
ATOM 2451 N N . ASP B 1 94 ? -11.211 -0.023 -1.989 1 98.56 94 ASP B N 1
ATOM 2452 C CA . ASP B 1 94 ? -10.922 1.066 -1.063 1 98.56 94 ASP B CA 1
ATOM 2453 C C . ASP B 1 94 ? -10.633 0.534 0.34 1 98.56 94 ASP B C 1
ATOM 2455 O O . ASP B 1 94 ? -10.75 -0.668 0.587 1 98.56 94 ASP B O 1
ATOM 2459 N N . ASP B 1 95 ? -10.188 1.406 1.225 1 98.5 95 ASP B N 1
ATOM 2460 C CA . ASP B 1 95 ? -9.898 0.956 2.584 1 98.5 95 ASP B CA 1
ATOM 2461 C C . ASP B 1 95 ? -11.172 0.904 3.424 1 98.5 95 ASP B C 1
ATOM 2463 O O . ASP B 1 95 ? -11.391 -0.052 4.168 1 98.5 95 ASP B O 1
ATOM 2467 N N . ILE B 1 96 ? -12.086 1.924 3.238 1 97.56 96 ILE B N 1
ATOM 2468 C CA . ILE B 1 96 ? -13.281 1.956 4.074 1 97.56 96 ILE B CA 1
ATOM 2469 C C . ILE B 1 96 ? -14.445 2.559 3.285 1 97.56 96 ILE B C 1
ATOM 2471 O O . ILE B 1 96 ? -14.258 3.521 2.539 1 97.56 96 ILE B O 1
ATOM 2475 N N . THR B 1 97 ? -15.578 1.931 3.332 1 96.69 97 THR B N 1
ATOM 2476 C CA . THR B 1 97 ? -16.844 2.518 2.92 1 96.69 97 THR B CA 1
ATOM 2477 C C . THR B 1 97 ? -17.609 3.076 4.125 1 96.69 97 THR B C 1
ATOM 2479 O O . THR B 1 97 ? -18.359 2.355 4.781 1 96.69 97 THR B O 1
ATOM 2482 N N . ASP B 1 98 ? -17.375 4.289 4.363 1 93.56 98 ASP B N 1
ATOM 2483 C CA . ASP B 1 98 ? -18.016 4.98 5.48 1 93.56 98 ASP B CA 1
ATOM 2484 C C . ASP B 1 98 ? -19.344 5.578 5.059 1 93.56 98 ASP B C 1
ATOM 2486 O O . ASP B 1 98 ? -20.391 4.949 5.223 1 93.56 98 ASP B O 1
ATOM 2490 N N . THR B 1 99 ? -19.359 6.695 4.297 1 89.06 99 THR B N 1
ATOM 2491 C CA . THR B 1 99 ? -20.594 7.238 3.732 1 89.06 99 THR B CA 1
ATOM 2492 C C . THR B 1 99 ? -20.891 6.605 2.379 1 89.06 99 THR B C 1
ATOM 2494 O O . THR B 1 99 ? -22.047 6.605 1.93 1 89.06 99 THR B O 1
ATOM 2497 N N . GLY B 1 100 ? -19.828 6.18 1.715 1 93 100 GLY B N 1
ATOM 2498 C CA . GLY B 1 100 ? -19.984 5.512 0.432 1 93 100 GLY B CA 1
ATOM 2499 C C . GLY B 1 100 ? -19.844 6.453 -0.75 1 93 100 GLY B C 1
ATOM 2500 O O . GLY B 1 100 ? -19.828 6.016 -1.901 1 93 100 GLY B O 1
ATOM 2501 N N . GLU B 1 101 ? -19.562 7.715 -0.553 1 92.5 101 GLU B N 1
ATOM 2502 C CA . GLU B 1 101 ? -19.531 8.711 -1.619 1 92.5 101 GLU B CA 1
ATOM 2503 C C . GLU B 1 101 ? -18.344 8.492 -2.543 1 92.5 101 GLU B C 1
ATOM 2505 O O . GLU B 1 101 ? -18.469 8.555 -3.768 1 92.5 101 GLU B O 1
ATOM 2510 N N . SER B 1 102 ? -17.141 8.211 -1.97 1 94.62 102 SER B N 1
ATOM 2511 C CA . SER B 1 102 ? -15.953 7.973 -2.779 1 94.62 102 SER B CA 1
ATOM 2512 C C . SER B 1 102 ? -16.141 6.762 -3.684 1 94.62 102 SER B C 1
ATOM 2514 O O . SER B 1 102 ? -15.82 6.812 -4.875 1 94.62 102 SER B O 1
ATOM 2516 N N . MET B 1 103 ? -16.734 5.711 -3.164 1 96.12 103 MET B N 1
ATOM 2517 C CA . MET B 1 103 ? -16.938 4.48 -3.918 1 96.12 103 MET B CA 1
ATOM 2518 C C . MET B 1 103 ? -17.922 4.699 -5.059 1 96.12 103 MET B C 1
ATOM 2520 O O . MET B 1 103 ? -17.703 4.223 -6.172 1 96.12 103 MET B O 1
ATOM 2524 N N . LYS B 1 104 ? -18.953 5.43 -4.742 1 95.81 104 LYS B N 1
ATOM 2525 C CA . LYS B 1 104 ? -19.984 5.68 -5.754 1 95.81 104 LYS B CA 1
ATOM 2526 C C . LYS B 1 104 ? -19.406 6.457 -6.934 1 95.81 104 LYS B C 1
ATOM 2528 O O . LYS B 1 104 ? -19.641 6.098 -8.094 1 95.81 104 LYS B O 1
ATOM 2533 N N . VAL B 1 105 ? -18.641 7.484 -6.629 1 96.38 105 VAL B N 1
ATOM 2534 C CA . VAL B 1 105 ? -18.016 8.305 -7.656 1 96.38 105 VAL B CA 1
ATOM 2535 C C . VAL B 1 105 ? -17.062 7.453 -8.5 1 96.38 105 VAL B C 1
ATOM 2537 O O . VAL B 1 105 ? -17.094 7.523 -9.734 1 96.38 105 VAL B O 1
ATOM 2540 N N . ALA B 1 106 ? -16.297 6.656 -7.871 1 97.88 106 ALA B N 1
ATOM 2541 C CA . ALA B 1 106 ? -15.336 5.801 -8.562 1 97.88 106 ALA B CA 1
ATOM 2542 C C . ALA B 1 106 ? -16.047 4.75 -9.414 1 97.88 106 ALA B C 1
ATOM 2544 O O . ALA B 1 106 ? -15.656 4.488 -10.547 1 97.88 106 ALA B O 1
ATOM 2545 N N . LEU B 1 107 ? -17.062 4.16 -8.836 1 97.88 107 LEU B N 1
ATOM 2546 C CA . LEU B 1 107 ? -17.844 3.139 -9.531 1 97.88 107 LEU B CA 1
ATOM 2547 C C . LEU B 1 107 ? -18.469 3.703 -10.805 1 97.88 107 LEU B C 1
ATOM 2549 O O . LEU B 1 107 ? -18.406 3.08 -11.859 1 97.88 107 LEU B O 1
ATOM 2553 N N . ASP B 1 108 ? -19.062 4.84 -10.648 1 97.56 108 ASP B N 1
ATOM 2554 C CA . ASP B 1 108 ? -19.688 5.484 -11.805 1 97.56 108 ASP B CA 1
ATOM 2555 C C . ASP B 1 108 ? -18.672 5.77 -12.898 1 97.56 108 ASP B C 1
ATOM 2557 O O . ASP B 1 108 ? -18.938 5.543 -14.078 1 97.56 108 ASP B O 1
ATOM 2561 N N . TYR B 1 109 ? -17.531 6.215 -12.516 1 98.19 109 TYR B N 1
ATOM 2562 C CA . TYR B 1 109 ? -16.469 6.484 -13.469 1 98.19 109 TYR B CA 1
ATOM 2563 C C . TYR B 1 109 ? -16.031 5.207 -14.18 1 98.19 109 TYR B C 1
ATOM 2565 O O . TYR B 1 109 ? -15.961 5.168 -15.406 1 98.19 109 TYR B O 1
ATOM 2573 N N . ILE B 1 110 ? -15.789 4.133 -13.414 1 98.62 110 ILE B N 1
ATOM 2574 C CA . ILE B 1 110 ? -15.32 2.879 -13.992 1 98.62 110 ILE B CA 1
ATOM 2575 C C . ILE B 1 110 ? -16.375 2.32 -14.938 1 98.62 110 ILE B C 1
ATOM 2577 O O . ILE B 1 110 ? -16.062 1.835 -16.031 1 98.62 110 ILE B O 1
ATOM 2581 N N . LYS B 1 111 ? -17.625 2.381 -14.531 1 98.38 111 LYS B N 1
ATOM 2582 C CA . LYS B 1 111 ? -18.719 1.907 -15.375 1 98.38 111 LYS B CA 1
ATOM 2583 C C . LYS B 1 111 ? -18.75 2.654 -16.703 1 98.38 111 LYS B C 1
ATOM 2585 O O . LYS B 1 111 ? -19.094 2.076 -17.734 1 98.38 111 LYS B O 1
ATOM 2590 N N . SER B 1 112 ? -18.391 3.91 -16.672 1 98.31 112 SER B N 1
ATOM 2591 C CA . SER B 1 112 ? -18.406 4.73 -17.875 1 98.31 112 SER B CA 1
ATOM 2592 C C . SER B 1 112 ? -17.328 4.289 -18.859 1 98.31 112 SER B C 1
ATOM 2594 O O . SER B 1 112 ? -17.344 4.691 -20.031 1 98.31 112 SER B O 1
ATOM 2596 N N . LEU B 1 113 ? -16.406 3.465 -18.438 1 98.12 113 LEU B N 1
ATOM 2597 C CA . LEU B 1 113 ? -15.297 3.012 -19.281 1 98.12 113 LEU B CA 1
ATOM 2598 C C . LEU B 1 113 ? -15.625 1.672 -19.938 1 98.12 113 LEU B C 1
ATOM 2600 O O . LEU B 1 113 ? -14.734 0.985 -20.438 1 98.12 113 LEU B O 1
ATOM 2604 N N . ASN B 1 114 ? -16.844 1.139 -19.844 1 98.19 114 ASN B N 1
ATOM 2605 C CA . ASN B 1 114 ? -17.438 -0 -20.531 1 98.19 114 ASN B CA 1
ATOM 2606 C C . ASN B 1 114 ? -16.797 -1.317 -20.078 1 98.19 114 ASN B C 1
ATOM 2608 O O . ASN B 1 114 ? -16.422 -2.143 -20.922 1 98.19 114 ASN B O 1
ATOM 2612 N N . PRO B 1 115 ? -16.562 -1.528 -18.812 1 98.69 115 PRO B N 1
ATOM 2613 C CA . PRO B 1 115 ? -16.203 -2.865 -18.344 1 98.69 115 PRO B CA 1
ATOM 2614 C C . PRO B 1 115 ? -17.312 -3.891 -18.547 1 98.69 115 PRO B C 1
ATOM 2616 O O . PRO B 1 115 ? -18.453 -3.52 -18.797 1 98.69 115 PRO B O 1
ATOM 2619 N N . SER B 1 116 ? -16.938 -5.23 -18.578 1 98.75 116 SER B N 1
ATOM 2620 C CA . SER B 1 116 ? -17.969 -6.258 -18.625 1 98.75 116 SER B CA 1
ATOM 2621 C C . SER B 1 116 ? -18.75 -6.309 -17.312 1 98.75 116 SER B C 1
ATOM 2623 O O . SER B 1 116 ? -19.969 -6.43 -17.312 1 98.75 116 SER B O 1
ATOM 2625 N N . VAL B 1 117 ? -18.047 -6.262 -16.219 1 98.56 117 VAL B N 1
ATOM 2626 C CA . VAL B 1 117 ? -18.609 -6.266 -14.867 1 98.56 117 VAL B CA 1
ATOM 2627 C C . VAL B 1 117 ? -17.672 -5.512 -13.922 1 98.56 117 VAL B C 1
ATOM 2629 O O . VAL B 1 117 ? -16.453 -5.531 -14.102 1 98.56 117 VAL B O 1
ATOM 2632 N N . VAL B 1 118 ? -18.25 -4.82 -12.977 1 98.69 118 VAL B N 1
ATOM 2633 C CA . VAL B 1 118 ? -17.484 -4.152 -11.922 1 98.69 118 VAL B CA 1
ATOM 2634 C C . VAL B 1 118 ? -18.031 -4.562 -10.555 1 98.69 118 VAL B C 1
ATOM 2636 O O . VAL B 1 118 ? -19.234 -4.488 -10.312 1 98.69 118 VAL B O 1
ATOM 2639 N N . LYS B 1 119 ? -17.141 -5.043 -9.711 1 98.88 119 LYS B N 1
ATOM 2640 C CA . LYS B 1 119 ? -17.438 -5.289 -8.297 1 98.88 119 LYS B CA 1
ATOM 2641 C C . LYS B 1 119 ? -16.594 -4.398 -7.395 1 98.88 119 LYS B C 1
ATOM 2643 O O . LYS B 1 119 ? -15.477 -4.023 -7.75 1 98.88 119 LYS B O 1
ATOM 2648 N N . SER B 1 120 ? -17.172 -4.051 -6.246 1 98.81 120 SER B N 1
ATOM 2649 C CA . SER B 1 120 ? -16.516 -3.156 -5.301 1 98.81 120 SER B CA 1
ATOM 2650 C C . SER B 1 120 ? -16.125 -3.891 -4.023 1 98.81 120 SER B C 1
ATOM 2652 O O . SER B 1 120 ? -16.812 -4.824 -3.604 1 98.81 120 SER B O 1
ATOM 2654 N N . ALA B 1 121 ? -14.977 -3.473 -3.43 1 98.88 121 ALA B N 1
ATOM 2655 C CA . ALA B 1 121 ? -14.492 -4.043 -2.174 1 98.88 121 ALA B CA 1
ATOM 2656 C C . ALA B 1 121 ? -13.93 -2.957 -1.263 1 98.88 121 ALA B C 1
ATOM 2658 O O . ALA B 1 121 ? -13.32 -1.992 -1.737 1 98.88 121 ALA B O 1
ATOM 2659 N N . SER B 1 122 ? -14.094 -3.078 -0.008 1 98.69 122 SER B N 1
ATOM 2660 C CA . SER B 1 122 ? -13.43 -2.268 1.007 1 98.69 122 SER B CA 1
ATOM 2661 C C . SER B 1 122 ? -13.078 -3.1 2.234 1 98.69 122 SER B C 1
ATOM 2663 O O . SER B 1 122 ? -13.781 -4.051 2.572 1 98.69 122 SER B O 1
ATOM 2665 N N . MET B 1 123 ? -12.016 -2.787 2.938 1 98.81 123 MET B N 1
ATOM 2666 C CA . MET B 1 123 ? -11.68 -3.521 4.152 1 98.81 123 MET B CA 1
ATOM 2667 C C . MET B 1 123 ? -12.781 -3.379 5.199 1 98.81 123 MET B C 1
ATOM 2669 O O . MET B 1 123 ? -13.258 -4.375 5.746 1 98.81 123 MET B O 1
ATOM 2673 N N . LEU B 1 124 ? -13.148 -2.104 5.426 1 98.44 124 LEU B N 1
ATOM 2674 C CA . LEU B 1 124 ? -14.188 -1.82 6.414 1 98.44 124 LEU B CA 1
ATOM 2675 C C . LEU B 1 124 ? -15.453 -1.319 5.734 1 98.44 124 LEU B C 1
ATOM 2677 O O . LEU B 1 124 ? -15.391 -0.529 4.789 1 98.44 124 LEU B O 1
ATOM 2681 N N . TYR B 1 125 ? -16.531 -1.813 6.164 1 97.75 125 TYR B N 1
ATOM 2682 C CA . TYR B 1 125 ? -17.844 -1.367 5.73 1 97.75 125 TYR B CA 1
ATOM 2683 C C . TYR B 1 125 ? -18.688 -0.906 6.914 1 97.75 125 TYR B C 1
ATOM 2685 O O . TYR B 1 125 ? -19.016 -1.704 7.793 1 97.75 125 TYR B O 1
ATOM 2693 N N . VAL B 1 126 ? -18.906 0.42 7.023 1 94.75 126 VAL B N 1
ATOM 2694 C CA . VAL B 1 126 ? -19.797 0.93 8.07 1 94.75 126 VAL B CA 1
ATOM 2695 C C . VAL B 1 126 ? -21.25 0.718 7.672 1 94.75 126 VAL B C 1
ATOM 2697 O O . VAL B 1 126 ? -21.719 1.272 6.672 1 94.75 126 VAL B O 1
ATOM 2700 N N . ASN B 1 127 ? -21.953 0.012 8.617 1 85.38 127 ASN B N 1
ATOM 2701 C CA . ASN B 1 127 ? -23.344 -0.349 8.352 1 85.38 127 ASN B CA 1
ATOM 2702 C C . ASN B 1 127 ? -24.234 0.887 8.25 1 85.38 127 ASN B C 1
ATOM 2704 O O . ASN B 1 127 ? -24.016 1.868 8.969 1 85.38 127 ASN B O 1
ATOM 2708 N N . GLU B 1 128 ? -25.078 1.003 7.141 1 77.12 128 GLU B N 1
ATOM 2709 C CA . GLU B 1 128 ? -26.016 2.078 6.828 1 77.12 128 GLU B CA 1
ATOM 2710 C C . GLU B 1 128 ? -25.422 3.053 5.816 1 77.12 128 GLU B C 1
ATOM 2712 O O . GLU B 1 128 ? -26.016 4.086 5.512 1 77.12 128 GLU B O 1
ATOM 2717 N N . ALA B 1 129 ? -24.203 2.746 5.473 1 71.25 129 ALA B N 1
ATOM 2718 C CA . ALA B 1 129 ? -23.719 3.537 4.348 1 71.25 129 ALA B CA 1
ATOM 2719 C C . ALA B 1 129 ? -24.719 3.525 3.191 1 71.25 129 ALA B C 1
ATOM 2721 O O . ALA B 1 129 ? -25.469 2.564 3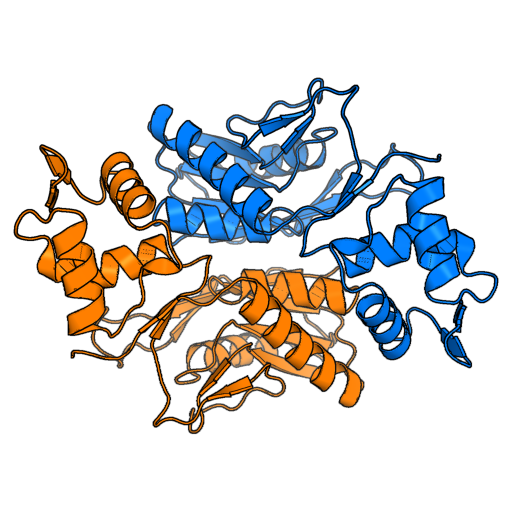.021 1 71.25 129 ALA B O 1
ATOM 2722 N N . SER B 1 130 ? -24.797 4.578 2.549 1 79.44 130 SER B N 1
ATOM 2723 C CA . SER B 1 130 ? -25.688 4.695 1.403 1 79.44 130 SER B CA 1
ATOM 2724 C C . SER B 1 130 ? -25.297 3.727 0.294 1 79.44 130 SER B C 1
ATOM 2726 O O . SER B 1 130 ? -26.062 3.525 -0.659 1 79.44 130 SER B O 1
ATOM 2728 N N . PHE B 1 131 ? -24.125 3.162 0.563 1 91.31 131 PHE B N 1
ATOM 2729 C CA . PHE B 1 131 ? -23.578 2.236 -0.425 1 91.31 131 PHE B CA 1
ATOM 2730 C C . PHE B 1 131 ? -22.969 1.019 0.253 1 91.31 131 PHE B C 1
ATOM 2732 O O . PHE B 1 131 ? -22.141 1.155 1.16 1 91.31 131 PHE B O 1
ATOM 2739 N N . ARG B 1 132 ? -23.422 -0.1 -0.086 1 95 132 ARG B N 1
ATOM 2740 C CA . ARG B 1 132 ? -22.812 -1.334 0.395 1 95 132 ARG B CA 1
ATOM 2741 C C . ARG B 1 132 ? -21.875 -1.924 -0.654 1 95 132 ARG B C 1
ATOM 2743 O O . ARG B 1 132 ? -22.312 -2.277 -1.753 1 95 132 ARG B O 1
ATOM 2750 N N . PRO B 1 133 ? -20.609 -2.121 -0.347 1 98 133 PRO B N 1
ATOM 2751 C CA . PRO B 1 133 ? -19.719 -2.77 -1.314 1 98 133 PRO B CA 1
ATOM 2752 C C . PRO B 1 133 ? -20.062 -4.242 -1.534 1 98 133 PRO B C 1
ATOM 2754 O O . PRO B 1 133 ? -20.641 -4.883 -0.655 1 98 133 PRO B O 1
ATOM 2757 N N . ASP B 1 134 ? -19.703 -4.77 -2.727 1 98.5 134 ASP B N 1
ATOM 2758 C CA . ASP B 1 134 ? -19.953 -6.176 -3.021 1 98.5 134 ASP B CA 1
ATOM 2759 C C . ASP B 1 134 ? -19.188 -7.082 -2.062 1 98.5 134 ASP B C 1
ATOM 2761 O O . ASP B 1 134 ? -19.688 -8.133 -1.655 1 98.5 134 ASP B O 1
ATOM 2765 N N . TYR B 1 135 ? -17.922 -6.707 -1.71 1 98.81 135 TYR B N 1
ATOM 2766 C CA . TYR B 1 135 ? -17.062 -7.457 -0.807 1 98.81 135 TYR B CA 1
ATOM 2767 C C . TYR B 1 135 ? -16.5 -6.555 0.28 1 98.81 135 TYR B C 1
ATOM 2769 O O . TYR B 1 135 ? -16.203 -5.379 0.032 1 98.81 135 TYR B O 1
ATOM 2777 N N . PHE B 1 136 ? -16.344 -7.102 1.481 1 98.56 136 PHE B N 1
ATOM 2778 C CA . PHE B 1 136 ? -15.711 -6.336 2.553 1 98.56 136 PHE B CA 1
ATOM 2779 C C . PHE B 1 136 ? -15.055 -7.262 3.564 1 98.56 136 PHE B C 1
ATOM 2781 O O . PHE B 1 136 ? -15.406 -8.438 3.658 1 98.56 136 PHE B O 1
ATOM 2788 N N . GLY B 1 137 ? -13.992 -6.789 4.242 1 98.5 137 GLY B N 1
ATOM 2789 C CA . GLY B 1 137 ? -13.336 -7.562 5.285 1 98.5 137 GLY B CA 1
ATOM 2790 C C . GLY B 1 137 ? -14.203 -7.773 6.508 1 98.5 137 GLY B C 1
ATOM 2791 O O . GLY B 1 137 ? -14.461 -8.914 6.902 1 98.5 137 GLY B O 1
ATOM 2792 N N . ILE B 1 138 ? -14.695 -6.586 7.055 1 97.56 138 ILE B N 1
ATOM 2793 C CA . ILE B 1 138 ? -15.578 -6.672 8.211 1 97.56 138 ILE B CA 1
ATOM 2794 C C . ILE B 1 138 ? -16.609 -5.539 8.164 1 97.56 138 ILE B C 1
ATOM 2796 O O . ILE B 1 138 ? -16.312 -4.445 7.672 1 97.56 138 ILE B O 1
ATOM 2800 N N . GLY B 1 139 ? -17.75 -5.816 8.641 1 96.69 139 GLY B N 1
ATOM 2801 C CA . GLY B 1 139 ? -18.781 -4.809 8.844 1 96.69 139 GLY B CA 1
ATOM 2802 C C . GLY B 1 139 ? -18.734 -4.172 10.219 1 96.69 139 GLY B C 1
ATOM 2803 O O . GLY B 1 139 ? -18.484 -4.855 11.211 1 96.69 139 GLY B O 1
ATOM 2804 N N . ILE B 1 140 ? -18.875 -2.844 10.195 1 96.12 140 ILE B N 1
ATOM 2805 C CA . ILE B 1 140 ? -18.906 -2.07 11.43 1 96.12 140 ILE B CA 1
ATOM 2806 C C . ILE B 1 140 ? -20.297 -1.475 11.641 1 96.12 140 ILE B C 1
ATOM 2808 O O . ILE B 1 140 ? -20.797 -0.754 10.781 1 96.12 140 ILE B O 1
ATOM 2812 N N . LYS B 1 141 ? -20.938 -1.72 12.828 1 94.62 141 LYS B N 1
ATOM 2813 C CA . LYS B 1 141 ? -22.203 -1.064 13.148 1 94.62 141 LYS B CA 1
ATOM 2814 C C . LYS B 1 141 ? -22.016 0.437 13.344 1 94.62 141 LYS B C 1
ATOM 2816 O O . LYS B 1 141 ? -21 0.871 13.898 1 94.62 141 LYS B O 1
ATOM 2821 N N . LYS B 1 142 ? -22.953 1.097 12.992 1 89.31 142 LYS B N 1
ATOM 2822 C CA . LYS B 1 142 ? -22.875 2.551 13.094 1 89.31 142 LYS B CA 1
ATOM 2823 C C . LYS B 1 142 ? -22.531 2.984 14.516 1 89.31 142 LYS B C 1
ATOM 2825 O O . LYS B 1 142 ? -21.719 3.887 14.719 1 89.31 142 LYS B O 1
ATOM 2830 N N . ASN B 1 143 ? -23.094 2.326 15.5 1 91.69 143 ASN B N 1
ATOM 2831 C CA . ASN B 1 143 ? -22.875 2.676 16.891 1 91.69 143 ASN B CA 1
ATOM 2832 C C . ASN B 1 143 ? -21.469 2.32 17.344 1 91.69 143 ASN B C 1
ATOM 2834 O O . ASN B 1 143 ? -21 2.801 18.375 1 91.69 143 ASN B O 1
ATOM 2838 N N . ASP B 1 144 ? -20.797 1.505 16.547 1 92.69 144 ASP B N 1
ATOM 2839 C CA . ASP B 1 144 ? -19.438 1.097 16.859 1 92.69 144 ASP B CA 1
ATOM 2840 C C . ASP B 1 144 ? -18.438 1.82 15.961 1 92.69 144 ASP B C 1
ATOM 2842 O O . ASP B 1 144 ? -17.25 1.446 15.914 1 92.69 144 ASP B O 1
ATOM 2846 N N . TRP B 1 145 ? -18.938 2.787 15.32 1 92.12 145 TRP B N 1
ATOM 2847 C CA . TRP B 1 145 ? -18.078 3.539 14.414 1 92.12 145 TRP B CA 1
ATOM 2848 C C . TRP B 1 145 ? -16.922 4.188 15.172 1 92.12 145 TRP B C 1
ATOM 2850 O O . TRP B 1 145 ? -17.094 4.641 16.312 1 92.12 145 TRP B O 1
ATOM 2860 N N . ALA B 1 146 ? -15.781 4.262 14.562 1 95.75 146 ALA B N 1
ATOM 2861 C CA . ALA B 1 146 ? -14.602 5 15.008 1 95.75 146 ALA B CA 1
ATOM 2862 C C . ALA B 1 146 ? -13.812 5.551 13.82 1 95.75 146 ALA B C 1
ATOM 2864 O O . ALA B 1 146 ? -13.992 5.105 12.688 1 95.75 146 ALA B O 1
ATOM 2865 N N . TRP B 1 147 ? -13.062 6.555 14.055 1 9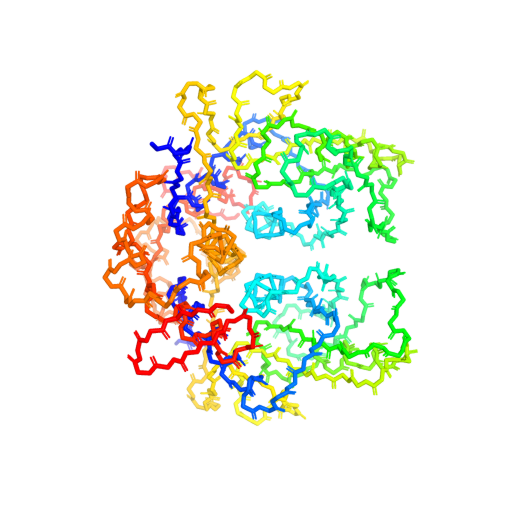6.38 147 TRP B N 1
ATOM 2866 C CA . TRP B 1 147 ? -12.062 6.98 13.078 1 96.38 147 TRP B CA 1
ATOM 2867 C C . TRP B 1 147 ? -10.883 6.016 13.047 1 96.38 147 TRP B C 1
ATOM 2869 O O . TRP B 1 147 ? -10.031 6.039 13.945 1 96.38 147 TRP B O 1
ATOM 2879 N N . PHE B 1 148 ? -10.844 5.223 12.008 1 97.31 148 PHE B N 1
ATOM 2880 C CA . PHE B 1 148 ? -9.797 4.219 11.906 1 97.31 148 PHE B CA 1
ATOM 2881 C C . PHE B 1 148 ? -8.531 4.82 11.312 1 97.31 148 PHE B C 1
ATOM 2883 O O . PHE B 1 148 ? -8.539 5.312 10.18 1 97.31 148 PHE B O 1
ATOM 2890 N N . ILE B 1 149 ? -7.488 4.758 12.047 1 98.25 149 ILE B N 1
ATOM 2891 C CA . ILE B 1 149 ? -6.195 5.281 11.625 1 98.25 149 ILE B CA 1
ATOM 2892 C C . ILE B 1 149 ? -5.316 4.137 11.117 1 98.25 149 ILE B C 1
ATOM 2894 O O . ILE B 1 149 ? -4.797 3.352 11.914 1 98.25 149 ILE B O 1
ATOM 2898 N N . PHE B 1 150 ? -5.203 4.117 9.797 1 98.44 150 PHE B N 1
ATOM 2899 C CA . PHE B 1 150 ? -4.41 3.072 9.164 1 98.44 150 PHE B CA 1
ATOM 2900 C C . PHE B 1 150 ? -2.922 3.389 9.266 1 98.44 150 PHE B C 1
ATOM 2902 O O . PHE B 1 150 ? -2.535 4.555 9.375 1 98.44 150 PHE B O 1
ATOM 2909 N N . PRO B 1 151 ? -2.051 2.316 9.188 1 98 151 PRO B N 1
ATOM 2910 C CA . PRO B 1 151 ? -0.605 2.531 9.281 1 98 151 PRO B CA 1
ATOM 2911 C C . PRO B 1 151 ? -0.079 3.504 8.234 1 98 151 PRO B C 1
ATOM 2913 O O . PRO B 1 151 ? 0.913 4.199 8.469 1 98 151 PRO B O 1
ATOM 2916 N N . TRP B 1 152 ? -0.809 3.662 7.133 1 98.56 152 TRP B N 1
ATOM 2917 C CA . TRP B 1 152 ? -0.364 4.543 6.059 1 98.56 152 TRP B CA 1
ATOM 2918 C C . TRP B 1 152 ? -1.012 5.918 6.176 1 98.56 152 TRP B C 1
ATOM 2920 O O . TRP B 1 152 ? -0.928 6.73 5.254 1 98.56 152 TRP B O 1
ATOM 2930 N N . ASN B 1 153 ? -1.722 6.195 7.273 1 97.88 153 ASN B N 1
ATOM 2931 C CA . ASN B 1 153 ? -2.34 7.488 7.547 1 97.88 153 ASN B CA 1
ATOM 2932 C C . ASN B 1 153 ? -1.911 8.039 8.906 1 97.88 153 ASN B C 1
ATOM 2934 O O . ASN B 1 153 ? -2.434 9.062 9.359 1 97.88 153 ASN B O 1
ATOM 2938 N N . VAL B 1 154 ? -1.016 7.438 9.602 1 98.25 154 VAL B N 1
ATOM 2939 C CA . VAL B 1 154 ? -0.777 7.664 11.023 1 98.25 154 VAL B CA 1
ATOM 2940 C C . VAL B 1 154 ? -0.226 9.07 11.234 1 98.25 154 VAL B C 1
ATOM 2942 O O . VAL B 1 154 ? -0.587 9.75 12.195 1 98.25 154 VAL B O 1
ATOM 2945 N N . TYR B 1 155 ? 0.609 9.602 10.359 1 98.25 155 TYR B N 1
ATOM 2946 C CA . TYR B 1 155 ? 1.162 10.945 10.516 1 98.25 155 TYR B CA 1
ATOM 2947 C C . TYR B 1 155 ? 0.088 12.008 10.312 1 98.25 155 TYR B C 1
ATOM 2949 O O . TYR B 1 155 ? -0.109 12.875 11.172 1 98.25 155 TYR B O 1
ATOM 2957 N N . GLU B 1 156 ? -0.602 11.906 9.18 1 97.94 156 GLU B N 1
ATOM 2958 C CA . GLU B 1 156 ? -1.633 12.883 8.852 1 97.94 156 GLU B CA 1
ATOM 2959 C C . GLU B 1 156 ? -2.744 12.898 9.898 1 97.94 156 GLU B C 1
ATOM 2961 O O . GLU B 1 156 ? -3.178 13.961 10.336 1 97.94 156 GLU B O 1
ATOM 2966 N N . ASP B 1 157 ? -3.178 11.727 10.328 1 97.88 157 ASP B N 1
ATOM 2967 C CA . ASP B 1 157 ? -4.289 11.648 11.273 1 97.88 157 ASP B CA 1
ATOM 2968 C C . ASP B 1 157 ? -3.871 12.141 12.656 1 97.88 157 ASP B C 1
ATOM 2970 O O . ASP B 1 157 ? -4.637 12.836 13.328 1 97.88 157 ASP B O 1
ATOM 2974 N N . THR B 1 158 ? -2.678 11.75 13.07 1 97.31 158 THR B N 1
ATOM 2975 C CA . THR B 1 158 ? -2.18 12.234 14.352 1 97.31 158 THR B CA 1
ATOM 2976 C C . THR B 1 158 ? -2.082 13.758 14.352 1 97.31 158 THR B C 1
ATOM 2978 O O . THR B 1 158 ? -2.531 14.414 15.297 1 97.31 158 THR B O 1
ATOM 2981 N N . TYR B 1 159 ? -1.534 14.328 13.281 1 97.69 159 TYR B N 1
ATOM 2982 C CA . TYR B 1 159 ? -1.443 15.773 13.148 1 97.69 159 TYR B CA 1
ATOM 2983 C C . TYR B 1 159 ? -2.824 16.422 13.219 1 97.69 159 TYR B C 1
ATOM 2985 O O . TYR B 1 159 ? -3.031 17.375 13.961 1 97.69 159 TYR B O 1
ATOM 2993 N N . ASN B 1 160 ? -3.777 15.852 12.453 1 97.06 160 ASN B N 1
ATOM 2994 C CA . ASN B 1 160 ? -5.113 16.422 12.375 1 97.06 160 ASN B CA 1
ATOM 2995 C C . ASN B 1 160 ? -5.832 16.375 13.719 1 97.06 160 ASN B C 1
ATOM 2997 O O . ASN B 1 160 ? -6.59 17.281 14.055 1 97.06 160 ASN B O 1
ATOM 3001 N N . LEU B 1 161 ? -5.609 15.344 14.484 1 97.31 161 LEU B N 1
ATOM 3002 C CA . LEU B 1 161 ? -6.273 15.18 15.773 1 97.31 161 LEU B CA 1
ATOM 3003 C C . LEU B 1 161 ? -5.668 16.109 16.812 1 97.31 161 LEU B C 1
ATOM 3005 O O . LEU B 1 161 ? -6.363 16.562 17.719 1 97.31 161 LEU B O 1
ATOM 3009 N N . LEU B 1 162 ? -4.414 16.484 16.641 1 97.69 162 LEU B N 1
ATOM 3010 C CA . LEU B 1 162 ? -3.715 17.25 17.688 1 97.69 162 LEU B CA 1
ATOM 3011 C C . LEU B 1 162 ? -3.676 18.734 17.328 1 97.69 162 LEU B C 1
ATOM 3013 O O . LEU B 1 162 ? -3.422 19.562 18.203 1 97.69 162 LEU B O 1
ATOM 3017 N N . LYS B 1 163 ? -3.867 19.047 16.047 1 97 163 LYS B N 1
ATOM 3018 C CA . LYS B 1 163 ? -3.555 20.359 15.516 1 97 163 LYS B CA 1
ATOM 3019 C C . LYS B 1 163 ? -4.246 21.469 16.312 1 97 163 LYS B C 1
ATOM 3021 O O . LYS B 1 163 ? -3.641 22.484 16.625 1 97 163 LYS B O 1
ATOM 3026 N N . LYS B 1 164 ? -5.508 21.219 16.734 1 95.69 164 LYS B N 1
ATOM 3027 C CA . LYS B 1 164 ? -6.27 22.25 17.422 1 95.69 164 LYS B CA 1
ATOM 3028 C C . LYS B 1 164 ? -5.75 22.453 18.844 1 95.69 164 LYS B C 1
ATOM 3030 O O . LYS B 1 164 ? -6.074 23.453 19.5 1 95.69 164 LYS B O 1
ATOM 3035 N N . PHE B 1 165 ? -4.949 21.547 19.328 1 97.38 165 PHE B N 1
ATOM 3036 C CA . PHE B 1 165 ? -4.449 21.625 20.703 1 97.38 165 PHE B CA 1
ATOM 3037 C C . PHE B 1 165 ? -3.008 22.125 20.719 1 97.38 165 PHE B C 1
ATOM 3039 O O . PHE B 1 165 ? -2.436 22.344 21.797 1 97.38 165 PHE B O 1
ATOM 3046 N N . LEU B 1 166 ? -2.408 22.344 19.547 1 97.62 166 LEU B N 1
ATOM 3047 C CA . LEU B 1 166 ? -0.984 22.641 19.453 1 97.62 166 LEU B CA 1
ATOM 3048 C C . LEU B 1 166 ? -0.743 24.141 19.438 1 97.62 166 LEU B C 1
ATOM 3050 O O . LEU B 1 166 ? 0.391 24.594 19.266 1 97.62 166 LEU B O 1
ATOM 3054 N N . SER B 1 167 ? -1.801 24.938 19.641 1 96.81 167 SER B N 1
ATOM 3055 C CA . SER B 1 167 ? -1.615 26.375 19.797 1 96.81 167 SER B CA 1
ATOM 3056 C C . SER B 1 167 ? -0.728 26.703 21 1 96.81 167 SER B C 1
ATOM 3058 O O . SER B 1 167 ? -0.08 27.75 21.031 1 96.81 167 SER B O 1
ATOM 3060 N N . GLU B 1 168 ? -0.725 25.844 21.969 1 96.31 168 GLU B N 1
ATOM 3061 C CA . GLU B 1 168 ? 0.193 25.875 23.109 1 96.31 168 GLU B CA 1
ATOM 3062 C C . GLU B 1 168 ? 1.155 24.703 23.078 1 96.31 168 GLU B C 1
ATOM 3064 O O . GLU B 1 168 ? 0.778 23.594 22.688 1 96.31 168 GLU B O 1
ATOM 3069 N N . PRO B 1 169 ? 2.318 24.938 23.547 1 97.75 169 PRO B N 1
ATOM 3070 C CA . PRO B 1 169 ? 3.301 23.859 23.531 1 97.75 169 PRO B CA 1
ATOM 3071 C C . PRO B 1 169 ? 2.871 22.656 24.359 1 97.75 169 PRO B C 1
ATOM 3073 O O . PRO B 1 169 ? 2.42 22.828 25.5 1 97.75 169 PRO B O 1
ATOM 3076 N N . LEU B 1 170 ? 3.004 21.531 23.734 1 98.25 170 LEU B N 1
ATOM 3077 C CA . LEU B 1 170 ? 2.688 20.266 24.406 1 98.25 170 LEU B CA 1
ATOM 3078 C C . LEU B 1 170 ? 3.914 19.359 24.469 1 98.25 170 LEU B C 1
ATOM 3080 O O . LEU B 1 170 ? 4.668 19.266 23.5 1 98.25 170 LEU B O 1
ATOM 3084 N N . ASP B 1 171 ? 4.152 18.766 25.641 1 98.38 171 ASP B N 1
ATOM 3085 C CA . ASP B 1 171 ? 5.125 17.672 25.641 1 98.38 171 ASP B CA 1
ATOM 3086 C C . ASP B 1 171 ? 4.461 16.344 25.297 1 98.38 171 ASP B C 1
ATOM 3088 O O . ASP B 1 171 ? 3.264 16.297 25.016 1 98.38 171 ASP B O 1
ATOM 3092 N N . LEU B 1 172 ? 5.25 15.289 25.234 1 98.31 172 LEU B N 1
ATOM 3093 C CA . LEU B 1 172 ? 4.758 13.984 24.812 1 98.31 172 LEU B CA 1
ATOM 3094 C C . LEU B 1 172 ? 3.623 13.508 25.703 1 98.31 172 LEU B C 1
ATOM 3096 O O . LEU B 1 172 ? 2.602 13.016 25.219 1 98.31 172 LEU B O 1
ATOM 3100 N N . ASP B 1 173 ? 3.76 13.656 26.984 1 98.31 173 ASP B N 1
ATOM 3101 C CA . ASP B 1 173 ? 2.75 13.211 27.938 1 98.31 173 ASP B CA 1
ATOM 3102 C C . ASP B 1 173 ? 1.424 13.93 27.719 1 98.31 173 ASP B C 1
ATOM 3104 O O . ASP B 1 173 ? 0.36 13.312 27.75 1 98.31 173 ASP B O 1
ATOM 3108 N N . ALA B 1 174 ? 1.473 15.203 27.578 1 98.56 174 ALA B N 1
ATOM 3109 C CA . ALA B 1 174 ? 0.272 16 27.328 1 98.56 174 ALA B CA 1
ATOM 3110 C C . ALA B 1 174 ? -0.406 15.594 26.031 1 98.56 174 ALA B C 1
ATOM 3112 O O . ALA B 1 174 ? -1.635 15.508 25.969 1 98.56 174 ALA B O 1
ATOM 3113 N N . ALA B 1 175 ? 0.393 15.398 24.984 1 98.56 175 ALA B N 1
ATOM 3114 C CA . ALA B 1 175 ? -0.145 14.961 23.703 1 98.56 175 ALA B CA 1
ATOM 3115 C C . ALA B 1 175 ? -0.873 13.633 23.828 1 98.56 175 ALA B C 1
ATOM 3117 O O . ALA B 1 175 ? -1.98 13.469 23.312 1 98.56 175 ALA B O 1
ATOM 3118 N N . GLU B 1 176 ? -0.255 12.688 24.531 1 98.5 176 GLU B N 1
ATOM 3119 C CA . GLU B 1 176 ? -0.87 11.375 24.75 1 98.5 176 GLU B CA 1
ATOM 3120 C C . GLU B 1 176 ? -2.182 11.508 25.516 1 98.5 176 GLU B C 1
ATOM 3122 O O . GLU B 1 176 ? -3.164 10.836 25.203 1 98.5 176 GLU B O 1
ATOM 3127 N N . LYS B 1 177 ? -2.137 12.305 26.531 1 98.06 177 LYS B N 1
ATOM 3128 C CA . LYS B 1 177 ? -3.332 12.523 27.344 1 98.06 177 LYS B CA 1
ATOM 3129 C C . LYS B 1 177 ? -4.461 13.117 26.5 1 98.06 177 LYS B C 1
ATOM 3131 O O . LYS B 1 177 ? -5.621 12.727 26.656 1 98.06 177 LYS B O 1
ATOM 3136 N N . ILE B 1 178 ? -4.16 14.094 25.688 1 98.25 178 ILE B N 1
ATOM 3137 C CA . ILE B 1 178 ? -5.141 14.742 24.812 1 98.25 178 ILE B CA 1
ATOM 3138 C C . ILE B 1 178 ? -5.77 13.703 23.891 1 98.25 178 ILE B C 1
ATOM 3140 O O . ILE B 1 178 ? -6.992 13.648 23.75 1 98.25 178 ILE B O 1
ATOM 3144 N N . LEU B 1 179 ? -4.93 12.844 23.25 1 98.38 179 LEU B N 1
ATOM 3145 C CA . LEU B 1 179 ? -5.422 11.828 22.328 1 98.38 179 LEU B CA 1
ATOM 3146 C C . LEU B 1 179 ? -6.289 10.805 23.047 1 98.38 179 LEU B C 1
ATOM 3148 O O . LEU B 1 179 ? -7.332 10.391 22.531 1 98.38 179 LEU B O 1
ATOM 3152 N N . ARG B 1 180 ? -5.887 10.414 24.234 1 97.88 180 ARG B N 1
ATOM 3153 C CA . ARG B 1 180 ? -6.656 9.469 25.047 1 97.88 180 ARG B CA 1
ATOM 3154 C C . ARG B 1 180 ? -7.977 10.094 25.5 1 97.88 180 ARG B C 1
ATOM 3156 O O . ARG B 1 180 ? -9.039 9.492 25.328 1 97.88 180 ARG B O 1
ATOM 3163 N N . ASP B 1 181 ? -7.949 11.297 26 1 98.12 181 ASP B N 1
ATOM 3164 C CA . ASP B 1 181 ? -9.109 11.906 26.641 1 98.12 181 ASP B CA 1
ATOM 3165 C C . ASP B 1 181 ? -10.117 12.383 25.594 1 98.12 181 ASP B C 1
ATOM 3167 O O . ASP B 1 181 ? -11.328 12.32 25.812 1 98.12 181 ASP B O 1
ATOM 3171 N N . ASN B 1 182 ? -9.656 12.883 24.484 1 98.06 182 ASN B N 1
ATOM 3172 C CA . ASN B 1 182 ? -10.562 13.492 23.516 1 98.06 182 ASN B CA 1
ATOM 3173 C C . ASN B 1 182 ? -11.023 12.492 22.469 1 98.06 182 ASN B C 1
ATOM 3175 O O . ASN B 1 182 ? -12.07 12.672 21.844 1 98.06 182 ASN B O 1
ATOM 3179 N N . TYR B 1 183 ? -10.188 11.367 22.25 1 98 183 TYR B N 1
ATOM 3180 C CA . TYR B 1 183 ? -10.5 10.5 21.125 1 98 183 TYR B CA 1
ATOM 3181 C C . TYR B 1 183 ? -10.484 9.031 21.547 1 98 183 TYR B C 1
ATOM 3183 O O . TYR B 1 183 ? -10.719 8.141 20.734 1 98 183 TYR B O 1
ATOM 3191 N N . GLY B 1 184 ? -10.164 8.758 22.797 1 97.12 184 GLY B N 1
ATOM 3192 C CA . GLY B 1 184 ? -10.062 7.383 23.25 1 97.12 184 GLY B CA 1
ATOM 3193 C C . GLY B 1 184 ? -8.93 6.621 22.578 1 97.12 184 GLY B C 1
ATOM 3194 O O . GLY B 1 184 ? -8.992 5.395 22.453 1 97.12 184 GLY B O 1
ATOM 3195 N N . LEU B 1 185 ? -7.934 7.344 22.125 1 97.44 185 LEU B N 1
ATOM 3196 C CA . LEU B 1 185 ? -6.867 6.746 21.328 1 97.44 185 LEU B CA 1
ATOM 3197 C C . LEU B 1 185 ? -5.797 6.133 22.219 1 97.44 185 LEU B C 1
ATOM 3199 O O . LEU B 1 185 ? -5.266 6.805 23.109 1 97.44 185 LEU B O 1
ATOM 3203 N N . ASP B 1 186 ? -5.574 4.832 22.078 1 96.94 186 ASP B N 1
ATOM 3204 C CA . ASP B 1 186 ? -4.461 4.145 22.719 1 96.94 186 ASP B CA 1
ATOM 3205 C C . ASP B 1 186 ? -3.15 4.402 21.984 1 96.94 186 ASP B C 1
ATOM 3207 O O . ASP B 1 186 ? -2.922 3.844 20.906 1 96.94 186 ASP B O 1
ATOM 3211 N N . THR B 1 187 ? -2.264 5.172 22.547 1 96.75 187 THR B N 1
ATOM 3212 C CA . THR B 1 187 ? -1.054 5.594 21.859 1 96.75 187 THR B CA 1
ATOM 3213 C C . THR B 1 187 ? 0.056 4.559 22.031 1 96.75 187 THR B C 1
ATOM 3215 O O . THR B 1 187 ? 1.137 4.699 21.453 1 96.75 187 THR B O 1
ATOM 3218 N N . SER B 1 188 ? -0.21 3.504 22.828 1 95.38 188 SER B N 1
ATOM 3219 C CA . SER B 1 188 ? 0.801 2.469 23.031 1 95.38 188 SER B CA 1
ATOM 3220 C C . SER B 1 188 ? 1.057 1.692 21.75 1 95.38 188 SER B C 1
ATOM 3222 O O . SER B 1 188 ? 2.051 0.971 21.641 1 95.38 188 SER B O 1
ATOM 3224 N N . ARG B 1 189 ? 0.202 1.886 20.719 1 91.88 189 ARG B N 1
ATOM 3225 C CA . ARG B 1 189 ? 0.28 1.122 19.469 1 91.88 189 ARG B CA 1
ATOM 3226 C C . ARG B 1 189 ? 1.146 1.839 18.453 1 91.88 189 ARG B C 1
ATOM 3228 O O . ARG B 1 189 ? 1.393 1.312 17.359 1 91.88 189 ARG B O 1
ATOM 3235 N N . VAL B 1 190 ? 1.519 3.09 18.828 1 95.88 190 VAL B N 1
ATOM 3236 C CA . VAL B 1 190 ? 2.336 3.852 17.891 1 95.88 190 VAL B CA 1
ATOM 3237 C C . VAL B 1 190 ? 3.514 4.484 18.641 1 95.88 190 VAL B C 1
ATOM 3239 O O . VAL B 1 190 ? 3.502 4.586 19.859 1 95.88 190 VAL B O 1
ATOM 3242 N N . ASN B 1 191 ? 4.543 4.797 17.906 1 96.38 191 ASN B N 1
ATOM 3243 C CA . ASN B 1 191 ? 5.629 5.617 18.422 1 96.38 191 ASN B CA 1
ATOM 3244 C C . ASN B 1 191 ? 5.328 7.105 18.281 1 96.38 191 ASN B C 1
ATOM 3246 O O . ASN B 1 191 ? 5.824 7.758 17.359 1 96.38 191 ASN B O 1
ATOM 3250 N N . LEU B 1 192 ? 4.523 7.637 19.234 1 98 192 LEU B N 1
ATOM 3251 C CA . LEU B 1 192 ? 4.039 9.016 19.141 1 98 192 LEU B CA 1
ATOM 3252 C C . LEU B 1 192 ? 5.203 10 19.156 1 98 192 LEU B C 1
ATOM 3254 O O . LEU B 1 192 ? 5.176 11.008 18.453 1 98 192 LEU B O 1
ATOM 3258 N N . SER B 1 193 ? 6.172 9.711 19.953 1 97.94 193 SER B N 1
ATOM 3259 C CA . SER B 1 193 ? 7.336 10.586 20.031 1 97.94 193 SER B CA 1
ATOM 3260 C C . SER B 1 193 ? 7.988 10.75 18.656 1 97.94 193 SER B C 1
ATOM 3262 O O . SER B 1 193 ? 8.266 11.867 18.219 1 97.94 193 SER B O 1
ATOM 3264 N N . ASN B 1 194 ? 8.172 9.609 18 1 97.5 194 ASN B N 1
ATOM 3265 C CA . ASN B 1 194 ? 8.773 9.617 16.672 1 97.5 194 ASN B CA 1
ATOM 3266 C C . ASN B 1 194 ? 7.914 10.375 15.672 1 97.5 194 ASN B C 1
ATOM 3268 O O . ASN B 1 194 ? 8.43 11.133 14.844 1 97.5 194 ASN B O 1
ATOM 3272 N N . ILE B 1 195 ? 6.621 10.211 15.727 1 98.19 195 ILE B N 1
ATOM 3273 C CA . ILE B 1 195 ? 5.688 10.883 14.82 1 98.19 195 ILE B CA 1
ATOM 3274 C C . ILE B 1 195 ? 5.789 12.391 15.008 1 98.19 195 ILE B C 1
ATOM 3276 O O . ILE B 1 195 ? 5.949 13.133 14.031 1 98.19 195 ILE B O 1
ATOM 3280 N N . LEU B 1 196 ? 5.785 12.852 16.25 1 98.38 196 LEU B N 1
ATOM 3281 C CA . LEU B 1 196 ? 5.82 14.281 16.547 1 98.38 196 LEU B CA 1
ATOM 3282 C C . LEU B 1 196 ? 7.164 14.883 16.156 1 98.38 196 LEU B C 1
ATOM 3284 O O . LEU B 1 196 ? 7.223 15.984 15.602 1 98.38 196 LEU B O 1
ATOM 3288 N N . LYS B 1 197 ? 8.211 14.164 16.391 1 98 197 LYS B N 1
ATOM 3289 C CA . LYS B 1 197 ? 9.539 14.641 16.016 1 98 197 LYS B CA 1
ATOM 3290 C C . LYS B 1 197 ? 9.656 14.789 14.508 1 98 197 LYS B C 1
ATOM 3292 O O . LYS B 1 197 ? 10.203 15.781 14.016 1 98 197 LYS B O 1
ATOM 3297 N N . ASN B 1 198 ? 9.148 13.812 13.805 1 97.75 198 ASN B N 1
ATOM 3298 C CA . ASN B 1 198 ? 9.227 13.859 12.352 1 97.75 198 ASN B CA 1
ATOM 3299 C C . ASN B 1 198 ? 8.336 14.961 11.773 1 97.75 198 ASN B C 1
ATOM 3301 O O . ASN B 1 198 ? 8.695 15.602 10.789 1 97.75 198 ASN B O 1
ATOM 3305 N N . LEU B 1 199 ? 7.188 15.18 12.383 1 98.12 199 LEU B N 1
ATOM 3306 C CA . LEU B 1 199 ? 6.34 16.297 11.984 1 98.12 199 LEU B CA 1
ATOM 3307 C C . LEU B 1 199 ? 7.062 17.625 12.18 1 98.12 199 LEU B C 1
ATOM 3309 O O . LEU B 1 199 ? 6.902 18.547 11.383 1 98.12 199 LEU B O 1
ATOM 3313 N N . SER B 1 200 ? 7.824 17.688 13.234 1 97.94 200 SER B N 1
ATOM 3314 C CA . SER B 1 200 ? 8.617 18.891 13.484 1 97.94 200 SER B CA 1
ATOM 3315 C C . SER B 1 200 ? 9.727 19.047 12.453 1 97.94 200 SER B C 1
ATOM 3317 O O . SER B 1 200 ? 9.906 20.125 11.891 1 97.94 200 SER B O 1
ATOM 3319 N N . ARG B 1 201 ? 10.43 17.969 12.18 1 96.75 201 ARG B N 1
ATOM 3320 C CA . ARG B 1 201 ? 11.531 17.969 11.219 1 96.75 201 ARG B CA 1
ATOM 3321 C C . ARG B 1 201 ? 11.031 18.375 9.828 1 96.75 201 ARG B C 1
ATOM 3323 O O . ARG B 1 201 ? 11.766 19 9.055 1 96.75 201 ARG B O 1
ATOM 3330 N N . SER B 1 202 ? 9.773 18.047 9.516 1 95.62 202 SER B N 1
ATOM 3331 C CA . SER B 1 202 ? 9.203 18.312 8.203 1 95.62 202 SER B CA 1
ATOM 3332 C C . SER B 1 202 ? 8.656 19.734 8.125 1 95.62 202 SER B C 1
ATOM 3334 O O . SER B 1 202 ? 8.227 20.188 7.059 1 95.62 202 SER B O 1
ATOM 3336 N N . GLY B 1 203 ? 8.562 20.391 9.266 1 95.5 203 GLY B N 1
ATOM 3337 C CA . GLY B 1 203 ? 8.102 21.781 9.297 1 95.5 203 GLY B CA 1
ATOM 3338 C C . GLY B 1 203 ? 6.609 21.906 9.523 1 95.5 203 GLY B C 1
ATOM 3339 O O . GLY B 1 203 ? 6.059 23 9.477 1 95.5 203 GLY B O 1
ATOM 3340 N N . MET B 1 204 ? 5.949 20.781 9.773 1 96.38 204 MET B N 1
ATOM 3341 C CA . MET B 1 204 ? 4.508 20.812 10.008 1 96.38 204 MET B CA 1
ATOM 3342 C C . MET B 1 204 ? 4.188 21.422 11.359 1 96.38 204 MET B C 1
ATOM 3344 O O . MET B 1 204 ? 3.135 22.047 11.531 1 96.38 204 MET B O 1
ATOM 3348 N N . ILE B 1 205 ? 5.059 21.141 12.312 1 98 205 ILE B N 1
ATOM 3349 C CA . ILE B 1 205 ? 4.961 21.75 13.633 1 98 205 ILE B CA 1
ATOM 3350 C C . ILE B 1 205 ? 6.348 22.172 14.109 1 98 205 ILE B C 1
ATOM 3352 O O . ILE B 1 205 ? 7.348 21.922 13.438 1 98 205 ILE B O 1
ATOM 3356 N N . LYS B 1 206 ? 6.395 22.844 15.211 1 98.12 206 LYS B N 1
ATOM 3357 C CA . LYS B 1 206 ? 7.652 23.297 15.805 1 98.12 206 LYS B CA 1
ATOM 3358 C C . LYS B 1 206 ? 7.965 22.5 17.078 1 98.12 206 LYS B C 1
ATOM 3360 O O . LYS B 1 206 ? 7.07 21.922 17.688 1 98.12 206 LYS B O 1
ATOM 3365 N N . GLU B 1 207 ? 9.18 22.438 17.375 1 97.75 207 GLU B N 1
ATOM 3366 C CA . GLU B 1 207 ? 9.633 21.781 18.594 1 97.75 207 GLU B CA 1
ATOM 3367 C C . GLU B 1 207 ? 10.594 22.672 19.375 1 97.75 207 GLU B C 1
ATOM 3369 O O . GLU B 1 207 ? 11.508 23.266 18.797 1 97.75 207 GLU B O 1
ATOM 3374 N N . ASN B 1 208 ? 10.289 22.938 20.625 1 96.69 208 ASN B N 1
ATOM 3375 C CA . ASN B 1 208 ? 11.172 23.625 21.562 1 96.69 208 ASN B CA 1
ATOM 3376 C C . ASN B 1 208 ? 11.258 22.891 22.891 1 96.69 208 ASN B C 1
ATOM 3378 O O . ASN B 1 208 ? 10.242 22.719 23.578 1 96.69 208 ASN B O 1
ATOM 3382 N N . LYS B 1 209 ? 12.422 22.438 23.375 1 95.31 209 LYS B N 1
ATOM 3383 C CA . LYS B 1 209 ? 12.656 21.75 24.641 1 95.31 209 LYS B CA 1
ATOM 3384 C C . LYS B 1 209 ? 11.664 20.609 24.828 1 95.31 209 LYS B C 1
ATOM 3386 O O . LYS B 1 209 ? 10.969 20.547 25.844 1 95.31 209 LYS B O 1
ATOM 3391 N N . ASP B 1 210 ? 11.453 19.812 23.859 1 95 210 ASP B N 1
ATOM 3392 C CA . ASP B 1 210 ? 10.648 18.594 23.859 1 95 210 ASP B CA 1
ATOM 3393 C C . ASP B 1 210 ? 9.164 18.922 23.969 1 95 210 ASP B C 1
ATOM 3395 O O . ASP B 1 210 ? 8.375 18.109 24.453 1 95 210 ASP B O 1
ATOM 3399 N N . LYS B 1 211 ? 8.875 20.109 23.578 1 98.44 211 LYS B N 1
ATOM 3400 C CA . LYS B 1 211 ? 7.473 20.5 23.453 1 98.44 211 LYS B CA 1
ATOM 3401 C C . LYS B 1 211 ? 7.125 20.859 22 1 98.44 211 LYS B C 1
ATOM 3403 O O . LYS B 1 211 ? 7.926 21.469 21.297 1 98.44 211 LYS B O 1
ATOM 3408 N N . PHE B 1 212 ? 5.949 20.5 21.625 1 98.62 212 PHE B N 1
ATOM 3409 C CA . PHE B 1 212 ? 5.512 20.641 20.234 1 98.62 212 PHE B CA 1
ATOM 3410 C C . PHE B 1 212 ? 4.367 21.656 20.141 1 98.62 212 PHE B C 1
ATOM 3412 O O . PHE B 1 212 ? 3.477 21.672 20.984 1 98.62 212 PHE B O 1
ATOM 3419 N N . TYR B 1 213 ? 4.438 22.453 19.156 1 98 213 TYR B N 1
ATOM 3420 C CA . TYR B 1 213 ? 3.424 23.484 18.969 1 98 213 TYR B CA 1
ATOM 3421 C C . TYR B 1 213 ? 3.371 23.953 17.516 1 98 213 TYR B C 1
ATOM 3423 O O . TYR B 1 213 ? 4.172 23.5 16.688 1 98 213 TYR B O 1
ATOM 3431 N N . ILE B 1 214 ? 2.338 24.719 17.156 1 97.38 214 ILE B N 1
ATOM 3432 C CA . ILE B 1 214 ? 2.219 25.312 15.836 1 97.38 214 ILE B CA 1
ATOM 3433 C C . ILE B 1 214 ? 2.434 26.812 15.914 1 97.38 214 ILE B C 1
ATOM 3435 O O . ILE B 1 214 ? 2.004 27.469 16.875 1 97.38 214 ILE B O 1
#

Secondary structure (DSSP, 8-state):
----EEEPPHHHHHHHHHHHHHHHHHTT---SEEEEEETTTHHHHHHHHHHTT---EEEEEEEEES-TT-TTPEEEEEE---S--TT-EEEEEEEEESSSHHHHHHHHHHHTT--SEEEEEEEEEETT-S---SEEEEEE-GGG--EEE-TTSHHHHHHHHHGGGTTS-B-HHHHHHHHHHHH---GGGS-HHHHHHHHHHTTSSEEETTEEE-/----EEEPPHHHHHHHHHHHHHHHHHTT---SEEEEEETTTHHHHHHHHHHTT---EEEEEEEEES-TT-TTPEEEEEE---S--TT-EEEEEEEEESSSHHHHHHHHHHHTT--SEEEEEEEEEETT-S---SEEEEEE-GGG--EEE-TTTHHHHHHHHHGGGTTS-B-HHHHHHHHHHHH---GGGS-HHHHHHHHHHTTSSEEETTEEE-

Foldseek 3Di:
DQEAEEEDDVVLLVLLLVQQVVLCVVVVPQFQAEEAEPPQRQVSSVVNCVVNVHDHYYYWYWDFDDDPPDPPTQIATDGDDPDQQAQTEYEYEGAEQDQNRNVVNVVVRSVVSHYPYYFYEHSEYEPPRPDDGSTYSDYDYPVRDAHYQYPVRPLVVLCVQCQVVQQDWDAPVRSCVSCCVNHVYDCVVDPVLVSQVVCCVVVVWHDDPRIIHD/DQEAEEEDDVVLLVLLLVQQVVLCVVVVPQFQAEEAEPPQRQVSSVVNCVVNVHDHYYYWYWDFDDDPPDPPTQIATDGDDPDQQAQTEYEYEGAEQDQNRNVVNVVVRSVVSHYPYYFYEHSEYEPPRPDDGSTYSDYDYPVRDAHYQYPVRPLVVLCVQCQVVQQDWDAPVRSCCSCCVNHVYDCVNDPVLVSQVVCCVVVVWHDDPRTIHD

Solvent-accessible surface area (backbone atoms only — not comparable to full-atom values): 22545 Å² total; per-residue (Å²): 103,82,53,49,32,40,76,49,53,70,65,57,52,54,52,21,46,49,31,27,49,51,47,37,52,75,67,67,62,76,59,64,32,38,34,10,35,35,75,63,1,42,52,55,31,46,37,45,28,22,72,67,67,47,84,47,70,48,62,33,27,52,39,73,49,62,66,93,87,53,90,74,38,58,48,39,82,71,38,74,69,81,73,85,39,61,67,31,32,35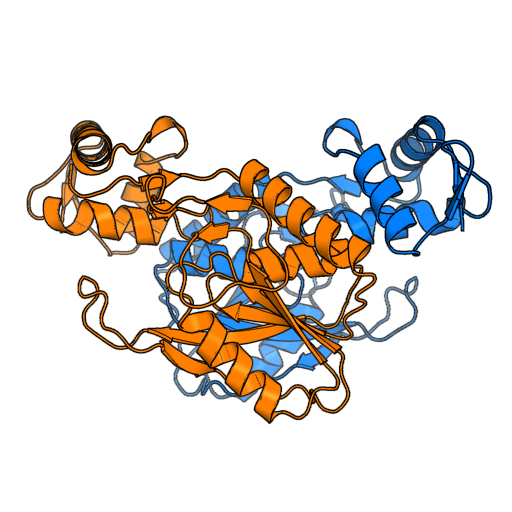,35,38,23,31,41,61,30,53,67,23,51,57,57,51,45,51,47,54,52,52,56,73,45,45,38,66,43,77,44,37,32,19,32,35,31,34,53,83,25,84,41,79,60,77,25,42,27,45,78,34,51,61,92,66,58,55,51,74,36,42,80,53,34,46,52,50,52,50,48,65,72,41,53,86,64,19,76,46,75,32,36,68,67,55,49,51,48,49,41,31,61,36,20,61,30,66,58,88,82,50,65,59,67,59,48,54,50,48,37,27,71,71,63,75,29,43,71,58,96,73,19,35,25,98,102,81,52,50,32,40,75,50,52,70,67,54,52,54,52,20,47,48,32,27,50,51,47,38,54,75,66,66,61,78,59,62,32,39,33,10,36,35,74,62,2,42,51,54,31,47,37,46,28,21,73,67,68,48,84,47,70,48,63,33,27,52,39,72,47,62,65,90,90,49,88,75,36,58,48,39,81,72,38,74,69,82,71,86,39,60,66,30,32,33,35,37,24,32,42,62,28,53,67,22,52,58,57,52,46,50,49,54,53,52,58,73,45,46,38,65,42,78,45,36,32,20,31,33,32,34,53,83,25,83,40,80,60,77,25,42,28,44,78,35,50,60,93,67,59,57,50,74,34,42,81,54,35,48,49,51,50,50,47,65,72,42,52,85,62,19,75,46,73,31,37,66,68,56,48,49,48,49,39,30,61,37,21,61,31,65,60,89,82,50,64,59,65,60,48,53,51,48,37,28,72,72,63,76,29,42,72,58,95,74,19,35,25,98

Sequence (428 aa):
MEFKAVYVTWQDIEDWCSGILDMVLEDRYNPDVIVGIARGGLVPARMISDYLIKKELISIKTEHWGLTANMDGKAVLAGKTNYDMSGKKVLLVDDITDTGESMKVALDYIKSLNPSVVKSASMLYVNEASFRPDYFGIGIKKNDWAWFIFPWNVYEDTYNLLKKFLSEPLDLDAAEKILRDNYGLDTSRVNLSNILKNLSRSGMIKENKDKFYIMEFKAVYVTWQDIEDWCSGILDMVLEDRYNPDVIVGIARGGLVPARMISDYLIKKELISIKTEHWGLTANMDGKAVLAGKTNYDMSGKKVLLVDDITDTGESMKVALDYIKSLNPSVVKSASMLYVNEASFRPDYFGIGIKKNDWAWFIFPWNVYEDTYNLLKKFLSEPLDLDAAEKILRDNYGLDTSRVNLSNILKNLSRSGMIKENKDKFYI

InterPro domains:
  IPR000836 Phosphoribosyltransferase domain [PF00156] (11-154)
  IPR000836 Phosphoribosyltransferase domain [cd06223] (20-138)
  IPR029057 Phosphoribosyltransferase-like [G3DSA:3.40.50.2020] (3-168)
  IPR029057 Phosphoribosyltransferase-like [SSF53271] (4-161)

pLDDT: mean 94.45, std 10.73, range [37.47, 98.94]

Nearest PDB structures (foldseek):
  4ts5-assembly1_B  TM=9.043E-01  e=2.501E-20  Saccharolobus solfataricus
  5bqo-assembly1_B  TM=8.014E-01  e=3.555E-15  Saccharolobus solfataricus P2
  1vdm-assembly1_G  TM=8.799E-01  e=1.670E-12  Pyrococcus horikoshii
  4rqb-assembly1_A  TM=8.066E-01  e=7.515E-09  Staphylococcus aureus subsp. aureus USA300_TCH1516
  5esx-assembly1_B  TM=7.716E-01  e=2.326E-08  Legionella pneumophila subsp. pneumophila ATCC 43290